Protein AF-0000000078661398 (afdb_homodimer)

Organism: Novosphingobium aromaticivorans (strain ATCC 700278 / DSM 12444 / CCUG 56034 / CIP 105152 / NBRC 16084 / F199) (NCBI:txid279238)

InterPro domains:
  IPR004045 Glutathione S-transferase, N-terminal [PF02798] (1-75)
  IPR004045 Glutathione S-transferase, N-terminal [PS50404] (1-82)
  IPR004046 Glutathione S-transferase, C-terminal [PF14497] (165-242)
  IPR010987 Glutathione S-transferase, C-terminal-like [PS50405] (92-250)
  IPR036249 Thioredoxin-like superfamily [SSF52833] (4-81)
  IPR036282 Glutathione S-transferase, C-terminal domain superfamily [SSF47616] (86-243)
  IPR040079 Glutathione transferase family [SFLDS00019] (4-233)

Radius of gyration: 22.59 Å; Cα contacts (8 Å, |Δi|>4): 755; chains: 2; bounding box: 50×62×55 Å

Foldseek 3Di:
DEKEKEAAACFALSVLQLLLCLQLPHDYHYHYQHVLVLSLLDPVNCVQPVQSDDTWMQDPNDIDDDRVRSNVVCCVVPVPRHHPPARQAHPDPLLNVLLVVLLCCCVPQAQVLLVLLLLLVPLLVVLLPDDPVRSVVVLVSRRDPVVSVSSVCSVVHDDPVSNVVSVVSNLVVLQVQLVCCVPAVASSHPDNHSSLSNCLRRDLQAVCLSCVVSVSCVSRVSSVVSNVVVCPDPSNVVSNPPDNPPDLVSVSRRHPPD/DEKEKEAAACFALSVLQLLLCLQLPHDYHYHHQHVLVLSLLDPVNCVQPVQSDDTWMQDPNDIDDDRVRSNVVCCVVPVPRHHPPARQAHPDPLLNVLLVVLLCCCVPQAQVLLVLLLLLVPLLVVLLPDDPVRSVVVLVSRRDPVVSVSSVCSVVHDDPVSNVVSVVSNLVVLQVQLVCCVPAVASSHPDNHSSLSNCLRRDLQAVCLSCVVVVSCVSRVSSVVSNVVVCPDPSNVVSNPPDHPPDLVSVSRRHPPD

Nearest PDB structures (foldseek):
  8agq-assembly1_A  TM=8.873E-01  e=1.229E-11  Populus trichocarpa
  5a4u-assembly1_A  TM=8.516E-01  e=1.821E-11  Arabidopsis thaliana
  5a5k-assembly4_N  TM=8.297E-01  e=5.104E-11  Arabidopsis thaliana
  5a4u-assembly1_F  TM=8.261E-01  e=5.914E-11  Arabidopsis thaliana
  5a4w-assembly1_F  TM=8.158E-01  e=1.503E-10  Arabidopsis thaliana

Solvent-accessible surface area (backbone atoms only — not comparable to full-atom values): 26924 Å² total; per-residue (Å²): 133,56,33,36,39,38,24,69,31,58,36,35,57,25,26,40,40,46,30,55,39,45,44,31,67,54,73,59,46,79,38,82,39,52,64,92,75,44,39,36,51,34,68,79,40,29,73,72,36,66,65,35,61,68,31,32,38,32,54,74,82,48,73,36,56,52,48,72,34,37,48,51,28,48,48,58,68,36,68,83,51,44,42,91,87,46,51,48,63,46,87,51,37,66,46,31,32,39,26,46,46,48,40,48,48,36,66,74,56,33,39,62,37,48,46,47,54,48,33,52,67,45,48,13,54,55,45,58,71,40,54,67,73,57,42,54,55,51,42,68,47,41,65,38,67,67,58,32,50,48,51,52,38,24,42,76,48,73,51,70,68,57,52,50,50,26,50,51,37,48,51,49,50,48,51,52,50,26,56,43,44,71,76,25,80,24,78,48,28,85,52,67,34,58,31,46,44,44,43,35,33,49,40,58,68,31,43,50,73,75,36,58,87,61,41,42,68,76,73,25,47,56,43,50,53,46,40,52,56,54,51,66,33,66,36,42,44,53,40,65,65,44,75,64,82,60,55,70,91,56,28,65,69,62,39,78,64,123,134,57,33,35,38,37,24,53,39,58,34,35,57,27,24,39,40,45,29,55,39,44,44,32,67,54,75,58,48,79,40,79,38,51,64,92,75,45,41,36,51,32,69,80,39,28,74,73,35,66,65,36,61,70,31,33,39,32,54,72,81,47,72,38,54,50,48,73,34,39,48,52,30,48,50,58,70,36,67,81,50,42,41,90,87,47,49,46,63,48,84,51,36,68,46,32,33,40,26,44,46,49,40,48,49,36,65,74,57,33,40,62,36,49,45,47,55,49,32,52,67,45,47,12,55,56,45,59,72,40,55,68,72,56,43,55,54,51,43,69,48,40,66,38,68,69,57,31,50,48,52,52,37,24,43,74,49,74,51,70,68,57,52,51,50,26,50,51,38,47,52,50,48,49,52,53,50,25,56,42,44,72,75,24,82,23,79,49,28,87,52,68,33,58,30,45,45,44,42,35,34,50,40,56,67,33,46,53,76,76,36,58,87,64,4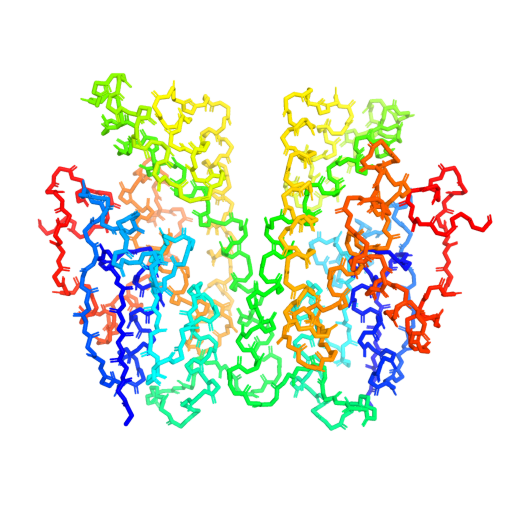1,42,66,75,73,25,48,56,44,51,53,46,40,51,56,53,51,65,34,66,33,43,44,52,40,64,66,44,75,62,81,62,55,71,90,54,27,66,72,62,41,80,62,120

Secondary structure (DSSP, 8-state):
--EEEEESSSSHHHHHHHHHHHHTT---EEEE--GGGTGGGSHHHHTT-TT--S-EEEETTEEEESHHHHHHHHHHH-TT---SS--SS-SSHHHHHHHHHHHHHHHHHTHHHHHHHHIIIIIHHHHHTS-HHHHHHHHHH-S-HHHHHHHHHHHH---HHHHHHHHHHHHHHHHHHHHHHTT-SBTTBSS--HHHHHHIIIIITTHHHH-GGG-HHHH-HHHHHHHHHHHHSHHHHHHHTS---S-HHHHTTTS---/--EEEEES-SSHHHHHHHHHHHHTT---EEEE--GGGTGGGSHHHHTT-TT--S-EEEETTEEEESHHHHHHHHHHH-TT---SS--SS-SSHHHHHHHHHHHHHHHHHTHHHHHHHHIIIIIHHHHHTS-HHHHHHHHHH-S-HHHHHHHHHHHH---HHHHHHHHHHHHHHHHHHHHHHTT-SBTTBSS--HHHHHHIIIIITTHHHH-GGG-HHHH-HHHHHHHHHHHHSHHHHHHHTS-----HHHHTTTS---

Sequence (516 aa):
MALKYYHAEPLANSLKSMVPLKEKGLAYESIYVDLHKFEQHQPWFTAINPEGQVPVLDHDGTIITHTTVINEYLEDAFPDAQPADAPLRPRDPVGAARMRYWNKFIDEHVMNYVSMHGWHRMVGVIARNIASGDFEKLLESIPLPDQRKKWATARSGFSEADLANATAKIEYALDKVEKQLGETKWLAGDTYTLADINFYSHCGAMVERMFPEMEVARRAPRLCEWRDRVAARPAVAEALKSEDRTAPGLRVWSGEVRMALKYYHAEPLANSLKSMVPLKEKGLAYESIYVDLHKFEQHQPWFTAINPEGQVPVLDHDGTIITHTTVINEYLEDAFPDAQPADAPLRPRDPVGAARMRYWNKFIDEHVMNYVSMHGWHRMVGVIARNIASGDFEKLLESIPLPDQRKKWATARSGFSEADLANATAKIEYALDKVEKQLGETKWLAGDTYTLADINFYSHCGAMVERMFPEMEVARRAPRLCEWRDRVAARPAVAEALKSEDRTAPGLRVWSGEVR

Structure (mmCIF, N/CA/C/O backbone):
data_AF-0000000078661398-model_v1
#
loop_
_entity.id
_entity.type
_entity.pdbx_description
1 polymer 'Glutathione S-transferase-like protein'
#
loop_
_atom_site.group_PDB
_atom_site.id
_atom_site.type_symbol
_atom_site.label_atom_id
_atom_site.label_alt_id
_atom_site.label_comp_id
_atom_site.label_asym_id
_atom_site.label_entity_id
_atom_site.label_seq_id
_atom_site.pdbx_PDB_ins_code
_atom_site.Cartn_x
_atom_site.Cartn_y
_atom_site.Cartn_z
_atom_site.occupancy
_atom_site.B_iso_or_equiv
_atom_site.auth_seq_id
_atom_site.auth_comp_id
_atom_site.auth_asym_id
_atom_site.auth_atom_id
_atom_site.pdbx_PDB_model_num
ATOM 1 N N . MET A 1 1 ? -21.922 5.906 19.859 1 65.56 1 MET A N 1
ATOM 2 C CA . MET A 1 1 ? -20.641 5.215 19.656 1 65.56 1 MET A CA 1
ATOM 3 C C . MET A 1 1 ? -19.484 6.207 19.609 1 65.56 1 MET A C 1
ATOM 5 O O . MET A 1 1 ? -19.594 7.258 18.984 1 65.56 1 MET A O 1
ATOM 9 N N . ALA A 1 2 ? -18.453 6.004 20.562 1 90.69 2 ALA A N 1
ATOM 10 C CA . ALA A 1 2 ? -17.453 7.043 20.797 1 90.69 2 ALA A CA 1
ATOM 11 C C . ALA A 1 2 ? -16.219 6.828 19.938 1 90.69 2 ALA A C 1
ATOM 13 O O . ALA A 1 2 ? -15.734 5.703 19.797 1 90.69 2 ALA A O 1
ATOM 14 N N . LEU A 1 3 ? -15.938 7.719 19.031 1 98 3 LEU A N 1
ATOM 15 C CA . LEU A 1 3 ? -14.711 7.723 18.25 1 98 3 LEU A CA 1
ATOM 16 C C . LEU A 1 3 ? -13.633 8.562 18.922 1 98 3 LEU A C 1
ATOM 18 O O . LEU A 1 3 ? -13.898 9.68 19.375 1 98 3 LEU A O 1
ATOM 22 N N . LYS A 1 4 ? -12.43 7.953 19.094 1 98.44 4 LYS A N 1
ATOM 23 C CA . LYS A 1 4 ? -11.211 8.68 19.438 1 98.44 4 LYS A CA 1
ATOM 24 C C . LYS A 1 4 ? -10.203 8.656 18.297 1 98.44 4 LYS A C 1
ATOM 26 O O . LYS A 1 4 ? -10.031 7.629 17.641 1 98.44 4 LYS A O 1
ATOM 31 N N . TYR A 1 5 ? -9.672 9.758 18.047 1 97.25 5 TYR A N 1
ATOM 32 C CA . TYR A 1 5 ? -8.672 9.875 16.984 1 97.25 5 TYR A CA 1
ATOM 33 C C . TYR A 1 5 ? -7.348 10.391 17.547 1 97.25 5 TYR A C 1
ATOM 35 O O . TYR A 1 5 ? -7.254 11.555 17.953 1 97.25 5 TYR A O 1
ATOM 43 N N . TYR A 1 6 ? -6.344 9.5 17.672 1 97.31 6 TYR A N 1
ATOM 44 C CA . TYR A 1 6 ? -4.988 9.852 18.078 1 97.31 6 TYR A CA 1
ATOM 45 C C . TYR A 1 6 ? -4.168 10.336 16.891 1 97.31 6 TYR A C 1
ATOM 47 O O . TYR A 1 6 ? -4.039 9.625 15.891 1 97.31 6 TYR A O 1
ATOM 55 N N . HIS A 1 7 ? -3.588 11.539 17 1 94.69 7 HIS A N 1
ATOM 56 C CA . HIS A 1 7 ? -2.945 12.133 15.828 1 94.69 7 HIS A CA 1
ATOM 57 C C . HIS A 1 7 ? -1.852 13.109 16.25 1 94.69 7 HIS A C 1
ATOM 59 O O . HIS A 1 7 ? -1.793 13.523 17.406 1 94.69 7 HIS A O 1
ATOM 65 N N . ALA A 1 8 ? -0.725 13.453 15.406 1 88.81 8 ALA A N 1
ATOM 66 C CA . ALA A 1 8 ? 0.337 14.43 15.648 1 88.81 8 ALA A CA 1
ATOM 67 C C . ALA A 1 8 ? 0.096 15.711 14.859 1 88.81 8 ALA A C 1
ATOM 69 O O . ALA A 1 8 ? 0.985 16.562 14.75 1 88.81 8 ALA A O 1
ATOM 70 N N . GLU A 1 9 ? -0.849 16.203 14.344 1 76.12 9 GLU A N 1
ATOM 71 C CA . GLU A 1 9 ? -1.162 17.5 13.734 1 76.12 9 GLU A CA 1
ATOM 72 C C . GLU A 1 9 ? -1.667 17.312 12.305 1 76.12 9 GLU A C 1
ATOM 74 O O . GLU A 1 9 ? -1.502 16.25 11.711 1 76.12 9 GLU A O 1
ATOM 79 N N . PRO A 1 10 ? -2.125 18.438 11.844 1 76.5 10 PRO A N 1
ATOM 80 C CA . PRO A 1 10 ? -2.93 18.203 10.641 1 76.5 10 PRO A CA 1
ATOM 81 C C . PRO A 1 10 ? -2.084 18.125 9.375 1 76.5 10 PRO A C 1
ATOM 83 O O . PRO A 1 10 ? -2.26 18.922 8.453 1 76.5 10 PRO A O 1
ATOM 86 N N . LEU A 1 11 ? -1.124 17.203 9.445 1 81.06 11 LEU A N 1
ATOM 87 C CA . LEU A 1 11 ? -0.287 17 8.266 1 81.06 11 LEU A CA 1
ATOM 88 C C . LEU A 1 11 ? -0.146 15.516 7.949 1 81.06 11 LEU A C 1
ATOM 90 O O . LEU A 1 11 ? -0.303 14.664 8.836 1 81.06 11 LEU A O 1
ATOM 94 N N . ALA A 1 12 ? 0.097 15.336 6.727 1 88.94 12 ALA A N 1
ATOM 95 C CA . ALA A 1 12 ? 0.476 14.023 6.203 1 88.94 12 ALA A CA 1
ATOM 96 C C . ALA A 1 12 ? -0.518 12.953 6.637 1 88.94 12 ALA A C 1
ATOM 98 O O . ALA A 1 12 ? -1.72 13.07 6.387 1 88.94 12 ALA A O 1
ATOM 99 N N . ASN A 1 13 ? -0.042 12.016 7.461 1 92.62 13 ASN A N 1
ATOM 100 C CA . ASN A 1 13 ? -0.881 10.859 7.781 1 92.62 13 ASN A CA 1
ATOM 101 C C . ASN A 1 13 ? -2.037 11.25 8.695 1 92.62 13 ASN A C 1
ATOM 103 O O . ASN A 1 13 ? -3.145 10.727 8.562 1 92.62 13 ASN A O 1
ATOM 107 N N . SER A 1 14 ? -1.825 12.125 9.648 1 94.31 14 SER A N 1
ATOM 108 C CA . SER A 1 14 ? -2.891 12.555 10.547 1 94.31 14 SER A CA 1
ATOM 109 C C . SER A 1 14 ? -3.98 13.312 9.797 1 94.31 14 SER A C 1
ATOM 111 O O . SER A 1 14 ? -5.172 13.102 10.039 1 94.31 14 SER A O 1
ATOM 113 N N . LEU A 1 15 ? -3.545 14.18 8.883 1 94.38 15 LEU A N 1
ATOM 114 C CA . LEU A 1 15 ? -4.504 14.93 8.086 1 94.38 15 LEU A CA 1
ATOM 115 C C . LEU A 1 15 ? -5.328 13.992 7.207 1 94.38 15 LEU A C 1
ATOM 117 O O . LEU A 1 15 ? -6.535 14.188 7.051 1 94.38 15 LEU A O 1
ATOM 121 N N . LYS A 1 16 ? -4.695 12.992 6.633 1 96.56 16 LYS A N 1
ATOM 122 C CA . LYS A 1 16 ? -5.301 12.055 5.688 1 96.56 16 LYS A CA 1
ATOM 123 C C . LYS A 1 16 ? -6.547 11.398 6.281 1 96.56 16 LYS A C 1
ATOM 125 O O . LYS A 1 16 ? -7.516 11.133 5.566 1 96.56 16 LYS A O 1
ATOM 130 N N . SER A 1 17 ? -6.562 11.133 7.586 1 97.94 17 SER A N 1
ATOM 131 C CA . SER A 1 17 ? -7.715 10.477 8.195 1 97.94 17 SER A CA 1
ATOM 132 C C . SER A 1 17 ? -8.578 11.469 8.961 1 97.94 17 SER A C 1
ATOM 134 O O . SER A 1 17 ? -9.75 11.203 9.227 1 97.94 17 SER A O 1
ATOM 136 N N . MET A 1 18 ? -8.008 12.641 9.289 1 96.62 18 MET A N 1
ATOM 137 C CA . MET A 1 18 ? -8.797 13.695 9.93 1 96.62 18 MET A CA 1
ATOM 138 C C . MET A 1 18 ? -9.844 14.25 8.969 1 96.62 18 MET A C 1
ATOM 140 O O . MET A 1 18 ? -10.984 14.492 9.359 1 96.62 18 MET A O 1
ATOM 144 N N . VAL A 1 19 ? -9.469 14.422 7.746 1 97.75 19 VAL A N 1
ATOM 145 C CA . VAL A 1 19 ? -10.344 15.016 6.738 1 97.75 19 VAL A CA 1
ATOM 146 C C . VAL A 1 19 ? -11.562 14.125 6.516 1 97.75 19 VAL A C 1
ATOM 148 O O . VAL A 1 19 ? -12.703 14.602 6.566 1 97.75 19 VAL A O 1
ATOM 151 N N . PRO A 1 20 ? -11.414 12.797 6.309 1 98.5 20 PRO A N 1
ATOM 152 C CA . PRO A 1 20 ? -12.602 11.945 6.172 1 98.5 20 PRO A CA 1
ATOM 153 C C . PRO A 1 20 ? -13.523 12.016 7.387 1 98.5 20 PRO A C 1
ATOM 155 O O . PRO A 1 20 ? -14.75 11.984 7.238 1 98.5 20 PRO A O 1
ATOM 158 N N . LEU A 1 21 ? -12.961 12.016 8.586 1 97.94 21 LEU A N 1
ATOM 159 C CA . LEU A 1 21 ? -13.781 12.141 9.781 1 97.94 21 LEU A CA 1
ATOM 160 C C . LEU A 1 21 ? -14.656 13.391 9.719 1 97.94 21 LEU A C 1
ATOM 162 O O . LEU A 1 21 ? -15.852 13.328 10.023 1 97.94 21 LEU A O 1
ATOM 166 N N . LYS A 1 22 ? -14.109 14.453 9.266 1 97.44 22 LYS A N 1
ATOM 167 C CA . LYS A 1 22 ? -14.82 15.727 9.188 1 97.44 22 LYS A CA 1
ATOM 168 C C . LYS A 1 22 ? -15.758 15.758 7.984 1 97.44 22 LYS A C 1
ATOM 170 O O . LYS A 1 22 ? -16.891 16.25 8.086 1 97.44 22 LYS A O 1
ATOM 175 N N . GLU A 1 23 ? -15.273 15.266 6.816 1 98.62 23 GLU A N 1
ATOM 176 C CA . GLU A 1 23 ? -16.125 15.172 5.637 1 98.62 23 GLU A CA 1
ATOM 177 C C . GLU A 1 23 ? -17.422 14.406 5.941 1 98.62 23 GLU A C 1
ATOM 179 O O . GLU A 1 23 ? -18.484 14.742 5.426 1 98.62 23 GLU A O 1
ATOM 184 N N . LYS A 1 24 ? -17.328 13.398 6.746 1 98.5 24 LYS A N 1
ATOM 185 C CA . LYS A 1 24 ? -18.453 12.516 7.047 1 98.5 24 LYS A CA 1
ATOM 186 C C . LYS A 1 24 ? -19.281 13.062 8.211 1 98.5 24 LYS A C 1
ATOM 188 O O . LYS A 1 24 ? -20.328 12.508 8.539 1 98.5 24 LYS A O 1
ATOM 193 N N . GLY A 1 25 ? -18.797 14.117 8.844 1 97.69 25 GLY A N 1
ATOM 194 C CA . GLY A 1 25 ? -19.5 14.734 9.953 1 97.69 25 GLY A CA 1
ATOM 195 C C . GLY A 1 25 ? -19.531 13.875 11.203 1 97.69 25 GLY A C 1
ATOM 196 O O . GLY A 1 25 ? -20.5 13.891 11.961 1 97.69 25 GLY A O 1
ATOM 197 N N . LEU A 1 26 ? -18.531 13.07 11.398 1 98.06 26 LEU A N 1
ATOM 198 C CA . LEU A 1 26 ? -18.469 12.18 12.547 1 98.06 26 LEU A CA 1
ATOM 199 C C . LEU A 1 26 ? -17.875 12.891 13.758 1 98.06 26 LEU A C 1
ATOM 201 O O . LEU A 1 26 ? -16.828 13.516 13.664 1 98.06 26 LEU A O 1
ATOM 205 N N . ALA A 1 27 ? -18.547 12.836 14.836 1 97.06 27 ALA A N 1
ATOM 206 C CA . ALA A 1 27 ? -18 13.344 16.094 1 97.06 27 ALA A CA 1
ATOM 207 C C . ALA A 1 27 ? -16.906 12.414 16.625 1 97.06 27 ALA A C 1
ATOM 209 O O . ALA A 1 27 ? -17.047 11.195 16.578 1 97.06 27 ALA A O 1
ATOM 210 N N . TYR A 1 28 ? -15.82 13.023 17.062 1 96.44 28 TYR A N 1
ATOM 211 C CA . TYR A 1 28 ? -14.734 12.234 17.625 1 96.44 28 TYR A CA 1
ATOM 212 C C . TYR A 1 28 ? -13.969 13.031 18.672 1 96.44 28 TYR A C 1
ATOM 214 O O . TYR A 1 28 ? -13.93 14.266 18.625 1 96.44 28 TYR A O 1
ATOM 222 N N . GLU A 1 29 ? -13.438 12.344 19.625 1 96.62 29 GLU A N 1
ATOM 223 C CA . GLU A 1 29 ? -12.477 12.938 20.531 1 96.62 29 GLU A CA 1
ATOM 224 C C . GLU A 1 29 ? -11.094 13.047 19.906 1 96.62 29 GLU A C 1
ATOM 226 O O . GLU A 1 29 ? -10.531 12.039 19.469 1 96.62 29 GLU A O 1
ATOM 231 N N . SER A 1 30 ? -10.633 14.242 19.797 1 94.31 30 SER A N 1
ATOM 232 C CA . SER A 1 30 ? -9.312 14.516 19.234 1 94.31 30 SER A CA 1
ATOM 233 C C . SER A 1 30 ? -8.227 14.406 20.297 1 94.31 30 SER A C 1
ATOM 235 O O . SER A 1 30 ? -8.25 15.133 21.297 1 94.31 30 SER A O 1
ATOM 237 N N . ILE A 1 31 ? -7.324 13.5 20.141 1 94.5 31 ILE A N 1
ATOM 238 C CA . ILE A 1 31 ? -6.254 13.305 21.109 1 94.5 31 ILE A CA 1
ATOM 239 C C . ILE A 1 31 ? -4.902 13.531 20.438 1 94.5 31 ILE A C 1
ATOM 241 O O . ILE A 1 31 ? -4.48 12.734 19.594 1 94.5 31 ILE A O 1
ATOM 245 N N . TYR A 1 32 ? -4.32 14.531 20.859 1 92.75 32 TYR A N 1
ATOM 246 C CA . TYR A 1 32 ? -3.031 14.891 20.281 1 92.75 32 TYR A CA 1
ATOM 247 C C . TYR A 1 32 ? -1.908 14.062 20.891 1 92.75 32 TYR A C 1
ATOM 249 O O . TYR A 1 32 ? -1.848 13.875 22.109 1 92.75 32 TYR A O 1
ATOM 257 N N . VAL A 1 33 ? -1.085 13.477 20.031 1 93.06 33 VAL A N 1
ATOM 258 C CA . VAL A 1 33 ? 0.135 12.758 20.391 1 93.06 33 VAL A CA 1
ATOM 259 C C . VAL A 1 33 ? 1.355 13.586 19.984 1 93.06 33 VAL A C 1
ATOM 261 O O . VAL A 1 33 ? 1.599 13.805 18.797 1 93.06 33 VAL A O 1
ATOM 264 N N . ASP A 1 34 ? 2.135 14.039 20.922 1 88.5 34 ASP A N 1
ATOM 265 C CA . ASP A 1 34 ? 3.271 14.914 20.656 1 88.5 34 ASP A CA 1
ATOM 266 C C . ASP A 1 34 ? 4.488 14.117 20.203 1 88.5 34 ASP A C 1
ATOM 268 O O . ASP A 1 34 ? 5.215 13.555 21.016 1 88.5 34 ASP A O 1
ATOM 272 N N . LEU A 1 35 ? 4.762 14.156 18.938 1 86 35 LEU A N 1
ATOM 273 C CA . LEU A 1 35 ? 5.863 13.383 18.375 1 86 35 LEU A CA 1
ATOM 274 C C . LEU A 1 35 ? 7.207 13.984 18.766 1 86 35 LEU A C 1
ATOM 276 O O . LEU A 1 35 ? 8.227 13.297 18.75 1 86 35 LEU A O 1
ATOM 280 N N . HIS A 1 36 ? 7.262 15.266 19.031 1 79.69 36 HIS A N 1
ATOM 281 C CA . HIS A 1 36 ? 8.492 15.922 19.438 1 79.69 36 HIS A CA 1
ATOM 282 C C . HIS A 1 36 ? 8.953 15.43 20.812 1 79.69 36 HIS A C 1
ATOM 284 O O . HIS A 1 36 ? 10.141 15.5 21.141 1 79.69 36 HIS A O 1
ATOM 290 N N . LYS A 1 37 ? 8.016 15.008 21.531 1 82.25 37 LYS A N 1
ATOM 291 C CA . LYS A 1 37 ? 8.312 14.453 22.844 1 82.25 37 LYS A CA 1
ATOM 292 C C . LYS A 1 37 ? 8.336 12.93 22.812 1 82.25 37 LYS A C 1
ATOM 294 O O . LYS A 1 37 ? 8.383 12.273 23.844 1 82.25 37 LYS A O 1
ATOM 299 N N . PHE A 1 38 ? 8.133 12.336 21.641 1 87.62 38 PHE A N 1
ATOM 300 C CA . PHE A 1 38 ? 8.164 10.898 21.391 1 87.62 38 PHE A CA 1
ATOM 301 C C . PHE A 1 38 ? 7.062 10.188 22.172 1 87.62 38 PHE A C 1
ATOM 303 O O . PHE A 1 38 ? 7.25 9.062 22.625 1 87.62 38 PHE A O 1
ATOM 310 N N . GLU A 1 39 ? 5.965 10.82 22.312 1 91.44 39 GLU A N 1
ATOM 311 C CA . GLU A 1 39 ? 4.848 10.25 23.062 1 91.44 39 GLU A CA 1
ATOM 312 C C . GLU A 1 39 ? 4.352 8.961 22.406 1 91.44 39 GLU A C 1
ATOM 314 O O . GLU A 1 39 ? 3.873 8.055 23.094 1 91.44 39 GLU A O 1
ATOM 319 N N . GLN A 1 40 ? 4.469 8.82 21.047 1 93.5 40 GLN A N 1
ATOM 320 C CA . GLN A 1 40 ? 3.996 7.648 20.328 1 93.5 40 GLN A CA 1
ATOM 321 C C . GLN A 1 40 ? 4.777 6.402 20.719 1 93.5 40 GLN A C 1
ATOM 323 O O . GLN A 1 40 ? 4.379 5.281 20.406 1 93.5 40 GLN A O 1
ATOM 328 N N . HIS A 1 41 ? 5.926 6.613 21.406 1 93.88 41 HIS A N 1
ATOM 329 C CA . HIS A 1 41 ? 6.742 5.48 21.828 1 93.88 41 HIS A CA 1
ATOM 330 C C . HIS A 1 41 ? 6.637 5.25 23.328 1 93.88 41 HIS A C 1
ATOM 332 O O . HIS A 1 41 ? 7.266 4.336 23.859 1 93.88 41 HIS A O 1
ATOM 338 N N . GLN A 1 42 ? 5.898 6.027 24.031 1 94.44 42 GLN A N 1
ATOM 339 C CA . GLN A 1 42 ? 5.672 5.859 25.469 1 94.44 42 GLN A CA 1
ATOM 340 C C . GLN A 1 42 ? 4.684 4.727 25.734 1 94.44 42 GLN A C 1
ATOM 342 O O . GLN A 1 42 ? 3.844 4.414 24.891 1 94.44 42 GLN A O 1
ATOM 347 N N . PRO A 1 43 ? 4.699 4.164 26.906 1 95.5 43 PRO A N 1
ATOM 348 C CA . PRO A 1 43 ? 3.889 2.992 27.25 1 95.5 43 PRO A CA 1
ATOM 349 C C . PRO A 1 43 ? 2.391 3.246 27.078 1 95.5 43 PRO A C 1
ATOM 351 O O . PRO A 1 43 ? 1.66 2.367 26.609 1 95.5 43 PRO A O 1
ATOM 354 N N . TRP A 1 44 ? 1.971 4.445 27.422 1 96.75 44 TRP A N 1
ATOM 355 C CA . TRP A 1 44 ? 0.536 4.699 27.344 1 96.75 44 TRP A CA 1
ATOM 356 C C . TRP A 1 44 ? 0.036 4.586 25.906 1 96.75 44 TRP A C 1
ATOM 358 O O . TRP A 1 44 ? -1.076 4.113 25.672 1 96.75 44 TRP A O 1
ATOM 368 N N . PHE A 1 45 ? 0.847 5.07 24.953 1 97.31 45 PHE A N 1
ATOM 369 C CA . PHE A 1 45 ? 0.407 5.027 23.562 1 97.31 45 PHE A CA 1
ATOM 370 C C . PHE A 1 45 ? 0.67 3.652 22.953 1 97.31 45 PHE A C 1
ATOM 372 O O . PHE A 1 45 ? -0.135 3.152 22.172 1 97.31 45 PHE A O 1
ATOM 379 N N . THR A 1 46 ? 1.829 3.025 23.281 1 96.31 46 THR A N 1
ATOM 380 C CA . THR A 1 46 ? 2.139 1.716 22.734 1 96.31 46 THR A CA 1
ATOM 381 C C . THR A 1 46 ? 1.154 0.665 23.234 1 96.31 46 THR A C 1
ATOM 383 O O . THR A 1 46 ? 1.004 -0.395 22.625 1 96.31 46 THR A O 1
ATOM 386 N N . ALA A 1 47 ? 0.449 0.903 24.328 1 97 47 ALA A N 1
ATOM 387 C CA . ALA A 1 47 ? -0.637 0.046 24.812 1 97 47 ALA A CA 1
ATOM 388 C C . ALA A 1 47 ? -1.834 0.109 23.859 1 97 47 ALA A C 1
ATOM 390 O O . ALA A 1 47 ? -2.635 -0.828 23.797 1 97 47 ALA A O 1
ATOM 391 N N . ILE A 1 48 ? -1.951 1.214 23.141 1 97.44 48 ILE A N 1
ATOM 392 C CA . ILE A 1 48 ? -3.023 1.407 22.172 1 97.44 48 ILE A CA 1
ATOM 393 C C . ILE A 1 48 ? -2.586 0.885 20.797 1 97.44 48 ILE A C 1
ATOM 395 O O . ILE A 1 48 ? -3.299 0.098 20.172 1 97.44 48 ILE A O 1
ATOM 399 N N . ASN A 1 49 ? -1.412 1.309 20.406 1 97.62 49 ASN A N 1
ATOM 400 C CA . ASN A 1 49 ? -0.809 0.841 19.156 1 97.62 49 ASN A CA 1
ATOM 401 C C . ASN A 1 49 ? 0.633 0.389 19.375 1 97.62 49 ASN A C 1
ATOM 403 O O . ASN A 1 49 ? 1.556 1.206 19.344 1 97.62 49 ASN A O 1
ATOM 407 N N . PRO A 1 50 ? 0.836 -0.847 19.438 1 96.25 50 PRO A N 1
ATOM 408 C CA . PRO A 1 50 ? 2.172 -1.381 19.719 1 96.25 50 PRO A CA 1
ATOM 409 C C . PRO A 1 50 ? 3.205 -0.955 18.672 1 96.25 50 PRO A C 1
ATOM 411 O O . PRO A 1 50 ? 4.41 -1.002 18.938 1 96.25 50 PRO A O 1
ATOM 414 N N . GLU A 1 51 ? 2.785 -0.51 17.516 1 95.75 51 GLU A N 1
ATOM 415 C CA . GLU A 1 51 ? 3.719 -0.084 16.484 1 95.75 51 GLU A CA 1
ATOM 416 C C . GLU A 1 51 ? 4.203 1.342 16.734 1 95.75 51 GLU A C 1
ATOM 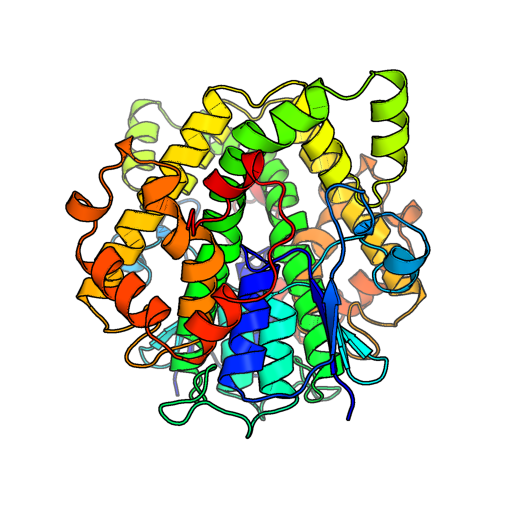418 O O . GLU A 1 51 ? 5.184 1.783 16.125 1 95.75 51 GLU A O 1
ATOM 423 N N . GLY A 1 52 ? 3.518 2.061 17.625 1 96.31 52 GLY A N 1
ATOM 424 C CA . GLY A 1 52 ? 3.955 3.389 18.031 1 96.31 52 GLY A CA 1
ATOM 425 C C . GLY A 1 52 ? 3.85 4.41 16.906 1 96.31 52 GLY A C 1
ATOM 426 O O . GLY A 1 52 ? 4.723 5.266 16.766 1 96.31 52 GLY A O 1
ATOM 427 N N . GLN A 1 53 ? 2.826 4.266 16.125 1 95.06 53 GLN A N 1
ATOM 428 C CA . GLN A 1 53 ? 2.615 5.203 15.023 1 95.06 53 GLN A CA 1
ATOM 429 C C . GLN A 1 53 ? 1.245 5.867 15.125 1 95.06 53 GLN A C 1
ATOM 431 O O . GLN A 1 53 ? 0.278 5.242 15.562 1 95.06 53 GLN A O 1
ATOM 436 N N . VAL A 1 54 ? 1.185 7.078 14.789 1 95.19 54 VAL A N 1
ATOM 437 C CA . VAL A 1 54 ? -0.077 7.789 14.609 1 95.19 54 VAL A CA 1
ATOM 438 C C . VAL A 1 54 ? -0.376 7.949 13.125 1 95.19 54 VAL A C 1
ATOM 440 O O . VAL A 1 54 ? 0.535 7.91 12.289 1 95.19 54 VAL A O 1
ATOM 443 N N . PRO A 1 55 ? -1.567 8.086 12.703 1 97.12 55 PRO A N 1
ATOM 444 C CA . PRO A 1 55 ? -2.756 8.195 13.547 1 97.12 55 PRO A CA 1
ATOM 445 C C . PRO A 1 55 ? -3.334 6.828 13.922 1 97.12 55 PRO A C 1
ATOM 447 O O . PRO A 1 55 ? -2.951 5.812 13.344 1 97.12 55 PRO A O 1
ATOM 450 N N . VAL A 1 56 ? -4.141 6.789 14.938 1 98.5 56 VAL A N 1
ATOM 451 C CA . VAL A 1 56 ? -4.918 5.637 15.375 1 98.5 56 VAL A CA 1
ATOM 452 C C . VAL A 1 56 ? -6.375 6.043 15.578 1 98.5 56 VAL A C 1
ATOM 454 O O . VAL A 1 56 ? -6.66 7.105 16.125 1 98.5 56 VAL A O 1
ATOM 457 N N . LEU A 1 57 ? -7.289 5.289 15.062 1 98.75 57 LEU A N 1
ATOM 458 C CA . LEU A 1 57 ? -8.711 5.434 15.359 1 98.75 57 LEU A CA 1
ATOM 459 C C . LEU A 1 57 ? -9.156 4.398 16.391 1 98.75 57 LEU A C 1
ATOM 461 O O . LEU A 1 57 ? -8.898 3.201 16.219 1 98.75 57 LEU A O 1
ATOM 465 N N . ASP A 1 58 ? -9.68 4.809 17.453 1 98.75 58 ASP A N 1
ATOM 466 C CA . ASP A 1 58 ? -10.32 3.957 18.453 1 98.75 58 ASP A CA 1
ATOM 467 C C . ASP A 1 58 ? -11.836 4.066 18.391 1 98.75 58 ASP A C 1
ATOM 469 O O . ASP A 1 58 ? -12.406 5.094 18.766 1 98.75 58 ASP A O 1
ATOM 473 N N . HIS A 1 59 ? -12.508 3.086 17.812 1 98.56 59 HIS A N 1
ATOM 474 C CA . HIS A 1 59 ? -13.961 3.041 17.734 1 98.56 59 HIS A CA 1
ATOM 475 C C . HIS A 1 59 ? -14.547 2.164 18.844 1 98.56 59 HIS A C 1
ATOM 477 O O . HIS A 1 59 ? -14.789 0.974 18.641 1 98.56 59 HIS A O 1
ATOM 483 N N . ASP A 1 60 ? -14.852 2.711 19.969 1 97.06 60 ASP A N 1
ATOM 484 C CA . ASP A 1 60 ? -15.422 2.023 21.125 1 97.06 60 ASP A CA 1
ATOM 485 C C . ASP A 1 60 ? -14.562 0.827 21.531 1 97.06 60 ASP A C 1
ATOM 487 O O . ASP A 1 60 ? -15.07 -0.287 21.672 1 97.06 60 ASP A O 1
ATOM 491 N N . GLY A 1 61 ? -13.25 1.037 21.5 1 96.38 61 GLY A N 1
ATOM 492 C CA . GLY A 1 61 ? -12.328 -0.004 21.922 1 96.38 61 GLY A CA 1
ATOM 493 C C . GLY A 1 61 ? -11.727 -0.775 20.766 1 96.38 61 GLY A C 1
ATOM 494 O O . GLY A 1 61 ? -10.734 -1.484 20.938 1 96.38 61 GLY A O 1
ATOM 495 N N . THR A 1 62 ? -12.297 -0.666 19.625 1 97.44 62 THR A N 1
ATOM 496 C CA . THR A 1 62 ? -11.727 -1.275 18.438 1 97.44 62 THR A CA 1
ATOM 497 C C . THR A 1 62 ? -10.664 -0.365 17.812 1 97.44 62 THR A C 1
ATOM 499 O O . THR A 1 62 ? -10.977 0.732 17.344 1 97.44 62 THR A O 1
ATOM 502 N N . ILE A 1 63 ? -9.43 -0.849 17.75 1 98.5 63 ILE A N 1
ATOM 503 C CA . ILE A 1 63 ? -8.305 -0.041 17.297 1 98.5 63 ILE A CA 1
ATOM 504 C C . ILE A 1 63 ? -8.055 -0.284 15.812 1 98.5 63 ILE A C 1
ATOM 506 O O . ILE A 1 63 ? -7.895 -1.43 15.383 1 98.5 63 ILE A O 1
ATOM 510 N N . ILE A 1 64 ? -8.102 0.753 15.094 1 98.75 64 ILE A N 1
ATOM 511 C CA . ILE A 1 64 ? -7.785 0.715 13.672 1 98.75 64 ILE A CA 1
ATOM 512 C C . ILE A 1 64 ? -6.574 1.599 13.391 1 98.75 64 ILE A C 1
ATOM 514 O O . ILE A 1 64 ? -6.551 2.773 13.766 1 98.75 64 ILE A O 1
ATOM 518 N N . THR A 1 65 ? -5.594 0.99 12.75 1 98.12 65 THR A N 1
ATOM 519 C CA . THR A 1 65 ? -4.367 1.718 12.438 1 98.12 65 THR A CA 1
ATOM 520 C C . THR A 1 65 ? -4.16 1.808 10.93 1 98.12 65 THR A C 1
ATOM 522 O O . THR A 1 65 ? -4.891 1.179 10.156 1 98.12 65 THR A O 1
ATOM 525 N N . HIS A 1 66 ? -3.205 2.609 10.523 1 97.31 66 HIS A N 1
ATOM 526 C CA . HIS A 1 66 ? -2.881 2.873 9.125 1 97.31 66 HIS A CA 1
ATOM 527 C C . HIS A 1 66 ? -3.973 3.699 8.453 1 97.31 66 HIS A C 1
ATOM 529 O O . HIS A 1 66 ? -5.137 3.287 8.414 1 97.31 66 HIS A O 1
ATOM 535 N N . THR A 1 67 ? -3.592 4.742 7.898 1 97.62 67 THR A N 1
ATOM 536 C CA . THR A 1 67 ? -4.527 5.777 7.465 1 97.62 67 THR A CA 1
ATOM 537 C C . THR A 1 67 ? -5.461 5.242 6.383 1 97.62 67 THR A C 1
ATOM 539 O O . THR A 1 67 ? -6.672 5.453 6.441 1 97.62 67 THR A O 1
ATOM 542 N N . THR A 1 68 ? -4.895 4.555 5.383 1 98 68 THR A N 1
ATOM 543 C CA . THR A 1 68 ? -5.746 4.035 4.316 1 98 68 THR A CA 1
ATOM 544 C C . THR A 1 68 ? -6.738 3.012 4.863 1 98 68 THR A C 1
ATOM 546 O O . THR A 1 68 ? -7.887 2.953 4.418 1 98 68 THR A O 1
ATOM 549 N N . VAL A 1 69 ? -6.316 2.189 5.863 1 98.75 69 VAL A N 1
ATOM 550 C CA . VAL A 1 69 ? -7.191 1.219 6.512 1 98.75 69 VAL A CA 1
ATOM 551 C C . VAL A 1 69 ? -8.258 1.948 7.324 1 98.75 69 VAL A C 1
ATOM 553 O O . VAL A 1 69 ? -9.438 1.604 7.262 1 98.75 69 VAL A O 1
ATOM 556 N N . ILE A 1 70 ? -7.855 2.973 8.062 1 98.81 70 ILE A N 1
ATOM 557 C CA . ILE A 1 70 ? -8.789 3.779 8.844 1 98.81 70 ILE A CA 1
ATOM 558 C C . ILE A 1 70 ? -9.859 4.359 7.926 1 98.81 70 ILE A C 1
ATOM 560 O O . ILE A 1 70 ? -11.055 4.27 8.219 1 98.81 70 ILE A O 1
ATOM 564 N N . ASN A 1 71 ? -9.43 4.941 6.801 1 98.88 71 ASN A N 1
ATOM 565 C CA . ASN A 1 71 ? -10.359 5.613 5.902 1 98.88 71 ASN A CA 1
ATOM 566 C C . ASN A 1 71 ? -11.359 4.637 5.289 1 98.88 71 ASN A C 1
ATOM 568 O O . ASN A 1 71 ? -12.547 4.938 5.188 1 98.88 71 ASN A O 1
ATOM 572 N N . GLU A 1 72 ? -10.852 3.459 4.848 1 98.75 72 GLU A N 1
ATOM 573 C CA . GLU A 1 72 ? -11.758 2.432 4.336 1 98.75 72 GLU A CA 1
ATOM 574 C C . GLU A 1 72 ? -12.688 1.921 5.434 1 98.75 72 GLU A C 1
ATOM 576 O O . GLU A 1 72 ? -13.859 1.637 5.184 1 98.75 72 GLU A O 1
ATOM 581 N N . TYR A 1 73 ? -12.211 1.789 6.664 1 98.88 73 TYR A N 1
ATOM 582 C CA . TYR A 1 73 ? -13.023 1.372 7.801 1 98.88 73 TYR A CA 1
ATOM 583 C C . TYR A 1 73 ? -14.18 2.338 8.023 1 98.88 73 TYR A C 1
ATOM 585 O O . TYR A 1 73 ? -15.32 1.914 8.25 1 98.88 73 TYR A O 1
ATOM 593 N N . LEU A 1 74 ? -13.891 3.621 7.957 1 98.81 74 LEU A N 1
ATOM 594 C CA . LEU A 1 74 ? -14.93 4.629 8.148 1 98.81 74 LEU A CA 1
ATOM 595 C C . LEU A 1 74 ? -16.031 4.473 7.102 1 98.81 74 LEU A C 1
ATOM 597 O O . LEU A 1 74 ? -17.203 4.688 7.402 1 98.81 74 LEU A O 1
ATOM 601 N N . GLU A 1 75 ? -15.641 4.113 5.871 1 98.69 75 GLU A N 1
ATOM 602 C CA . GLU A 1 75 ? -16.641 3.871 4.828 1 98.69 75 GLU A CA 1
ATOM 603 C C . GLU A 1 75 ? -17.469 2.631 5.137 1 98.69 75 GLU A C 1
ATOM 605 O O . GLU A 1 75 ? -18.672 2.598 4.859 1 98.69 75 GLU A O 1
ATOM 610 N N . ASP A 1 76 ? -16.828 1.622 5.688 1 98.44 76 ASP A N 1
ATOM 611 C CA . ASP A 1 76 ? -17.516 0.37 5.992 1 98.44 76 ASP A CA 1
ATOM 612 C C . ASP A 1 76 ? -18.406 0.521 7.215 1 98.44 76 ASP A C 1
ATOM 614 O O . ASP A 1 76 ? -19.531 0.003 7.238 1 98.44 76 ASP A O 1
ATOM 618 N N . ALA A 1 77 ? -17.953 1.214 8.195 1 98.38 77 ALA A N 1
ATOM 619 C CA . ALA A 1 77 ? -18.625 1.29 9.492 1 98.38 77 ALA A CA 1
ATOM 620 C C . ALA A 1 77 ? -19.719 2.352 9.477 1 98.38 77 ALA A C 1
ATOM 622 O O . ALA A 1 77 ? -20.703 2.25 10.211 1 98.38 77 ALA A O 1
ATOM 623 N N . PHE A 1 78 ? -19.547 3.379 8.648 1 98.25 78 PHE A N 1
ATOM 624 C CA . PHE A 1 78 ? -20.5 4.48 8.57 1 98.25 78 PHE A CA 1
ATOM 625 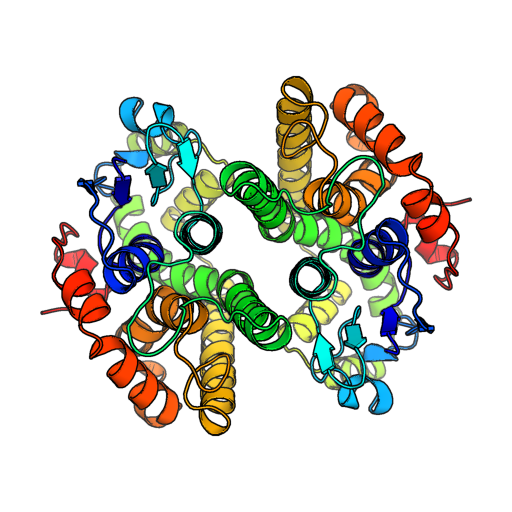C C . PHE A 1 78 ? -20.891 4.758 7.121 1 98.25 78 PHE A C 1
ATOM 627 O O . PHE A 1 78 ? -20.703 5.875 6.625 1 98.25 78 PHE A O 1
ATOM 634 N N . PRO A 1 79 ? -21.469 3.818 6.477 1 97.25 79 PRO A N 1
ATOM 635 C CA . PRO A 1 79 ? -21.734 3.939 5.043 1 97.25 79 PRO A CA 1
ATOM 636 C C . PRO A 1 79 ? -22.703 5.078 4.711 1 97.25 79 PRO A C 1
ATOM 638 O O . PRO A 1 79 ? -22.703 5.594 3.592 1 97.25 79 PRO A O 1
ATOM 641 N N . ASP A 1 80 ? -23.469 5.496 5.613 1 97.56 80 ASP A N 1
ATOM 642 C CA . ASP A 1 80 ? -24.5 6.5 5.34 1 97.56 80 ASP A CA 1
ATOM 643 C C . ASP A 1 80 ? -24 7.902 5.664 1 97.56 80 ASP A C 1
ATOM 645 O O . ASP A 1 80 ? -24.594 8.898 5.25 1 97.56 80 ASP A O 1
ATOM 649 N N . ALA A 1 81 ? -22.922 8.008 6.484 1 98.12 81 ALA A N 1
ATOM 650 C CA . ALA A 1 81 ? -22.312 9.297 6.746 1 98.12 81 ALA A CA 1
ATOM 651 C C . ALA A 1 81 ? -21.406 9.727 5.59 1 98.12 81 ALA A C 1
ATOM 653 O O . ALA A 1 81 ? -20.312 9.195 5.426 1 98.12 81 ALA A O 1
ATOM 654 N N . GLN A 1 82 ? -21.969 10.578 4.762 1 98.31 82 GLN A N 1
ATOM 655 C CA . GLN A 1 82 ? -21.266 10.992 3.559 1 98.31 82 GLN A CA 1
ATOM 656 C C . GLN A 1 82 ? -21.438 12.484 3.307 1 98.31 82 GLN A C 1
ATOM 658 O O . GLN A 1 82 ? -22.406 13.086 3.756 1 98.31 82 GLN A O 1
ATOM 663 N N . PRO A 1 83 ? -20.359 13.078 2.625 1 97.44 83 PRO A N 1
ATOM 664 C CA . PRO A 1 83 ? -20.625 14.445 2.164 1 97.44 83 PRO A CA 1
ATOM 665 C C . PRO A 1 83 ? -21.828 14.547 1.244 1 97.44 83 PRO A C 1
ATOM 667 O O . PRO A 1 83 ? -22.281 13.531 0.7 1 97.44 83 PRO A O 1
ATOM 670 N N . ALA A 1 84 ? -22.328 15.734 1.12 1 95 84 ALA A N 1
ATOM 671 C CA . ALA A 1 84 ? -23.562 15.969 0.383 1 95 84 ALA A CA 1
ATOM 672 C C . ALA A 1 84 ? -23.391 15.68 -1.104 1 95 84 ALA A C 1
ATOM 674 O O . ALA A 1 84 ? -24.328 15.242 -1.777 1 95 84 ALA A O 1
ATOM 675 N N . ASP A 1 85 ? -22.234 15.875 -1.577 1 95.38 85 ASP A N 1
ATOM 676 C CA . ASP A 1 85 ? -22.047 15.828 -3.025 1 95.38 85 ASP A CA 1
ATOM 677 C C . ASP A 1 85 ? -21.812 14.391 -3.498 1 95.38 85 ASP A C 1
ATOM 679 O O . ASP A 1 85 ? -22.25 14.023 -4.594 1 95.38 85 ASP A O 1
ATOM 683 N N . ALA A 1 86 ? -21.156 13.586 -2.766 1 96.38 86 ALA A N 1
ATOM 684 C CA . ALA A 1 86 ? -20.938 12.195 -3.156 1 96.38 86 ALA A CA 1
ATOM 685 C C . ALA A 1 86 ? -20.234 11.422 -2.047 1 96.38 86 ALA A C 1
ATOM 687 O O . ALA A 1 86 ? -19.547 12.008 -1.209 1 96.38 86 ALA A O 1
ATOM 688 N N . PRO A 1 87 ? -20.406 10.055 -2.094 1 98.12 87 PRO A N 1
ATOM 689 C CA . PRO A 1 87 ? -19.641 9.258 -1.137 1 98.12 87 PRO A CA 1
ATOM 690 C C . PRO A 1 87 ? -18.125 9.367 -1.349 1 98.12 87 PRO A C 1
ATOM 692 O O . PRO A 1 87 ? -17.672 9.438 -2.49 1 98.12 87 PRO A O 1
ATOM 695 N N . LEU A 1 88 ? -17.406 9.312 -0.274 1 98.81 88 LEU A N 1
ATOM 696 C CA . LEU A 1 88 ? -15.945 9.398 -0.339 1 98.81 88 LEU A CA 1
ATOM 697 C C . LEU A 1 88 ? -15.359 8.164 -1.013 1 98.81 88 LEU A C 1
ATOM 699 O O . LEU A 1 88 ? -14.266 8.227 -1.58 1 98.81 88 LEU A O 1
ATOM 703 N N . ARG A 1 89 ? -15.969 7.078 -0.858 1 98.81 89 ARG A N 1
ATOM 704 C CA . ARG A 1 89 ? -15.703 5.883 -1.651 1 98.81 89 ARG A CA 1
ATOM 705 C C . ARG A 1 89 ? -16.844 5.594 -2.615 1 98.81 89 ARG A C 1
ATOM 707 O O . ARG A 1 89 ? -17.969 5.336 -2.189 1 98.81 89 ARG A O 1
ATOM 714 N N . PRO A 1 90 ? -16.484 5.664 -3.918 1 98.56 90 PRO A N 1
ATOM 715 C CA . PRO A 1 90 ? -17.547 5.363 -4.879 1 98.56 90 PRO A CA 1
ATOM 716 C C . PRO A 1 90 ? -18.234 4.023 -4.605 1 98.56 90 PRO A C 1
ATOM 718 O O . PRO A 1 90 ? -17.562 3.053 -4.238 1 98.56 90 PRO A O 1
ATOM 721 N N . ARG A 1 91 ? -19.547 3.934 -4.84 1 97 91 ARG A N 1
ATOM 722 C CA . ARG A 1 91 ? -20.328 2.74 -4.531 1 97 91 ARG A CA 1
ATOM 723 C C . ARG A 1 91 ? -20.266 1.732 -5.676 1 97 91 ARG A C 1
ATOM 725 O O . ARG A 1 91 ? -20.453 0.533 -5.465 1 97 91 ARG A O 1
ATOM 732 N N . ASP A 1 92 ? -20.094 2.254 -6.855 1 97.94 92 ASP A N 1
ATOM 733 C CA . ASP A 1 92 ? -19.922 1.333 -7.977 1 97.94 92 ASP A CA 1
ATOM 734 C C . ASP A 1 92 ? -18.516 0.733 -7.988 1 97.94 92 ASP A C 1
ATOM 736 O O . ASP A 1 92 ? -17.547 1.405 -7.633 1 97.94 92 ASP A O 1
ATOM 740 N N . PRO A 1 93 ? -18.406 -0.528 -8.391 1 98.44 93 PRO A N 1
ATOM 741 C CA . PRO A 1 93 ? -17.125 -1.237 -8.328 1 98.44 93 PRO A CA 1
ATOM 742 C C . PRO A 1 93 ? -16.031 -0.539 -9.117 1 98.44 93 PRO A C 1
ATOM 744 O O . PRO A 1 93 ? -14.883 -0.472 -8.664 1 98.44 93 PRO A O 1
ATOM 747 N N . VAL A 1 94 ? -16.344 -0.018 -10.25 1 98.5 94 VAL A N 1
ATOM 748 C CA . VAL A 1 94 ? -15.336 0.563 -11.133 1 98.5 94 VAL A CA 1
ATOM 749 C C . VAL A 1 94 ? -14.781 1.845 -10.508 1 98.5 94 VAL A C 1
ATOM 751 O O . VAL A 1 94 ? -13.57 2.062 -10.492 1 98.5 94 VAL A O 1
ATOM 754 N N . GLY A 1 95 ? -15.695 2.727 -10.031 1 98.5 95 GLY A N 1
ATOM 755 C CA . GLY A 1 95 ? -15.266 3.936 -9.344 1 98.5 95 GLY A CA 1
ATOM 756 C C . GLY A 1 95 ? -14.422 3.658 -8.117 1 98.5 95 GLY A C 1
ATOM 757 O O . GLY A 1 95 ? -13.414 4.328 -7.883 1 98.5 95 GLY A O 1
ATOM 758 N N . ALA A 1 96 ? -14.828 2.641 -7.367 1 98.69 96 ALA A N 1
ATOM 759 C CA . ALA A 1 96 ? -14.062 2.254 -6.191 1 98.69 96 ALA A CA 1
ATOM 760 C C . ALA A 1 96 ? -12.672 1.755 -6.582 1 98.69 96 ALA A C 1
ATOM 762 O O . ALA A 1 96 ? -11.688 2.053 -5.906 1 98.69 96 ALA A O 1
ATOM 763 N N . ALA A 1 97 ? -12.586 1.026 -7.645 1 98.75 97 ALA A N 1
ATOM 764 C CA . ALA A 1 97 ? -11.305 0.516 -8.117 1 98.75 97 ALA A CA 1
ATOM 765 C C . ALA A 1 97 ? -10.383 1.656 -8.539 1 98.75 97 ALA A C 1
ATOM 767 O O . ALA A 1 97 ? -9.188 1.637 -8.25 1 98.75 97 ALA A O 1
ATOM 768 N N . ARG A 1 98 ? -10.914 2.631 -9.227 1 98.5 98 ARG A N 1
ATOM 769 C CA . ARG A 1 98 ? -10.109 3.781 -9.633 1 98.5 98 ARG A CA 1
ATOM 770 C C . ARG A 1 98 ? -9.562 4.523 -8.422 1 98.5 98 ARG A C 1
ATOM 772 O O . ARG A 1 98 ? -8.406 4.934 -8.406 1 98.5 98 ARG A O 1
ATOM 779 N N . MET A 1 99 ? -10.422 4.699 -7.445 1 98.81 99 MET A N 1
ATOM 780 C CA . MET A 1 99 ? -9.992 5.34 -6.203 1 98.81 99 MET A CA 1
ATOM 781 C C . MET A 1 99 ? -8.852 4.566 -5.559 1 98.81 99 MET A C 1
ATOM 783 O O . MET A 1 99 ? -7.844 5.16 -5.164 1 98.81 99 MET A O 1
ATOM 787 N N . ARG A 1 100 ? -8.992 3.244 -5.488 1 98.75 100 ARG A N 1
ATOM 788 C CA . ARG A 1 100 ? -7.992 2.408 -4.828 1 98.75 100 ARG A CA 1
ATOM 789 C C . ARG A 1 100 ? -6.691 2.381 -5.617 1 98.75 100 ARG A C 1
ATOM 791 O O . ARG A 1 100 ? -5.605 2.318 -5.035 1 98.75 100 ARG A O 1
ATOM 798 N N . TYR A 1 101 ? -6.828 2.475 -6.934 1 98.44 101 TYR A N 1
ATOM 799 C CA . TYR A 1 101 ? -5.645 2.596 -7.777 1 98.44 101 TYR A CA 1
ATOM 800 C C . TYR A 1 101 ? -4.816 3.812 -7.383 1 98.44 101 TYR A C 1
ATOM 802 O O . TYR A 1 101 ? -3.609 3.703 -7.152 1 98.44 101 TYR A O 1
ATOM 810 N N . TRP A 1 102 ? -5.41 4.918 -7.266 1 98.62 102 TRP A N 1
ATOM 811 C CA . TRP A 1 102 ? -4.699 6.152 -6.945 1 98.62 102 TRP A CA 1
ATOM 812 C C . TRP A 1 102 ? -4.188 6.125 -5.508 1 98.62 102 TRP A C 1
ATOM 814 O O . TRP A 1 102 ? -3.082 6.594 -5.23 1 98.62 102 TRP A O 1
ATOM 824 N N . ASN A 1 103 ? -5.047 5.59 -4.586 1 98.5 103 ASN A N 1
ATOM 825 C CA . ASN A 1 103 ? -4.574 5.449 -3.213 1 98.5 103 ASN A CA 1
ATOM 826 C C . ASN A 1 103 ? -3.297 4.617 -3.139 1 98.5 103 ASN A C 1
ATOM 828 O O . ASN A 1 103 ? -2.361 4.973 -2.42 1 98.5 103 ASN A O 1
ATOM 832 N N . LYS A 1 104 ? -3.307 3.568 -3.869 1 97.5 104 LYS A N 1
ATOM 833 C CA . LYS A 1 104 ? -2.141 2.691 -3.883 1 97.5 104 LYS A CA 1
ATOM 834 C C . LYS A 1 104 ? -0.921 3.406 -4.457 1 97.5 104 LYS A C 1
ATOM 836 O O . LYS A 1 104 ? 0.18 3.305 -3.912 1 97.5 104 LYS A O 1
ATOM 841 N N . PHE A 1 105 ? -1.122 4.113 -5.613 1 96.94 105 PHE A N 1
ATOM 842 C CA . PHE A 1 105 ? -0.045 4.883 -6.223 1 96.94 105 PHE A CA 1
ATOM 843 C C . PHE A 1 105 ? 0.555 5.863 -5.219 1 96.94 105 PHE A C 1
ATOM 845 O O . PHE A 1 105 ? 1.776 5.938 -5.074 1 96.94 105 PHE A O 1
ATOM 852 N N . ILE A 1 106 ? -0.255 6.539 -4.469 1 96.94 106 ILE A N 1
ATOM 853 C CA . ILE A 1 106 ? 0.188 7.566 -3.535 1 96.94 106 ILE A CA 1
ATOM 854 C C . ILE A 1 106 ? 0.906 6.922 -2.354 1 96.94 106 ILE A C 1
ATOM 856 O O . ILE A 1 106 ? 2.004 7.34 -1.98 1 96.94 106 ILE A O 1
ATOM 860 N N . ASP A 1 107 ? 0.314 5.891 -1.801 1 95.88 107 ASP A N 1
ATOM 861 C CA . ASP A 1 107 ? 0.863 5.227 -0.621 1 95.88 107 ASP A CA 1
ATOM 862 C C . ASP A 1 107 ? 2.213 4.586 -0.93 1 95.88 107 ASP A C 1
ATOM 864 O O . ASP A 1 107 ? 3.117 4.594 -0.093 1 95.88 107 ASP A O 1
ATOM 868 N N . GLU A 1 108 ? 2.357 4.094 -2.105 1 93.12 108 GLU A N 1
ATOM 869 C CA . GLU A 1 108 ? 3.525 3.264 -2.387 1 93.12 108 GLU A CA 1
ATOM 870 C C . GLU A 1 108 ? 4.59 4.051 -3.148 1 93.12 108 GLU A C 1
ATOM 872 O O . GLU A 1 108 ? 5.777 3.725 -3.078 1 93.12 108 GLU A O 1
ATOM 877 N N . HIS A 1 109 ? 4.156 5.125 -3.84 1 92.06 109 HIS A N 1
ATOM 878 C CA . HIS A 1 109 ? 5.109 5.723 -4.77 1 92.06 109 HIS A CA 1
ATOM 879 C C . HIS A 1 109 ? 5.312 7.203 -4.473 1 92.06 109 HIS A C 1
ATOM 881 O O . HIS A 1 109 ? 6.164 7.852 -5.082 1 92.06 109 HIS A O 1
ATOM 887 N N . VAL A 1 110 ? 4.562 7.758 -3.611 1 94.12 110 VAL A N 1
ATOM 888 C CA . VAL A 1 110 ? 4.66 9.203 -3.438 1 94.12 110 VAL A CA 1
ATOM 889 C C . VAL A 1 110 ? 5.043 9.523 -1.994 1 94.12 110 VAL A C 1
ATOM 891 O O . VAL A 1 110 ? 6.078 10.148 -1.742 1 94.12 110 VAL A O 1
ATOM 894 N N . MET A 1 111 ? 4.293 9.023 -1.081 1 92.06 111 MET A N 1
ATOM 895 C CA . MET A 1 111 ? 4.324 9.453 0.312 1 92.06 111 MET A CA 1
ATOM 896 C C . MET A 1 111 ? 5.719 9.289 0.905 1 92.06 111 MET A C 1
ATOM 898 O O . MET A 1 111 ? 6.242 10.203 1.542 1 92.06 111 MET A O 1
ATOM 902 N N . ASN A 1 112 ? 6.355 8.156 0.652 1 90.38 112 ASN A N 1
ATOM 903 C CA . ASN A 1 112 ? 7.633 7.859 1.293 1 90.38 112 ASN A CA 1
ATOM 904 C C . ASN A 1 112 ? 8.742 8.766 0.77 1 90.38 112 ASN A C 1
ATOM 906 O O . ASN A 1 112 ? 9.688 9.078 1.495 1 90.38 112 ASN A O 1
ATOM 910 N N . TYR A 1 113 ? 8.625 9.18 -0.431 1 92.75 113 TYR A N 1
ATOM 911 C CA . TYR A 1 113 ? 9.664 10.016 -1.035 1 92.75 113 TYR A CA 1
ATOM 912 C C . TYR A 1 113 ? 9.531 11.461 -0.583 1 92.75 113 TYR A C 1
ATOM 914 O O . TYR A 1 113 ? 10.539 12.148 -0.368 1 92.75 113 TYR A O 1
ATOM 922 N N . VAL A 1 114 ? 8.305 11.891 -0.451 1 91.62 114 VAL A N 1
ATOM 923 C CA . VAL A 1 114 ? 8.078 13.203 0.14 1 91.62 114 VAL A CA 1
ATOM 924 C C . VAL A 1 114 ? 8.555 13.203 1.591 1 91.62 114 VAL A C 1
ATOM 926 O O . VAL A 1 114 ? 9.234 14.141 2.027 1 91.62 114 VAL A O 1
ATOM 929 N N . SER A 1 115 ? 8.203 12.156 2.27 1 90 115 SER A N 1
ATOM 930 C CA . SER A 1 115 ? 8.594 12.008 3.668 1 90 115 SER A CA 1
ATOM 931 C C . SER A 1 115 ? 10.109 12.023 3.826 1 90 115 SER A C 1
ATOM 933 O O . SER A 1 115 ? 10.633 12.539 4.812 1 90 115 SER A O 1
ATOM 935 N N . MET A 1 116 ? 10.828 11.406 2.924 1 91.5 116 MET A N 1
ATOM 936 C CA . MET A 1 116 ? 12.281 11.352 2.996 1 91.5 116 MET A CA 1
ATOM 937 C C . MET A 1 116 ? 12.875 12.758 3.021 1 91.5 116 MET A C 1
ATOM 939 O O . MET A 1 116 ? 13.781 13.039 3.805 1 91.5 116 MET A O 1
ATOM 943 N N . HIS A 1 117 ? 12.398 13.602 2.186 1 90.69 117 HIS A N 1
ATOM 944 C CA . HIS A 1 117 ? 12.898 14.969 2.164 1 90.69 117 HIS A CA 1
ATOM 945 C C . HIS A 1 117 ? 12.547 15.703 3.453 1 90.69 117 HIS A C 1
ATOM 947 O O . HIS A 1 117 ? 13.344 16.5 3.957 1 90.69 117 HIS A O 1
ATOM 953 N N . GLY A 1 118 ? 11.305 15.422 3.918 1 86.5 118 GLY A N 1
ATOM 954 C CA . GLY A 1 118 ? 10.945 15.977 5.211 1 86.5 118 GLY A CA 1
ATOM 955 C C . GLY A 1 118 ? 11.852 15.523 6.336 1 86.5 118 GLY A C 1
ATOM 956 O O . GLY A 1 118 ? 12.281 16.328 7.16 1 86.5 118 GLY A O 1
ATOM 957 N N . TRP A 1 119 ? 12.156 14.273 6.367 1 88.75 119 TRP A N 1
ATOM 958 C CA . TRP A 1 119 ? 13.039 13.711 7.387 1 88.75 119 TRP A CA 1
ATOM 959 C C . TRP A 1 119 ? 14.445 14.289 7.266 1 88.75 119 TRP A C 1
ATOM 961 O O . TRP A 1 119 ? 15.094 14.586 8.273 1 88.75 119 TRP A O 1
ATOM 971 N N . HIS A 1 120 ? 14.914 14.367 6.062 1 88.38 120 HIS A N 1
ATOM 972 C CA . HIS A 1 120 ? 16.234 14.914 5.816 1 88.38 120 HIS A CA 1
ATOM 973 C C . HIS A 1 120 ? 16.359 16.344 6.336 1 88.38 120 HIS A C 1
ATOM 975 O O . HIS A 1 120 ? 17.344 16.703 6.98 1 88.38 120 HIS A O 1
ATOM 981 N N . ARG A 1 121 ? 15.406 17.062 6.117 1 81.94 121 ARG A N 1
ATOM 982 C CA . ARG A 1 121 ? 15.477 18.5 6.406 1 81.94 121 ARG A CA 1
ATOM 983 C C . ARG A 1 121 ? 15.109 18.781 7.859 1 81.94 121 ARG A C 1
ATOM 985 O O . ARG A 1 121 ? 15.633 19.719 8.469 1 81.94 121 ARG A O 1
ATOM 992 N N . MET A 1 122 ? 14.258 17.953 8.43 1 79.88 122 MET A N 1
ATOM 993 C CA . MET A 1 122 ? 13.727 18.266 9.75 1 79.88 122 MET A CA 1
ATOM 994 C C . MET A 1 122 ? 14.25 17.281 10.797 1 79.88 122 MET A C 1
ATOM 996 O O . MET A 1 122 ? 14.945 17.688 11.734 1 79.88 122 MET A O 1
ATOM 1000 N N . VAL A 1 123 ? 13.945 16.094 10.562 1 80.69 123 VAL A N 1
ATOM 1001 C CA . VAL A 1 123 ? 14.266 15.078 11.562 1 80.69 123 VAL A CA 1
ATOM 1002 C C . VAL A 1 123 ? 15.773 14.906 11.672 1 80.69 123 VAL A C 1
ATOM 1004 O O . VAL A 1 123 ? 16.297 14.641 12.758 1 80.69 123 VAL A O 1
ATOM 1007 N N . GLY A 1 124 ? 16.359 15.031 10.531 1 81.5 124 GLY A N 1
ATOM 1008 C CA . GLY A 1 124 ? 17.812 14.984 10.562 1 81.5 124 GLY A CA 1
ATOM 1009 C C . GLY A 1 124 ? 18.422 16.031 11.492 1 81.5 124 GLY A C 1
ATOM 1010 O O . GLY A 1 124 ? 19.344 15.727 12.25 1 81.5 124 GLY A O 1
ATOM 1011 N N . VAL A 1 125 ? 17.891 17.188 11.422 1 78 125 VAL A N 1
ATOM 1012 C CA . VAL A 1 125 ? 18.375 18.281 12.242 1 78 125 VAL A CA 1
ATOM 1013 C C . VAL A 1 125 ? 18.109 17.984 13.719 1 78 125 VAL A C 1
ATOM 1015 O O . VAL A 1 125 ? 18.984 18.141 14.562 1 78 125 VAL A O 1
ATOM 1018 N N . ILE A 1 126 ? 16.938 17.5 13.984 1 78.5 126 ILE A N 1
ATOM 1019 C CA . ILE A 1 126 ? 16.562 17.156 15.352 1 78.5 126 ILE A CA 1
ATOM 1020 C C . ILE A 1 126 ? 17.438 16.031 15.867 1 78.5 126 ILE A C 1
ATOM 1022 O O . ILE A 1 126 ? 17.984 16.109 16.969 1 78.5 126 ILE A O 1
ATOM 1026 N N . ALA A 1 127 ? 17.625 15.055 15.109 1 85.62 127 ALA A N 1
ATOM 1027 C CA . ALA A 1 127 ? 18.375 13.859 15.5 1 85.62 127 ALA A CA 1
ATOM 1028 C C . ALA A 1 127 ? 19.828 14.188 15.773 1 85.62 127 ALA A C 1
ATOM 1030 O O . ALA A 1 127 ? 20.438 13.648 16.703 1 85.62 127 ALA A O 1
ATOM 1031 N N . ARG A 1 128 ? 20.375 15.008 15 1 86.12 128 ARG A N 1
ATOM 1032 C CA . ARG A 1 128 ? 21.797 15.367 15.141 1 86.12 128 ARG A CA 1
ATOM 1033 C C . ARG A 1 128 ? 22.016 16.188 16.406 1 86.12 128 ARG A C 1
ATOM 1035 O O . ARG A 1 128 ? 23.125 16.219 16.938 1 86.12 128 ARG A O 1
ATOM 1042 N N . ASN A 1 129 ? 20.953 16.828 16.828 1 84.75 129 ASN A N 1
ATOM 1043 C CA . ASN A 1 129 ? 21.094 17.672 18 1 84.75 129 ASN A CA 1
ATOM 1044 C C . ASN A 1 129 ? 20.891 16.891 19.297 1 84.75 129 ASN A C 1
ATOM 1046 O O . ASN A 1 129 ? 21.062 17.422 20.391 1 84.75 129 ASN A O 1
ATOM 1050 N N . ILE A 1 130 ? 20.594 15.664 19.172 1 85.38 130 ILE A N 1
ATOM 1051 C CA . ILE A 1 130 ? 20.453 14.789 20.328 1 85.38 130 ILE A CA 1
ATOM 1052 C C . ILE A 1 130 ? 21.812 14.156 20.656 1 85.38 130 ILE A C 1
ATOM 1054 O O . ILE A 1 130 ? 22.5 13.656 19.766 1 85.38 130 ILE A O 1
ATOM 1058 N N . ALA A 1 131 ? 22.156 14.25 21.984 1 88.56 131 ALA A N 1
ATOM 1059 C CA . ALA A 1 131 ? 23.422 13.648 22.406 1 88.56 131 ALA A CA 1
ATOM 1060 C C . ALA A 1 131 ? 23.438 12.156 22.078 1 88.56 131 ALA A C 1
ATOM 1062 O O . ALA A 1 131 ? 22.422 11.477 22.172 1 88.56 131 ALA A O 1
ATOM 1063 N N . SER A 1 132 ? 24.609 11.633 21.641 1 82.75 132 SER A N 1
ATOM 1064 C CA . SER A 1 132 ? 24.75 10.258 21.156 1 82.75 132 SER A CA 1
ATOM 1065 C C . SER A 1 132 ? 24.141 9.266 22.125 1 82.75 132 SER A C 1
ATOM 1067 O O . SER A 1 132 ? 23.344 8.414 21.75 1 82.75 132 SER A O 1
ATOM 1069 N N . GLY A 1 133 ? 24.438 9.289 23.375 1 86.75 133 GLY A N 1
ATOM 1070 C CA . GLY A 1 133 ? 23.875 8.398 24.375 1 86.75 133 GLY A CA 1
ATOM 1071 C C . GLY A 1 133 ? 22.359 8.477 24.453 1 86.75 133 GLY A C 1
ATOM 1072 O O . GLY A 1 133 ? 21.688 7.445 24.547 1 86.75 133 GLY A O 1
ATOM 1073 N N . ASP A 1 134 ? 21.891 9.609 24.344 1 89 134 ASP A N 1
ATOM 1074 C CA . ASP A 1 134 ? 20.453 9.836 24.406 1 89 134 ASP A CA 1
ATOM 1075 C C . ASP A 1 134 ? 19.766 9.352 23.125 1 89 134 ASP A C 1
ATOM 1077 O O . ASP A 1 134 ? 18.641 8.828 23.188 1 89 134 ASP A O 1
ATOM 1081 N N . PHE A 1 135 ? 20.438 9.5 22.094 1 89.75 135 PHE A N 1
ATOM 1082 C CA . PHE A 1 135 ? 19.891 9.062 20.812 1 89.75 135 PHE A CA 1
ATOM 1083 C C . PHE A 1 135 ? 19.75 7.547 20.766 1 89.75 135 PHE A C 1
ATOM 1085 O O . PHE A 1 135 ? 18.75 7.023 20.281 1 89.75 135 PHE A O 1
ATOM 1092 N N . GLU A 1 136 ? 20.766 6.875 21.219 1 90.25 136 GLU A N 1
ATOM 1093 C CA . GLU A 1 136 ? 20.703 5.414 21.266 1 90.25 136 GLU A CA 1
ATOM 1094 C C . GLU A 1 136 ? 19.547 4.934 22.141 1 90.25 136 GLU A C 1
ATOM 1096 O O . GLU A 1 136 ? 18.859 3.969 21.797 1 90.25 136 GLU A O 1
ATOM 1101 N N . LYS A 1 137 ? 19.359 5.57 23.234 1 89.69 137 LYS A N 1
ATOM 1102 C CA . LYS A 1 137 ? 18.25 5.234 24.125 1 89.69 137 LYS A CA 1
ATOM 1103 C C . LYS A 1 137 ? 16.906 5.484 23.438 1 89.69 137 LYS A C 1
ATOM 1105 O O . LYS A 1 137 ? 15.969 4.695 23.578 1 89.69 137 LYS A O 1
ATOM 1110 N N . LEU A 1 138 ? 16.906 6.578 22.75 1 87.5 138 LEU A N 1
ATOM 1111 C CA . LEU A 1 138 ? 15.711 6.895 21.984 1 87.5 138 LEU A CA 1
ATOM 1112 C C . LEU A 1 138 ? 15.43 5.812 20.938 1 87.5 138 LEU A C 1
ATOM 1114 O O . LEU A 1 138 ? 14.289 5.355 20.812 1 87.5 138 LEU A O 1
ATOM 1118 N N . LEU A 1 139 ? 16.406 5.414 20.25 1 90.25 139 LEU A N 1
ATOM 1119 C CA . LEU A 1 139 ? 16.266 4.383 19.219 1 90.25 139 LEU A CA 1
ATOM 1120 C C . LEU A 1 139 ? 15.719 3.09 19.828 1 90.25 139 LEU A C 1
ATOM 1122 O O . LEU A 1 139 ? 14.891 2.416 19.219 1 90.25 139 LEU A O 1
ATOM 1126 N N . GLU A 1 140 ? 16.125 2.816 20.953 1 89.69 140 GLU A N 1
ATOM 1127 C CA . GLU A 1 140 ? 15.711 1.591 21.641 1 89.69 140 GLU A CA 1
ATOM 1128 C C . GLU A 1 140 ? 14.227 1.618 21.984 1 89.69 140 GLU A C 1
ATOM 1130 O O . GLU A 1 140 ? 13.594 0.568 22.125 1 89.69 140 GLU A O 1
ATOM 1135 N N . SER A 1 141 ? 13.75 2.771 22.109 1 89.12 141 SER A N 1
ATOM 1136 C CA . SER A 1 141 ? 12.352 2.916 22.516 1 89.12 141 SER A CA 1
ATOM 1137 C C . SER A 1 141 ? 11.414 2.82 21.312 1 89.12 141 SER A C 1
ATOM 1139 O O . SER A 1 141 ? 10.203 2.717 21.469 1 89.12 141 SER A O 1
ATOM 1141 N N . ILE A 1 142 ? 11.969 2.854 20.141 1 91.62 142 ILE A N 1
ATOM 1142 C CA . ILE A 1 142 ? 11.172 2.779 18.922 1 91.62 142 ILE A CA 1
ATOM 1143 C C . ILE A 1 142 ? 10.805 1.325 18.641 1 91.62 142 ILE A C 1
ATOM 1145 O O . ILE A 1 142 ? 11.688 0.493 18.406 1 91.62 142 ILE A O 1
ATOM 1149 N N . PRO A 1 143 ? 9.57 1.046 18.562 1 90 143 PRO A N 1
ATOM 1150 C CA . PRO A 1 143 ? 9.156 -0.357 18.453 1 90 143 PRO A CA 1
ATOM 1151 C C . PRO A 1 143 ? 9.523 -0.979 17.109 1 90 143 PRO A C 1
ATOM 1153 O O . PRO A 1 143 ? 9.945 -2.139 17.047 1 90 143 PRO A O 1
ATOM 1156 N N . LEU A 1 144 ? 9.391 -0.245 16.047 1 90.88 144 LEU A N 1
ATOM 1157 C CA . LEU A 1 144 ? 9.547 -0.793 14.703 1 90.88 144 LEU A CA 1
ATOM 1158 C C . LEU A 1 144 ? 11 -0.708 14.242 1 90.88 144 LEU A C 1
ATOM 1160 O O . LEU A 1 144 ? 11.57 0.384 14.172 1 90.88 144 LEU A O 1
ATOM 1164 N N . PRO A 1 145 ? 11.555 -1.837 13.852 1 89.88 145 PRO A N 1
ATOM 1165 C CA . PRO A 1 145 ? 12.945 -1.812 13.391 1 89.88 145 PRO A CA 1
ATOM 1166 C C . PRO A 1 145 ? 13.156 -0.848 12.227 1 89.88 145 PRO A C 1
ATOM 1168 O O . PRO A 1 145 ? 14.18 -0.153 12.172 1 89.88 145 PRO A O 1
ATOM 1171 N N . ASP A 1 146 ? 12.227 -0.762 11.328 1 88.94 146 ASP A N 1
ATOM 1172 C CA . ASP A 1 146 ? 12.359 0.122 10.18 1 88.94 146 ASP A CA 1
ATOM 1173 C C . ASP A 1 146 ? 12.383 1.587 10.609 1 88.94 146 ASP A C 1
ATOM 1175 O O . ASP A 1 146 ? 13.078 2.404 10 1 88.94 146 ASP A O 1
ATOM 1179 N N . GLN A 1 147 ? 11.578 1.853 11.57 1 89.69 147 GLN A N 1
ATOM 1180 C CA . GLN A 1 147 ? 11.57 3.221 12.07 1 89.69 147 GLN A CA 1
ATOM 1181 C C . GLN A 1 147 ? 12.883 3.561 12.773 1 89.69 147 GLN A C 1
ATOM 1183 O O . GLN A 1 147 ? 13.375 4.688 12.664 1 89.69 147 GLN A O 1
ATOM 1188 N N . ARG A 1 148 ? 13.43 2.559 13.508 1 92.06 148 ARG A N 1
ATOM 1189 C CA . ARG A 1 148 ? 14.742 2.75 14.117 1 92.06 148 ARG A CA 1
ATOM 1190 C C . ARG A 1 148 ? 15.797 3.057 13.055 1 92.06 148 ARG A C 1
ATOM 1192 O O . ARG A 1 148 ? 16.578 3.99 13.211 1 92.06 148 ARG A O 1
ATOM 1199 N N . LYS A 1 149 ? 15.75 2.314 12.07 1 90.88 149 LYS A N 1
ATOM 1200 C CA . LYS A 1 149 ? 16.703 2.508 10.984 1 90.88 149 LYS A CA 1
ATOM 1201 C C . LYS A 1 149 ? 16.516 3.873 10.328 1 90.88 149 LYS A C 1
ATOM 1203 O O . LYS A 1 149 ? 17.484 4.523 9.945 1 90.88 149 LYS A O 1
ATOM 1208 N N . LYS A 1 150 ? 15.352 4.289 10.156 1 90.62 150 LYS A N 1
ATOM 1209 C CA . LYS A 1 150 ? 15.055 5.586 9.555 1 90.62 150 LYS A CA 1
ATOM 1210 C C . LYS A 1 150 ? 15.609 6.727 10.398 1 90.62 150 LYS A C 1
ATOM 1212 O O . LYS A 1 150 ? 16.156 7.691 9.867 1 90.62 150 LYS A O 1
ATOM 1217 N N . TRP A 1 151 ? 15.414 6.605 11.664 1 90.56 151 TRP A N 1
ATOM 1218 C CA . TRP A 1 151 ? 15.969 7.605 12.578 1 90.56 151 TRP A CA 1
ATOM 1219 C C . TRP A 1 151 ? 17.5 7.629 12.5 1 90.56 151 TRP A C 1
ATOM 1221 O O . TRP A 1 151 ? 18.109 8.703 12.469 1 90.56 151 TRP A O 1
ATOM 1231 N N . ALA A 1 152 ? 18.047 6.473 12.469 1 91.94 152 ALA A N 1
ATOM 1232 C CA . ALA A 1 152 ? 19.5 6.379 12.359 1 91.94 152 ALA A CA 1
ATOM 1233 C C . ALA A 1 152 ? 19.984 7.016 11.055 1 91.94 152 ALA A C 1
ATOM 1235 O O . ALA A 1 152 ? 21 7.73 11.047 1 91.94 152 ALA A O 1
ATOM 1236 N N . THR A 1 153 ? 19.281 6.746 10.016 1 91.06 153 THR A N 1
ATOM 1237 C CA . THR A 1 153 ? 19.641 7.309 8.711 1 91.06 153 THR A CA 1
ATOM 1238 C C . THR A 1 153 ? 19.469 8.828 8.719 1 91.06 153 THR A C 1
ATOM 1240 O O . THR A 1 153 ? 20.281 9.547 8.148 1 91.06 153 THR A O 1
ATOM 1243 N N . ALA A 1 154 ? 18.406 9.234 9.328 1 89.81 154 ALA A N 1
ATOM 1244 C CA . ALA A 1 154 ? 18.172 10.672 9.422 1 89.81 154 ALA A CA 1
ATOM 1245 C C . ALA A 1 154 ? 19.344 11.359 10.133 1 89.81 154 ALA A C 1
ATOM 1247 O O . ALA A 1 154 ? 19.766 12.453 9.734 1 89.81 154 ALA A O 1
ATOM 1248 N N . ARG A 1 155 ? 19.828 10.789 11.148 1 90.5 155 ARG A N 1
ATOM 1249 C CA . ARG A 1 155 ? 20.938 11.359 11.906 1 90.5 155 ARG A CA 1
ATOM 1250 C C . ARG A 1 155 ? 22.219 11.359 11.086 1 90.5 155 ARG A C 1
ATOM 1252 O O . ARG A 1 155 ? 22.953 12.352 11.062 1 90.5 155 ARG A O 1
ATOM 1259 N N . SER A 1 156 ? 22.484 10.203 10.43 1 91.5 156 SER A N 1
ATOM 1260 C CA . SER A 1 156 ? 23.719 10.078 9.656 1 91.5 156 SER A CA 1
ATOM 1261 C C . SER A 1 156 ? 23.625 10.844 8.344 1 91.5 156 SER A C 1
ATOM 1263 O O . SER A 1 156 ? 24.641 11.242 7.773 1 91.5 156 SER A O 1
ATOM 1265 N N . GLY A 1 157 ? 22.391 11.016 7.926 1 90.44 157 GLY A N 1
ATOM 1266 C CA . GLY A 1 157 ? 22.156 11.727 6.68 1 90.44 157 GLY A CA 1
ATOM 1267 C C . GLY A 1 157 ? 21.781 10.82 5.531 1 90.44 157 GLY A C 1
ATOM 1268 O O . GLY A 1 157 ? 22.328 9.727 5.387 1 90.44 157 GLY A O 1
ATOM 1269 N N . PHE A 1 158 ? 20.812 11.234 4.758 1 91.56 158 PHE A N 1
ATOM 1270 C CA . PHE A 1 158 ? 20.453 10.547 3.523 1 91.56 158 PHE A CA 1
ATOM 1271 C C . PHE A 1 158 ? 21.484 10.82 2.434 1 91.56 158 PHE A C 1
ATOM 1273 O O . PHE A 1 158 ? 22.031 11.922 2.359 1 91.56 158 PHE A O 1
ATOM 1280 N N . SER A 1 159 ? 21.781 9.844 1.616 1 92.06 159 SER A N 1
ATOM 1281 C CA . SER A 1 159 ? 22.734 10.055 0.531 1 92.06 159 SER A CA 1
ATOM 1282 C C . SER A 1 159 ? 22.156 10.984 -0.534 1 92.06 159 SER A C 1
ATOM 1284 O O . SER A 1 159 ? 20.938 11.055 -0.713 1 92.06 159 SER A O 1
ATOM 1286 N N . GLU A 1 160 ? 23.047 11.633 -1.195 1 93.75 160 GLU A N 1
ATOM 1287 C CA . GLU A 1 160 ? 22.609 12.492 -2.301 1 93.75 160 GLU A CA 1
ATOM 1288 C C . GLU A 1 160 ? 21.859 11.688 -3.357 1 93.75 160 GLU A C 1
ATOM 1290 O O . GLU A 1 160 ? 20.906 12.188 -3.965 1 93.75 160 GLU A O 1
ATOM 1295 N N . ALA A 1 161 ? 22.281 10.5 -3.578 1 92.38 161 ALA A N 1
ATOM 1296 C CA . ALA A 1 161 ? 21.641 9.625 -4.551 1 92.38 161 ALA A CA 1
ATOM 1297 C C . ALA A 1 161 ? 20.203 9.297 -4.133 1 92.38 161 ALA A C 1
ATOM 1299 O O . ALA A 1 161 ? 19.297 9.281 -4.965 1 92.38 161 ALA A O 1
ATOM 1300 N N . ASP A 1 162 ? 20.047 9.062 -2.852 1 92.69 162 ASP A N 1
ATOM 1301 C CA . ASP A 1 162 ? 18.719 8.758 -2.33 1 92.69 162 ASP A CA 1
ATOM 1302 C C . ASP A 1 162 ? 17.781 9.969 -2.453 1 92.69 162 ASP A C 1
ATOM 1304 O O . ASP A 1 162 ? 16.625 9.828 -2.846 1 92.69 162 ASP A O 1
ATOM 1308 N N . LEU A 1 163 ? 18.297 11.094 -2.111 1 94.69 163 LEU A N 1
ATOM 1309 C CA . LEU A 1 163 ? 17.516 12.32 -2.176 1 94.69 163 LEU A CA 1
ATOM 1310 C C . LEU A 1 163 ? 17.172 12.672 -3.621 1 94.69 163 LEU A C 1
ATOM 1312 O O . LEU A 1 163 ? 16.062 13.109 -3.912 1 94.69 163 LEU A O 1
ATOM 1316 N N . ALA A 1 164 ? 18.141 12.461 -4.488 1 95.25 164 ALA A N 1
ATOM 1317 C CA . ALA A 1 164 ? 17.891 12.703 -5.906 1 95.25 164 ALA A CA 1
ATOM 1318 C C . ALA A 1 164 ? 16.828 11.758 -6.449 1 95.25 164 ALA A C 1
ATOM 1320 O O . ALA A 1 164 ? 15.977 12.172 -7.242 1 95.25 164 ALA A O 1
ATOM 1321 N N . ASN A 1 165 ? 16.906 10.555 -6.07 1 94.44 165 ASN A N 1
ATOM 1322 C CA . ASN A 1 165 ? 15.883 9.594 -6.461 1 94.44 165 ASN A CA 1
ATOM 1323 C C . ASN A 1 165 ? 14.508 9.992 -5.941 1 94.44 165 ASN A C 1
ATOM 1325 O O . ASN A 1 165 ? 13.516 9.898 -6.664 1 94.44 165 ASN A O 1
ATOM 1329 N N . ALA A 1 166 ? 14.469 10.359 -4.723 1 95.44 166 ALA A N 1
ATOM 1330 C CA . ALA A 1 166 ? 13.211 10.797 -4.125 1 95.44 166 ALA A CA 1
ATOM 1331 C C . ALA A 1 166 ? 12.625 11.984 -4.891 1 95.44 166 ALA A C 1
ATOM 1333 O O . ALA A 1 166 ? 11.43 12.023 -5.164 1 95.44 166 ALA A O 1
ATOM 1334 N N . THR A 1 167 ? 13.453 12.93 -5.215 1 95.5 167 THR A N 1
ATOM 1335 C CA . THR A 1 167 ? 13.023 14.094 -5.977 1 95.5 167 THR A CA 1
ATOM 1336 C C . THR A 1 167 ? 12.445 13.68 -7.328 1 95.5 167 THR A C 1
ATOM 1338 O O . THR A 1 167 ? 11.383 14.156 -7.73 1 95.5 167 THR A O 1
ATOM 1341 N N . ALA A 1 168 ? 13.125 12.781 -7.973 1 95.5 168 ALA A N 1
ATOM 1342 C CA . ALA A 1 168 ? 12.664 12.297 -9.273 1 95.5 168 ALA A CA 1
ATOM 1343 C C . ALA A 1 168 ? 11.289 11.641 -9.156 1 95.5 168 ALA A C 1
ATOM 1345 O O . ALA A 1 168 ? 10.445 11.781 -10.039 1 95.5 168 ALA A O 1
ATOM 1346 N N . LYS A 1 169 ? 11.094 10.922 -8.109 1 96.25 169 LYS A N 1
ATOM 1347 C CA . LYS A 1 169 ? 9.82 10.258 -7.879 1 96.25 169 LYS A CA 1
ATOM 1348 C C . LYS A 1 169 ? 8.703 11.273 -7.637 1 96.25 169 LYS A C 1
ATOM 1350 O O . LYS A 1 169 ? 7.566 11.07 -8.07 1 96.25 169 LYS A O 1
ATOM 1355 N N . ILE A 1 170 ? 9 12.258 -6.891 1 95.94 170 ILE A N 1
ATOM 1356 C CA . ILE A 1 170 ? 8.023 13.305 -6.621 1 95.94 170 ILE A CA 1
ATOM 1357 C C . ILE A 1 170 ? 7.648 14.008 -7.926 1 95.94 170 ILE A C 1
ATOM 1359 O O . ILE A 1 170 ? 6.469 14.234 -8.195 1 95.94 170 ILE A O 1
ATOM 1363 N N . GLU A 1 171 ? 8.664 14.305 -8.75 1 96.25 171 GLU A N 1
ATOM 1364 C CA . GLU A 1 171 ? 8.414 14.945 -10.039 1 96.25 171 GLU A CA 1
ATOM 1365 C C . GLU A 1 171 ? 7.531 14.062 -10.922 1 96.25 171 GLU A C 1
ATOM 1367 O O . GLU A 1 171 ? 6.602 14.555 -11.57 1 96.25 171 GLU A O 1
ATOM 1372 N N . TYR A 1 172 ? 7.828 12.805 -10.93 1 95.88 172 TYR A N 1
ATOM 1373 C CA . TYR A 1 172 ? 7.012 11.859 -11.68 1 95.88 172 TYR A CA 1
ATOM 1374 C C . TYR A 1 172 ? 5.566 11.883 -11.203 1 95.88 172 TYR A C 1
ATOM 1376 O O . TYR A 1 172 ? 4.637 11.867 -12.008 1 95.88 172 TYR A O 1
ATOM 1384 N N . ALA A 1 173 ? 5.41 11.875 -9.93 1 96.75 173 ALA A N 1
ATOM 1385 C CA . ALA A 1 173 ? 4.074 11.883 -9.344 1 96.75 173 ALA A CA 1
ATOM 1386 C C . ALA A 1 173 ? 3.311 13.141 -9.742 1 96.75 173 ALA A C 1
ATOM 1388 O O . ALA A 1 173 ? 2.125 13.078 -10.078 1 96.75 173 ALA A O 1
ATOM 1389 N N . LEU A 1 174 ? 3.979 14.305 -9.68 1 96.94 174 LEU A N 1
ATOM 1390 C CA . LEU A 1 174 ? 3.352 15.562 -10.062 1 96.94 174 LEU A CA 1
ATOM 1391 C C . LEU A 1 174 ? 2.893 15.516 -11.516 1 96.94 174 LEU A C 1
ATOM 1393 O O . LEU A 1 174 ? 1.769 15.914 -11.828 1 96.94 174 LEU A O 1
ATOM 1397 N N . ASP A 1 175 ? 3.736 15.008 -12.352 1 97.31 175 ASP A N 1
ATOM 1398 C CA . ASP A 1 175 ? 3.418 14.938 -13.773 1 97.31 175 ASP A CA 1
ATOM 1399 C C . ASP A 1 175 ? 2.258 13.977 -14.031 1 97.31 175 ASP A C 1
ATOM 1401 O O . ASP A 1 175 ? 1.383 14.258 -14.852 1 97.31 175 ASP A O 1
ATOM 1405 N N . LYS A 1 176 ? 2.279 12.867 -13.406 1 97.25 176 LYS A N 1
ATOM 1406 C CA . LYS A 1 176 ? 1.216 11.883 -13.555 1 97.25 176 LYS A CA 1
ATOM 1407 C C . LYS A 1 176 ? -0.13 12.445 -13.117 1 97.25 176 LYS A C 1
ATOM 1409 O O . LYS A 1 176 ? -1.14 12.273 -13.797 1 97.25 176 LYS A O 1
ATOM 1414 N N . VAL A 1 177 ? -0.174 13.094 -11.961 1 98.06 177 VAL A N 1
ATOM 1415 C CA . VAL A 1 177 ? -1.401 13.672 -11.43 1 98.06 177 VAL A CA 1
ATOM 1416 C C . VAL A 1 177 ? -1.874 14.805 -12.336 1 98.06 177 VAL A C 1
ATOM 1418 O O . VAL A 1 177 ? -3.068 14.922 -12.617 1 98.06 177 VAL A O 1
ATOM 1421 N N . GLU A 1 178 ? -0.92 15.633 -12.758 1 98.44 178 GLU A N 1
ATOM 1422 C CA . GLU A 1 178 ? -1.25 16.719 -13.688 1 98.44 178 GLU A CA 1
ATOM 1423 C C . GLU A 1 178 ? -1.937 16.172 -14.938 1 98.44 178 GLU A C 1
ATOM 1425 O O . GLU A 1 178 ? -2.924 16.75 -15.406 1 98.44 178 GLU A O 1
ATOM 1430 N N . LYS A 1 179 ? -1.38 15.141 -15.477 1 98.19 179 LYS A N 1
ATOM 1431 C CA . LYS A 1 179 ? -1.965 14.516 -16.656 1 98.19 179 LYS A CA 1
ATOM 1432 C C . LYS A 1 179 ? -3.375 14.008 -16.375 1 98.19 179 LYS A C 1
ATOM 1434 O O . LYS A 1 179 ? -4.293 14.227 -17.172 1 98.19 179 LYS A O 1
ATOM 1439 N N . GLN A 1 180 ? -3.557 13.344 -15.273 1 98.44 180 GLN A N 1
ATOM 1440 C CA . GLN A 1 180 ? -4.859 12.812 -14.898 1 98.44 180 GLN A CA 1
ATOM 1441 C C . GLN A 1 180 ? -5.887 13.93 -14.734 1 98.44 180 GLN A C 1
ATOM 1443 O O . GLN A 1 180 ? -7.035 13.789 -15.164 1 98.44 180 GLN A O 1
ATOM 1448 N N . LEU A 1 181 ? -5.516 14.984 -14.117 1 98.5 181 LEU A N 1
ATOM 1449 C CA . LEU A 1 181 ? -6.422 16.094 -13.828 1 98.5 181 LEU A CA 1
ATOM 1450 C C . LEU A 1 181 ? -6.785 16.859 -15.102 1 98.5 181 LEU A C 1
ATOM 1452 O O . LEU A 1 181 ? -7.688 17.688 -15.094 1 98.5 181 LEU A O 1
ATOM 1456 N N . GLY A 1 182 ? -6.102 16.562 -16.141 1 98.38 182 GLY A N 1
ATOM 1457 C CA . GLY A 1 182 ? -6.527 17.031 -17.453 1 98.38 182 GLY A CA 1
ATOM 1458 C C . GLY A 1 182 ? -7.68 16.219 -18.031 1 98.38 182 GLY A C 1
ATOM 1459 O O . GLY A 1 182 ? -8.352 16.672 -18.953 1 98.38 182 GLY A O 1
ATOM 1460 N N . GLU A 1 183 ? -7.902 15.062 -17.5 1 97.88 183 GLU A N 1
ATOM 1461 C CA . GLU A 1 183 ? -8.914 14.141 -18.016 1 97.88 183 GLU A CA 1
ATOM 1462 C C . GLU A 1 183 ? -10.141 14.117 -17.109 1 97.88 183 GLU A C 1
ATOM 1464 O O . GLU A 1 183 ? -11.266 13.906 -17.562 1 97.88 183 GLU A O 1
ATOM 1469 N N . THR A 1 184 ? -10.008 14.266 -15.859 1 98.19 184 THR A N 1
ATOM 1470 C CA . THR A 1 184 ? -11.086 14.172 -14.875 1 98.19 184 THR A CA 1
ATOM 1471 C C . THR A 1 184 ? -11.008 15.32 -13.875 1 98.19 184 THR A C 1
ATOM 1473 O O . THR A 1 184 ? -9.922 15.828 -13.594 1 98.19 184 THR A O 1
ATOM 1476 N N . LYS A 1 185 ? -12.125 15.672 -13.289 1 97.94 185 LYS A N 1
ATOM 1477 C CA . LYS A 1 185 ? -12.211 16.766 -12.328 1 97.94 185 LYS A CA 1
ATOM 1478 C C . LYS A 1 185 ? -11.445 16.422 -11.047 1 97.94 185 LYS A C 1
ATOM 1480 O O . LYS A 1 185 ? -10.82 17.297 -10.445 1 97.94 185 LYS A O 1
ATOM 1485 N N . TRP A 1 186 ? -11.57 15.203 -10.633 1 98.69 186 TRP A N 1
ATOM 1486 C CA . TRP A 1 186 ? -10.852 14.68 -9.469 1 98.69 186 TRP A CA 1
ATOM 1487 C C . TRP A 1 186 ? -9.945 13.516 -9.867 1 98.69 186 TRP A C 1
ATOM 1489 O O . TRP A 1 186 ? -9.992 13.047 -11.008 1 98.69 186 TRP A O 1
ATOM 1499 N N . LEU A 1 187 ? -9.086 13.055 -9.008 1 98.38 187 LEU A N 1
ATOM 1500 C CA . LEU A 1 187 ? -8.07 12.055 -9.336 1 98.38 187 LEU A CA 1
ATOM 1501 C C . LEU A 1 187 ? -8.719 10.781 -9.867 1 98.38 187 LEU A C 1
ATOM 1503 O O . LEU A 1 187 ? -8.281 10.234 -10.883 1 98.38 187 LEU A O 1
ATOM 1507 N N . ALA A 1 188 ? -9.766 10.328 -9.172 1 98.06 188 ALA A N 1
ATOM 1508 C CA . ALA A 1 188 ? -10.344 9.031 -9.516 1 98.06 188 ALA A CA 1
ATOM 1509 C C . ALA A 1 188 ? -11.562 9.195 -10.422 1 98.06 188 ALA A C 1
ATOM 1511 O O . ALA A 1 188 ? -12.328 8.258 -10.617 1 98.06 188 ALA A O 1
ATOM 1512 N N . GLY A 1 189 ? -11.82 10.367 -10.922 1 97.81 189 GLY A N 1
ATOM 1513 C CA . GLY A 1 189 ? -12.969 10.57 -11.797 1 97.81 189 GLY A CA 1
ATOM 1514 C C . GLY A 1 189 ? -13.695 11.875 -11.531 1 97.81 189 GLY A C 1
ATOM 1515 O O . GLY A 1 189 ? -13.062 12.906 -11.305 1 97.81 189 GLY A O 1
ATOM 1516 N N . ASP A 1 190 ? -15 11.758 -11.523 1 97.44 190 ASP A N 1
ATOM 1517 C CA . ASP A 1 190 ? -15.82 12.969 -11.508 1 97.44 190 ASP A CA 1
ATOM 1518 C C . ASP A 1 190 ? -16.172 13.367 -10.078 1 97.44 190 ASP A C 1
ATOM 1520 O O . ASP A 1 190 ? -16.656 14.484 -9.836 1 97.44 190 ASP A O 1
ATOM 1524 N N . THR A 1 191 ? -15.883 12.508 -9.188 1 97.75 191 THR A N 1
ATOM 1525 C CA . THR A 1 191 ? -16.266 12.805 -7.809 1 97.75 191 THR A CA 1
ATOM 1526 C C . THR A 1 191 ? -15.031 12.844 -6.906 1 97.75 191 THR A C 1
ATOM 1528 O O . THR A 1 191 ? -14.023 12.188 -7.188 1 97.75 191 THR A O 1
ATOM 1531 N N . TYR A 1 192 ? -15.133 13.695 -5.875 1 98.62 192 TYR A N 1
ATOM 1532 C CA . TYR A 1 192 ? -14.148 13.789 -4.805 1 98.62 192 TYR A CA 1
ATOM 1533 C C . TYR A 1 192 ? -14.133 12.523 -3.959 1 98.62 192 TYR A C 1
ATOM 1535 O O . TYR A 1 192 ? -15.172 12.062 -3.496 1 98.62 192 TYR A O 1
ATOM 1543 N N . THR A 1 193 ? -12.945 11.914 -3.836 1 98.81 193 THR A N 1
ATOM 1544 C CA . THR A 1 193 ? -12.883 10.641 -3.127 1 98.81 193 THR A CA 1
ATOM 1545 C C . THR A 1 193 ? -11.734 10.641 -2.115 1 98.81 193 THR A C 1
ATOM 1547 O O . THR A 1 193 ? -11.031 11.641 -1.975 1 98.81 193 THR A O 1
ATOM 1550 N N . LEU A 1 194 ? -11.516 9.508 -1.462 1 98.88 194 LEU A N 1
ATOM 1551 C CA . LEU A 1 194 ? -10.406 9.289 -0.542 1 98.88 194 LEU A CA 1
ATOM 1552 C C . LEU A 1 194 ? -9.062 9.445 -1.255 1 98.88 194 LEU A C 1
ATOM 1554 O O . LEU A 1 194 ? -8.055 9.773 -0.626 1 98.88 194 LEU A O 1
ATOM 1558 N N . ALA A 1 195 ? -9.031 9.242 -2.566 1 98.81 195 ALA A N 1
ATOM 1559 C CA . ALA A 1 195 ? -7.793 9.406 -3.32 1 98.81 195 ALA A CA 1
ATOM 1560 C C . ALA A 1 195 ? -7.348 10.867 -3.338 1 98.81 195 ALA A C 1
ATOM 1562 O O . ALA A 1 195 ? -6.152 11.156 -3.242 1 98.81 195 ALA A O 1
ATOM 1563 N N . ASP A 1 196 ? -8.25 11.766 -3.479 1 98.75 196 ASP A N 1
ATOM 1564 C CA . ASP A 1 196 ? -7.926 13.188 -3.463 1 98.75 196 ASP A CA 1
ATOM 1565 C C . ASP A 1 196 ? -7.391 13.617 -2.1 1 98.75 196 ASP A C 1
ATOM 1567 O O . ASP A 1 196 ? -6.387 14.328 -2.018 1 98.75 196 ASP A O 1
ATOM 1571 N N . ILE A 1 197 ? -8.055 13.156 -1.083 1 98.38 197 ILE A N 1
ATOM 1572 C CA . ILE A 1 197 ? -7.648 13.461 0.283 1 98.38 197 ILE A CA 1
ATOM 1573 C C . ILE A 1 197 ? -6.238 12.93 0.529 1 98.38 197 ILE A C 1
ATOM 1575 O O . ILE A 1 197 ? -5.402 13.617 1.12 1 98.38 197 ILE A O 1
ATOM 1579 N N . ASN A 1 198 ? -5.992 11.727 0.087 1 98.38 198 ASN A N 1
ATOM 1580 C CA . ASN A 1 198 ? -4.695 11.078 0.24 1 98.38 198 ASN A CA 1
ATOM 1581 C C . ASN A 1 198 ? -3.578 11.883 -0.412 1 98.38 198 ASN A C 1
ATOM 1583 O O . ASN A 1 198 ? -2.607 12.258 0.249 1 98.38 198 ASN A O 1
ATOM 1587 N N . PHE A 1 199 ? -3.768 12.227 -1.671 1 97.94 199 PHE A N 1
ATOM 1588 C CA . PHE A 1 199 ? -2.719 12.945 -2.383 1 97.94 199 PHE A CA 1
ATOM 1589 C C . PHE A 1 199 ? -2.535 14.344 -1.802 1 97.94 199 PHE A C 1
ATOM 1591 O O . PHE A 1 199 ? -1.409 14.828 -1.688 1 97.94 199 PHE A O 1
ATOM 1598 N N . TYR A 1 200 ? -3.592 15.008 -1.5 1 97 200 TYR A N 1
ATOM 1599 C CA . TYR A 1 200 ? -3.514 16.344 -0.911 1 97 200 TYR A CA 1
ATOM 1600 C C . TYR A 1 200 ? -2.689 16.328 0.37 1 97 200 TYR A C 1
ATOM 1602 O O . TYR A 1 200 ? -1.802 17.156 0.556 1 97 200 TYR A O 1
ATOM 1610 N N . SER A 1 201 ? -2.961 15.367 1.235 1 94.5 201 SER A N 1
ATOM 1611 C CA . SER A 1 201 ? -2.35 15.305 2.559 1 94.5 201 SER A CA 1
ATOM 1612 C C . SER A 1 201 ? -0.853 15.023 2.461 1 94.5 201 SER A C 1
ATOM 1614 O O . SER A 1 201 ? -0.082 15.438 3.332 1 94.5 201 SER A O 1
ATOM 1616 N N . HIS A 1 202 ? -0.399 14.344 1.453 1 92.62 202 HIS A N 1
ATOM 1617 C CA . HIS A 1 202 ? 0.979 13.867 1.431 1 92.62 202 HIS A CA 1
ATOM 1618 C C . HIS A 1 202 ? 1.834 14.695 0.478 1 92.62 202 HIS A C 1
ATOM 1620 O O . HIS A 1 202 ? 3.051 14.789 0.654 1 92.62 202 HIS A O 1
ATOM 1626 N N . CYS A 1 203 ? 1.22 15.219 -0.56 1 89.38 203 CYS A N 1
ATOM 1627 C CA . CYS A 1 203 ? 2.035 15.891 -1.564 1 89.38 203 CYS A CA 1
ATOM 1628 C C . CYS A 1 203 ? 1.371 17.188 -2.027 1 89.38 203 CYS A C 1
ATOM 1630 O O . CYS A 1 203 ? 2.012 18.234 -2.072 1 89.38 203 CYS A O 1
ATOM 1632 N N . GLY A 1 204 ? 0.181 17.188 -2.252 1 85.31 204 GLY A N 1
ATOM 1633 C CA . GLY A 1 204 ? -0.536 18.281 -2.873 1 85.31 204 GLY A CA 1
ATOM 1634 C C . GLY A 1 204 ? -0.465 19.578 -2.068 1 85.31 204 GLY A C 1
ATOM 1635 O O . GLY A 1 204 ? -0.274 20.656 -2.629 1 85.31 204 GLY A O 1
ATOM 1636 N N . ALA A 1 205 ? -0.584 19.422 -0.807 1 78.06 205 ALA A N 1
ATOM 1637 C CA . ALA A 1 205 ? -0.66 20.594 0.063 1 78.06 205 ALA A CA 1
ATOM 1638 C C . ALA A 1 205 ? 0.71 21.25 0.226 1 78.06 205 ALA A C 1
ATOM 1640 O O . ALA A 1 205 ? 0.806 22.453 0.458 1 78.06 205 ALA A O 1
ATOM 1641 N N . MET A 1 206 ? 1.783 20.484 0.008 1 82.69 206 MET A N 1
ATOM 1642 C CA . MET A 1 206 ? 3.041 21 0.535 1 82.69 206 MET A CA 1
ATOM 1643 C C . MET A 1 206 ? 4.117 21.016 -0.545 1 82.69 206 MET A C 1
ATOM 1645 O O . MET A 1 206 ? 5.191 21.594 -0.347 1 82.69 206 MET A O 1
ATOM 1649 N N . VAL A 1 207 ? 3.832 20.562 -1.685 1 84.5 207 VAL A N 1
ATOM 1650 C CA . VAL A 1 207 ? 4.887 20.297 -2.658 1 84.5 207 VAL A CA 1
ATOM 1651 C C . VAL A 1 207 ? 5.512 21.625 -3.107 1 84.5 207 VAL A C 1
ATOM 1653 O O . VAL A 1 207 ? 6.73 21.719 -3.27 1 84.5 207 VAL A O 1
ATOM 1656 N N . GLU A 1 208 ? 4.734 22.609 -3.275 1 84.75 208 GLU A N 1
ATOM 1657 C CA . GLU A 1 208 ? 5.258 23.891 -3.717 1 84.75 208 GLU A CA 1
ATOM 1658 C C . GLU A 1 208 ? 6.176 24.516 -2.664 1 84.75 208 GLU A C 1
ATOM 1660 O O . GLU A 1 208 ? 7.215 25.078 -2.998 1 84.75 208 GLU A O 1
ATOM 1665 N N . ARG A 1 209 ? 5.816 24.391 -1.485 1 81.94 209 ARG A N 1
ATOM 1666 C CA . ARG A 1 209 ? 6.594 24.938 -0.382 1 81.94 209 ARG A CA 1
ATOM 1667 C C . ARG A 1 209 ? 7.855 24.125 -0.135 1 81.94 209 ARG A C 1
ATOM 1669 O O . ARG A 1 209 ? 8.914 24.688 0.149 1 81.94 209 ARG A O 1
ATOM 1676 N N . MET A 1 210 ? 7.723 22.906 -0.267 1 84.25 210 MET A N 1
ATOM 1677 C CA . MET A 1 210 ? 8.844 22.016 0.024 1 84.25 210 MET A CA 1
ATOM 1678 C C . MET A 1 210 ? 9.852 22.016 -1.119 1 84.25 210 MET A C 1
ATOM 1680 O O . MET A 1 210 ? 11.047 21.828 -0.896 1 84.25 210 MET A O 1
ATOM 1684 N N . PHE A 1 211 ? 9.297 22.266 -2.254 1 89.56 211 PHE A N 1
ATOM 1685 C CA . PHE A 1 211 ? 10.164 22.172 -3.428 1 89.56 211 PHE A CA 1
ATOM 1686 C C . PHE A 1 211 ? 9.945 23.375 -4.344 1 89.56 211 PHE A C 1
ATOM 1688 O O . PHE A 1 211 ? 9.508 23.219 -5.484 1 89.56 211 PHE A O 1
ATOM 1695 N N . PRO A 1 212 ? 10.344 24.531 -3.881 1 89.56 212 PRO A N 1
ATOM 1696 C CA . PRO A 1 212 ? 10.133 25.734 -4.695 1 89.56 212 PRO A CA 1
ATOM 1697 C C . PRO A 1 212 ? 10.836 25.656 -6.051 1 89.56 212 PRO A C 1
ATOM 1699 O O . PRO A 1 212 ? 10.352 26.234 -7.031 1 89.56 212 PRO A O 1
ATOM 1702 N N . GLU A 1 213 ? 11.875 24.938 -6.066 1 91.56 213 GLU A N 1
ATOM 1703 C CA . GLU A 1 213 ? 12.656 24.828 -7.293 1 91.56 213 GLU A CA 1
ATOM 1704 C C . GLU A 1 213 ? 11.891 24.078 -8.375 1 91.56 213 GLU A C 1
ATOM 1706 O O . GLU A 1 213 ? 12.242 24.141 -9.555 1 91.56 213 GLU A O 1
ATOM 1711 N N . MET A 1 214 ? 10.914 23.391 -8.016 1 93.38 214 MET A N 1
ATOM 1712 C CA . MET A 1 214 ? 10.141 22.609 -8.984 1 93.38 214 MET A CA 1
ATOM 1713 C C . MET A 1 214 ? 9.164 23.516 -9.734 1 93.38 214 MET A C 1
ATOM 1715 O O . MET A 1 214 ? 8.594 23.109 -10.75 1 93.38 214 MET A O 1
ATOM 1719 N N . GLU A 1 215 ? 8.953 24.703 -9.297 1 95.38 215 GLU A N 1
ATOM 1720 C CA . GLU A 1 215 ? 8.047 25.656 -9.938 1 95.38 215 GLU A CA 1
ATOM 1721 C C . GLU A 1 215 ? 6.699 25 -10.242 1 95.38 215 GLU A C 1
ATOM 1723 O O . GLU A 1 215 ? 6.246 25.016 -11.391 1 95.38 215 GLU A O 1
ATOM 1728 N N . VAL A 1 216 ? 6.094 24.484 -9.242 1 95.5 216 VAL A N 1
ATOM 1729 C CA . VAL A 1 216 ? 4.922 23.609 -9.367 1 95.5 216 VAL A CA 1
ATOM 1730 C C . VAL A 1 216 ? 3.803 24.375 -10.078 1 95.5 216 VAL A C 1
ATOM 1732 O O . VAL A 1 216 ? 3.092 23.797 -10.906 1 95.5 216 VAL A O 1
ATOM 1735 N N . ALA A 1 217 ? 3.611 25.641 -9.797 1 95 217 ALA A N 1
ATOM 1736 C CA . ALA A 1 217 ? 2.553 26.422 -10.422 1 95 217 ALA A CA 1
ATOM 1737 C C . ALA A 1 217 ? 2.715 26.453 -11.945 1 95 217 ALA A C 1
ATOM 1739 O O . ALA A 1 217 ? 1.725 26.438 -12.68 1 95 217 ALA A O 1
ATOM 1740 N N . ARG A 1 218 ? 3.885 26.5 -12.406 1 96.25 218 ARG A N 1
ATOM 1741 C CA . ARG A 1 218 ? 4.176 26.484 -13.836 1 96.25 218 ARG A CA 1
ATOM 1742 C C . ARG A 1 218 ? 4.133 25.062 -14.391 1 96.25 218 ARG A C 1
ATOM 1744 O O . ARG A 1 218 ? 3.566 24.828 -15.461 1 96.25 218 ARG A O 1
ATOM 1751 N N . ARG A 1 219 ? 4.684 24.141 -13.695 1 96 219 ARG A N 1
ATOM 1752 C CA . ARG A 1 219 ? 4.836 22.75 -14.125 1 96 219 ARG A CA 1
ATOM 1753 C C . ARG A 1 219 ? 3.486 22.031 -14.172 1 96 219 ARG A C 1
ATOM 1755 O O . ARG A 1 219 ? 3.236 21.219 -15.062 1 96 219 ARG A O 1
ATOM 1762 N N . ALA A 1 220 ? 2.688 22.344 -13.211 1 97.38 220 ALA A N 1
ATOM 1763 C CA . ALA A 1 220 ? 1.459 21.578 -13 1 97.38 220 ALA A CA 1
ATOM 1764 C C . ALA A 1 220 ? 0.309 22.5 -12.586 1 97.38 220 ALA A C 1
ATOM 1766 O O . ALA A 1 220 ? -0.224 22.375 -11.484 1 97.38 220 ALA A O 1
ATOM 1767 N N . PRO A 1 221 ? -0.202 23.297 -13.508 1 97.69 221 PRO A N 1
ATOM 1768 C CA . PRO A 1 221 ? -1.253 24.266 -13.18 1 97.69 221 PRO A CA 1
ATOM 1769 C C . PRO A 1 221 ? -2.572 23.594 -12.805 1 97.69 221 PRO A C 1
ATOM 1771 O O . PRO A 1 221 ? -3.307 24.094 -11.953 1 97.69 221 PRO A O 1
ATOM 1774 N N . ARG A 1 222 ? -2.943 22.5 -13.445 1 98.19 222 ARG A N 1
ATOM 1775 C CA . ARG A 1 222 ? -4.184 21.812 -13.102 1 98.19 222 ARG A CA 1
ATOM 1776 C C . ARG A 1 222 ? -4.129 21.266 -11.68 1 98.19 222 ARG A C 1
ATOM 1778 O O . ARG A 1 222 ? -5.141 21.25 -10.977 1 98.19 222 ARG A O 1
ATOM 1785 N N . LEU A 1 223 ? -2.973 20.797 -11.352 1 97.69 223 LEU A N 1
ATOM 1786 C CA . LEU A 1 223 ? -2.768 20.344 -9.984 1 97.69 223 LEU A CA 1
ATOM 1787 C C . LEU A 1 223 ? -2.994 21.469 -8.992 1 97.69 223 LEU A C 1
ATOM 1789 O O . LEU A 1 223 ? -3.607 21.266 -7.941 1 97.69 223 LEU A O 1
ATOM 1793 N N . CYS A 1 224 ? -2.465 22.625 -9.266 1 96.88 224 CYS A N 1
ATOM 1794 C CA . CYS A 1 224 ? -2.639 23.781 -8.383 1 96.88 224 CYS A CA 1
ATOM 1795 C C . CYS A 1 224 ? -4.113 24.141 -8.234 1 96.88 224 CYS A C 1
ATOM 1797 O O . CYS A 1 224 ? -4.582 24.422 -7.133 1 96.88 224 CYS A O 1
ATOM 1799 N N . GLU A 1 225 ? -4.816 24.109 -9.328 1 97.56 225 GLU A N 1
ATOM 1800 C CA . GLU A 1 225 ? -6.254 24.344 -9.273 1 97.56 225 GLU A CA 1
ATOM 1801 C C . GLU A 1 225 ? -6.965 23.297 -8.43 1 97.56 225 GLU A C 1
ATOM 1803 O O . GLU A 1 225 ? -7.848 23.609 -7.629 1 97.56 225 GLU A O 1
ATOM 1808 N N . TRP A 1 226 ? -6.617 22.031 -8.648 1 98.25 226 TRP A N 1
ATOM 1809 C CA . TRP A 1 226 ? -7.148 20.906 -7.883 1 98.25 226 TRP A CA 1
ATOM 1810 C C . TRP A 1 226 ? -6.879 21.094 -6.391 1 98.25 226 TRP A C 1
ATOM 1812 O O . TRP A 1 226 ? -7.77 20.891 -5.562 1 98.25 226 TRP A O 1
ATOM 1822 N N . ARG A 1 227 ? -5.66 21.469 -6.082 1 97.12 227 ARG A N 1
ATOM 1823 C CA . ARG A 1 227 ? -5.266 21.703 -4.699 1 97.12 227 ARG A CA 1
ATOM 1824 C C . ARG A 1 227 ? -6.141 22.781 -4.055 1 97.12 227 ARG A C 1
ATOM 1826 O O . ARG A 1 227 ? -6.59 22.609 -2.918 1 97.12 227 ARG A O 1
ATOM 1833 N N . ASP A 1 228 ? -6.355 23.812 -4.762 1 96.5 228 ASP A N 1
ATOM 1834 C CA . ASP A 1 228 ? -7.188 24.906 -4.25 1 96.5 228 ASP A CA 1
ATOM 1835 C C . ASP A 1 228 ? -8.625 24.438 -4.035 1 96.5 228 ASP A C 1
ATOM 1837 O O . ASP A 1 228 ? -9.273 24.844 -3.062 1 96.5 228 ASP A O 1
ATOM 1841 N N . ARG A 1 229 ? -9.133 23.641 -4.938 1 97.44 229 ARG A N 1
ATOM 1842 C CA . ARG A 1 229 ? -10.469 23.078 -4.789 1 97.44 229 ARG A CA 1
ATOM 1843 C C . ARG A 1 229 ? -10.562 22.203 -3.543 1 97.44 229 ARG A C 1
ATOM 1845 O O . ARG A 1 229 ? -11.547 22.266 -2.799 1 97.44 229 ARG A O 1
ATOM 1852 N N . VAL A 1 230 ? -9.57 21.406 -3.346 1 97.81 230 VAL A N 1
ATOM 1853 C CA . VAL A 1 230 ? -9.555 20.531 -2.172 1 97.81 230 VAL A CA 1
ATOM 1854 C C . VAL A 1 230 ? -9.477 21.391 -0.904 1 97.81 230 VAL A C 1
ATOM 1856 O O . VAL A 1 230 ? -10.234 21.156 0.048 1 97.81 230 VAL A O 1
ATOM 1859 N N . ALA A 1 231 ? -8.617 22.391 -0.894 1 95.5 231 ALA A N 1
ATOM 1860 C CA . ALA A 1 231 ? -8.383 23.234 0.273 1 95.5 231 ALA A CA 1
ATOM 1861 C C . ALA A 1 231 ? -9.633 24.031 0.629 1 95.5 231 ALA A C 1
ATOM 1863 O O . ALA A 1 231 ? -9.852 24.375 1.794 1 95.5 231 ALA A O 1
ATOM 1864 N N . ALA A 1 232 ? -10.406 24.312 -0.325 1 96.12 232 ALA A N 1
ATOM 1865 C CA . ALA A 1 232 ? -11.586 25.141 -0.144 1 96.12 232 ALA A CA 1
ATOM 1866 C C . ALA A 1 232 ? -12.727 24.359 0.485 1 96.12 232 ALA A C 1
ATOM 1868 O O . ALA A 1 232 ? -13.711 24.938 0.951 1 96.12 232 ALA A O 1
ATOM 1869 N N . ARG A 1 233 ? -12.641 23.062 0.484 1 97.69 233 ARG A N 1
ATOM 1870 C CA . ARG A 1 233 ? -13.695 22.266 1.118 1 97.69 233 ARG A CA 1
ATOM 1871 C C . ARG A 1 233 ? -13.773 22.562 2.613 1 97.69 233 ARG A C 1
ATOM 1873 O O . ARG A 1 233 ? -12.75 22.594 3.297 1 97.69 233 ARG A O 1
ATOM 1880 N N . PRO A 1 234 ? -14.969 22.719 3.125 1 97.44 234 PRO A N 1
ATOM 1881 C CA . PRO A 1 234 ? -15.125 23.094 4.531 1 97.44 234 PRO A CA 1
ATOM 1882 C C . PRO A 1 234 ? -14.438 22.125 5.484 1 97.44 234 PRO A C 1
ATOM 1884 O O . PRO A 1 234 ? -13.781 22.547 6.441 1 97.44 234 PRO A O 1
ATOM 1887 N N . ALA A 1 235 ? -14.57 20.859 5.246 1 97 235 ALA A N 1
ATOM 1888 C CA . ALA A 1 235 ? -13.961 19.844 6.109 1 97 235 ALA A CA 1
ATOM 1889 C C . ALA A 1 235 ? -12.438 19.969 6.105 1 97 235 ALA A C 1
ATOM 1891 O O . ALA A 1 235 ? -11.797 19.797 7.145 1 97 235 ALA A O 1
ATOM 1892 N N . VAL A 1 236 ? -11.852 20.234 4.93 1 96.44 236 VAL A N 1
ATOM 1893 C CA . VAL A 1 236 ? -10.398 20.375 4.805 1 96.44 236 VAL A CA 1
ATOM 1894 C C . VAL A 1 236 ? -9.938 21.641 5.523 1 96.44 236 VAL A C 1
ATOM 1896 O O . VAL A 1 236 ? -8.977 21.609 6.289 1 96.44 236 VAL A O 1
ATOM 1899 N N . ALA A 1 237 ? -10.656 22.703 5.305 1 94.5 237 ALA A N 1
ATOM 1900 C CA . ALA A 1 237 ? -10.336 23.969 5.965 1 94.5 237 ALA A CA 1
ATOM 1901 C C . ALA A 1 237 ? -10.383 23.812 7.484 1 94.5 237 ALA A C 1
ATOM 1903 O O . ALA A 1 237 ? -9.516 24.328 8.188 1 94.5 237 ALA A O 1
ATOM 1904 N N . GLU A 1 238 ? -11.43 23.156 7.918 1 93.88 238 GLU A N 1
ATOM 1905 C CA . GLU A 1 238 ? -11.562 22.922 9.352 1 93.88 238 GLU A CA 1
ATOM 1906 C C . GLU A 1 238 ? -10.406 22.078 9.891 1 93.88 238 GLU A C 1
ATOM 1908 O O . GLU A 1 238 ? -9.883 22.359 10.969 1 93.88 238 GLU A O 1
ATOM 1913 N N . ALA A 1 239 ? -10.039 21.016 9.18 1 93.5 239 ALA A N 1
ATOM 1914 C CA . ALA A 1 239 ? -8.938 20.156 9.602 1 93.5 239 ALA A CA 1
ATOM 1915 C C . ALA A 1 239 ? -7.633 20.938 9.695 1 93.5 239 ALA A C 1
ATOM 1917 O O . ALA A 1 239 ? -6.863 20.781 10.641 1 93.5 239 ALA A O 1
ATOM 1918 N N . LEU A 1 240 ? -7.43 21.828 8.758 1 89.75 240 LEU A N 1
ATOM 1919 C CA . LEU A 1 240 ? -6.188 22.594 8.68 1 89.75 240 LEU A CA 1
ATOM 1920 C C . LEU A 1 240 ? -6.113 23.625 9.797 1 89.75 240 LEU A C 1
ATOM 1922 O O . LEU A 1 240 ? -5.035 24.141 10.109 1 89.75 240 LEU A O 1
ATOM 1926 N N . LYS A 1 241 ? -7.234 23.938 10.422 1 87.19 241 LYS A N 1
ATOM 1927 C CA . LYS A 1 241 ? -7.285 24.922 11.5 1 87.19 241 LYS A CA 1
ATOM 1928 C C . LYS A 1 241 ? -7.098 24.25 12.859 1 87.19 241 LYS A C 1
ATOM 1930 O O . LYS A 1 241 ? -7.023 24.922 13.891 1 87.19 241 LYS A O 1
ATOM 1935 N N . SER A 1 242 ? -7.09 22.938 12.773 1 82.44 242 SER A N 1
ATOM 1936 C CA . SER A 1 242 ? -6.887 22.234 14.031 1 82.44 242 SER A CA 1
ATOM 1937 C C . SER A 1 242 ? -5.562 22.609 14.68 1 82.44 242 SER A C 1
ATOM 1939 O O . SER A 1 242 ? -4.676 23.156 14.016 1 82.44 242 SER A O 1
ATOM 1941 N N . GLU A 1 243 ? -5.516 22.359 15.93 1 75.62 243 GLU A N 1
ATOM 1942 C CA . GLU A 1 243 ? -4.328 22.734 16.688 1 75.62 243 GLU A CA 1
ATOM 1943 C C . GLU A 1 243 ? -3.07 22.094 16.094 1 75.62 243 GLU A C 1
ATOM 1945 O O . GLU A 1 243 ? -3.084 20.938 15.688 1 75.62 243 GLU A O 1
ATOM 1950 N N . ASP A 1 244 ? -2.164 22.891 15.852 1 73.25 244 ASP A N 1
ATOM 1951 C CA . ASP A 1 244 ? -0.844 22.484 15.375 1 73.25 244 ASP A CA 1
ATOM 1952 C C . ASP A 1 244 ? 0.236 22.828 16.391 1 73.25 244 ASP A C 1
ATOM 1954 O O . ASP A 1 244 ? 0.545 24 16.609 1 73.25 244 ASP A O 1
ATOM 1958 N N . ARG A 1 245 ? 0.707 21.812 17.031 1 73.44 245 ARG A N 1
ATOM 1959 C CA . ARG A 1 245 ? 1.688 22.016 18.094 1 73.44 245 ARG A CA 1
ATOM 1960 C C . ARG A 1 245 ? 3.109 21.859 17.562 1 73.44 245 ARG A C 1
ATOM 1962 O O . ARG A 1 245 ? 4.047 21.656 18.344 1 73.44 245 ARG A O 1
ATOM 1969 N N . THR A 1 246 ? 3.176 21.719 16.281 1 68.31 246 THR A N 1
ATOM 1970 C CA . THR A 1 246 ? 4.5 21.625 15.672 1 68.31 246 THR A CA 1
ATOM 1971 C C . THR A 1 246 ? 5.344 22.844 16.016 1 68.31 246 THR A C 1
ATOM 1973 O O . THR A 1 246 ? 4.848 23.969 15.992 1 68.31 246 THR A O 1
ATOM 1976 N N . ALA A 1 247 ? 6.535 22.516 16.484 1 65.94 247 ALA A N 1
ATOM 1977 C CA . ALA A 1 247 ? 7.438 23.625 16.766 1 65.94 247 ALA A CA 1
ATOM 1978 C C . ALA A 1 247 ? 7.551 24.562 15.57 1 65.94 247 ALA A C 1
ATOM 1980 O O . ALA A 1 247 ? 7.613 24.109 14.43 1 65.94 247 ALA A O 1
ATOM 1981 N N . PRO A 1 248 ? 7.359 25.828 15.812 1 62.5 248 PRO A N 1
ATOM 1982 C CA . PRO A 1 248 ? 7.359 26.797 14.719 1 62.5 248 PRO A CA 1
ATOM 1983 C C . PRO A 1 248 ? 8.484 26.562 13.719 1 62.5 248 PRO A C 1
ATOM 1985 O O . PRO A 1 248 ? 8.273 26.688 12.508 1 62.5 248 PRO A O 1
ATOM 1988 N N . GLY A 1 249 ? 9.656 26.25 14.148 1 59.47 249 GLY A N 1
ATOM 1989 C CA . GLY A 1 249 ? 10.773 26.031 13.242 1 59.47 249 GLY A CA 1
ATOM 1990 C C . GLY A 1 249 ? 10.578 24.844 12.328 1 59.47 249 GLY A C 1
ATOM 1991 O O . GLY A 1 249 ? 11.227 24.734 11.289 1 59.47 249 GLY A O 1
ATOM 1992 N N . LEU A 1 250 ? 9.586 24.062 12.695 1 60.91 250 LEU A N 1
ATOM 1993 C CA . LEU A 1 250 ? 9.367 22.844 11.93 1 60.91 250 LEU A CA 1
ATOM 1994 C C . LEU A 1 250 ? 8.125 22.969 11.047 1 60.91 250 LEU A C 1
ATOM 1996 O O . LEU A 1 250 ? 7.883 22.125 10.188 1 60.91 250 LEU A O 1
ATOM 2000 N N . ARG A 1 251 ? 7.449 24.047 11.297 1 58.66 251 ARG A N 1
ATOM 2001 C CA . ARG A 1 251 ? 6.188 24.234 10.586 1 58.66 251 ARG A CA 1
ATOM 2002 C C . ARG A 1 251 ? 6.43 24.484 9.102 1 58.66 251 ARG A C 1
ATOM 2004 O O . ARG A 1 251 ? 5.543 24.266 8.273 1 58.66 251 ARG A O 1
ATOM 2011 N N . VAL A 1 252 ? 7.496 25.141 8.828 1 48.69 252 VAL A N 1
ATOM 2012 C CA . VAL A 1 252 ? 7.797 25.422 7.426 1 48.69 252 VAL A CA 1
ATOM 2013 C C . VAL A 1 252 ? 7.48 24.188 6.57 1 48.69 252 VAL A C 1
ATOM 2015 O O . VAL A 1 252 ? 7.102 24.328 5.406 1 48.69 252 VAL A O 1
ATOM 2018 N N . TRP A 1 253 ? 7.605 23.094 7.148 1 50.56 253 TRP A N 1
ATOM 2019 C CA . TRP A 1 253 ? 7.508 21.891 6.332 1 50.56 253 TRP A CA 1
ATOM 2020 C C . TRP A 1 253 ? 6.098 21.312 6.383 1 50.56 253 TRP A C 1
ATOM 2022 O O . TRP A 1 253 ? 5.742 20.453 5.578 1 50.56 253 TRP A O 1
ATOM 2032 N N . SER A 1 254 ? 5.422 21.578 7.418 1 50.59 254 SER A N 1
ATOM 2033 C CA . SER A 1 254 ? 4.082 21.016 7.547 1 50.59 254 SER A CA 1
ATOM 2034 C C . SER A 1 254 ? 3.049 21.891 6.844 1 50.59 254 SER A C 1
ATOM 2036 O O . SER A 1 254 ? 1.895 21.484 6.684 1 50.59 254 SER A O 1
ATOM 2038 N N . GLY A 1 255 ? 3.379 22.766 5.918 1 43.91 255 GLY A N 1
ATOM 2039 C CA . GLY A 1 255 ? 2.461 23.5 5.055 1 43.91 255 GLY A CA 1
ATOM 2040 C C . GLY A 1 255 ? 2.252 24.938 5.477 1 43.91 255 GLY A C 1
ATOM 2041 O O . GLY A 1 255 ? 2.959 25.828 5.016 1 43.91 255 GLY A O 1
ATOM 2042 N N . GLU A 1 256 ? 1.029 25.266 6.352 1 42.44 256 GLU A N 1
ATOM 2043 C CA . GLU A 1 256 ? 0.492 26.625 6.43 1 42.44 256 GLU A CA 1
ATOM 2044 C C . GLU A 1 256 ? 1.415 27.531 7.23 1 42.44 256 GLU A C 1
ATOM 2046 O O . GLU A 1 256 ? 1.585 27.344 8.438 1 42.44 256 GLU A O 1
ATOM 2051 N N . VAL A 1 257 ? 2.562 27.609 6.77 1 38.47 257 VAL A N 1
ATOM 2052 C CA . VAL A 1 257 ? 3.139 28.781 7.414 1 38.47 257 VAL A CA 1
ATOM 2053 C C . VAL A 1 257 ? 2.123 29.922 7.414 1 38.47 257 VAL A C 1
ATOM 2055 O O . VAL A 1 257 ? 1.71 30.391 6.352 1 38.47 257 VAL A O 1
ATOM 2058 N N . ARG A 1 258 ? 1.134 29.906 8.344 1 35.06 258 ARG A N 1
ATOM 2059 C CA . ARG A 1 258 ? 0.503 31.203 8.602 1 35.06 258 ARG A CA 1
ATOM 2060 C C . ARG A 1 258 ? 1.53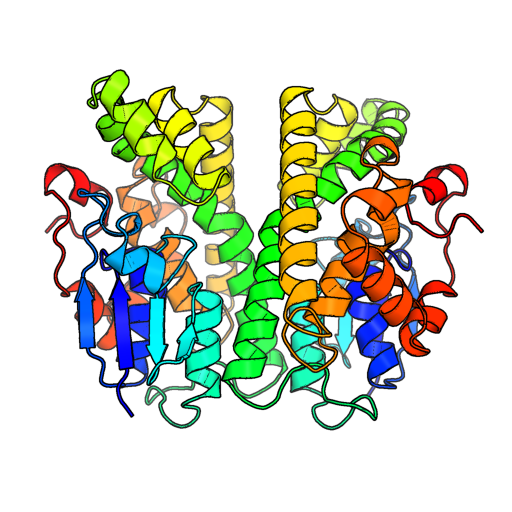 32.219 9.055 1 35.06 258 ARG A C 1
ATOM 2062 O O . ARG A 1 258 ? 2.494 31.891 9.75 1 35.06 258 ARG A O 1
ATOM 2069 N N . MET B 1 1 ? -21.219 -11.898 -18.562 1 65.38 1 MET B N 1
ATOM 2070 C CA . MET B 1 1 ? -20.156 -10.906 -18.438 1 65.38 1 MET B CA 1
ATOM 2071 C C . MET B 1 1 ? -18.781 -11.555 -18.5 1 65.38 1 MET B C 1
ATOM 2073 O O . MET B 1 1 ? -18.547 -12.586 -17.859 1 65.38 1 MET B O 1
ATOM 2077 N N . ALA B 1 2 ? -17.922 -11.102 -19.547 1 90.62 2 ALA B N 1
ATOM 2078 C CA . ALA B 1 2 ? -16.703 -11.852 -19.875 1 90.62 2 ALA B CA 1
ATOM 2079 C C . ALA B 1 2 ? -15.5 -11.312 -19.109 1 90.62 2 ALA B C 1
ATOM 2081 O O . ALA B 1 2 ? -15.32 -10.102 -19 1 90.62 2 ALA B O 1
ATOM 2082 N N . LEU B 1 3 ? -14.922 -12.094 -18.25 1 98 3 LEU B N 1
ATOM 2083 C CA . LEU B 1 3 ? -13.68 -11.773 -17.562 1 98 3 LEU B CA 1
ATOM 2084 C C . LEU B 1 3 ? -12.477 -12.305 -18.344 1 98 3 LEU B C 1
ATOM 2086 O O . LEU B 1 3 ? -12.484 -13.453 -18.797 1 98 3 LEU B O 1
ATOM 2090 N N . LYS B 1 4 ? -11.492 -11.398 -18.609 1 98.38 4 LYS B N 1
ATOM 2091 C CA . LYS B 1 4 ? -10.164 -11.781 -19.078 1 98.38 4 LYS B CA 1
ATOM 2092 C C . LYS B 1 4 ? -9.109 -11.484 -18.016 1 98.38 4 LYS B C 1
ATOM 2094 O O . LYS B 1 4 ? -9.148 -10.438 -17.375 1 98.38 4 LYS B O 1
ATOM 2099 N N . TYR B 1 5 ? -8.273 -12.406 -17.812 1 97.44 5 TYR B N 1
ATOM 2100 C CA . TYR B 1 5 ? -7.195 -12.25 -16.859 1 97.44 5 TYR B CA 1
ATOM 2101 C C . TYR B 1 5 ? -5.836 -12.414 -17.531 1 97.44 5 TYR B C 1
ATOM 2103 O O . TYR B 1 5 ? -5.48 -13.508 -17.953 1 97.44 5 TYR B O 1
ATOM 2111 N N . TYR B 1 6 ? -5.133 -11.273 -17.734 1 97.31 6 TYR B N 1
ATOM 2112 C CA . TYR B 1 6 ? -3.775 -11.266 -18.266 1 97.31 6 TYR B CA 1
ATOM 2113 C C . TYR B 1 6 ? -2.756 -11.508 -17.156 1 97.31 6 TYR B C 1
ATOM 2115 O O . TYR B 1 6 ? -2.723 -10.773 -16.172 1 97.31 6 TYR B O 1
ATOM 2123 N N . HIS B 1 7 ? -1.98 -12.523 -17.359 1 94.88 7 HIS B N 1
ATOM 2124 C CA . HIS B 1 7 ? -1.085 -12.93 -16.281 1 94.88 7 HIS B CA 1
ATOM 2125 C C . HIS B 1 7 ? 0.174 -13.586 -16.828 1 94.88 7 HIS B C 1
ATOM 2127 O O . HIS B 1 7 ? 0.219 -13.969 -18 1 94.88 7 HIS B O 1
ATOM 2133 N N . ALA B 1 8 ? 1.248 -13.711 -16.188 1 89.19 8 ALA B N 1
ATOM 2134 C CA . ALA B 1 8 ? 2.453 -14.43 -16.609 1 89.19 8 ALA B CA 1
ATOM 2135 C C . ALA B 1 8 ? 2.527 -15.805 -15.953 1 89.19 8 ALA B C 1
ATOM 2137 O O . ALA B 1 8 ? 2.662 -16.812 -16.641 1 89.19 8 ALA B O 1
ATOM 2138 N N . GLU B 1 9 ? 2.799 -16 -14.641 1 77.56 9 GLU B N 1
ATOM 2139 C CA . GLU B 1 9 ? 2.953 -17.266 -13.914 1 77.56 9 GLU B CA 1
ATOM 2140 C C . GLU B 1 9 ? 2.115 -17.266 -12.641 1 77.56 9 GLU B C 1
ATOM 2142 O O . GLU B 1 9 ? 1.72 -16.219 -12.141 1 77.56 9 GLU B O 1
ATOM 2147 N N . PRO B 1 10 ? 1.895 -18.594 -12.422 1 79.56 10 PRO B N 1
ATOM 2148 C CA . PRO B 1 10 ? 1.129 -18.641 -11.172 1 79.56 10 PRO B CA 1
ATOM 2149 C C . PRO B 1 10 ? 1.994 -18.391 -9.945 1 79.56 10 PRO B C 1
ATOM 2151 O O . PRO B 1 10 ? 2.141 -19.266 -9.094 1 79.56 10 PRO B O 1
ATOM 2154 N N . LEU B 1 11 ? 2.605 -17.266 -10.023 1 82.12 11 LEU B N 1
ATOM 2155 C CA . LEU B 1 11 ? 3.43 -16.859 -8.891 1 82.12 11 LEU B CA 1
ATOM 2156 C C . LEU B 1 11 ? 3.23 -15.375 -8.586 1 82.12 11 LEU B C 1
ATOM 2158 O O . LEU B 1 11 ? 2.789 -14.617 -9.453 1 82.12 11 LEU B O 1
ATOM 2162 N N . ALA B 1 12 ? 3.529 -15.094 -7.398 1 89.12 12 ALA B N 1
ATOM 2163 C CA . ALA B 1 12 ? 3.607 -13.711 -6.918 1 89.12 12 ALA B CA 1
ATOM 2164 C C . ALA B 1 12 ? 2.342 -12.938 -7.266 1 89.12 12 ALA B C 1
ATOM 2166 O O . ALA B 1 12 ? 1.234 -13.352 -6.922 1 89.12 12 ALA B O 1
ATOM 2167 N N . ASN B 1 13 ? 2.506 -11.922 -8.133 1 92.81 13 ASN B N 1
ATOM 2168 C CA . ASN B 1 13 ? 1.38 -11.023 -8.375 1 92.81 13 ASN B CA 1
ATOM 2169 C C . ASN B 1 13 ? 0.286 -11.711 -9.188 1 92.81 13 ASN B C 1
ATOM 2171 O O . ASN B 1 13 ? -0.902 -11.484 -8.953 1 92.81 13 ASN B O 1
ATOM 2175 N N . SER B 1 14 ? 0.633 -12.523 -10.164 1 94.44 14 SER B N 1
ATOM 2176 C CA . SER B 1 14 ? -0.361 -13.227 -10.969 1 94.44 14 SER B CA 1
ATOM 2177 C C . SER B 1 14 ? -1.149 -14.219 -10.125 1 94.44 14 SER B C 1
ATOM 2179 O O . SER B 1 14 ? -2.371 -14.32 -10.25 1 94.44 14 SER B O 1
ATOM 2181 N N . LEU B 1 15 ? -0.424 -14.945 -9.273 1 94.69 15 LEU B N 1
ATOM 2182 C CA . LEU B 1 15 ? -1.08 -15.906 -8.398 1 94.69 15 LEU B CA 1
ATOM 2183 C C . LEU B 1 15 ? -2.041 -15.211 -7.441 1 94.69 15 LEU B C 1
ATOM 2185 O O . LEU B 1 15 ? -3.139 -15.711 -7.184 1 94.69 15 LEU B O 1
ATOM 2189 N N . LYS B 1 16 ? -1.653 -14.062 -6.914 1 96.81 16 LYS B N 1
ATOM 2190 C CA . LYS B 1 16 ? -2.4 -13.312 -5.91 1 96.81 16 LYS B CA 1
ATOM 2191 C C . LYS B 1 16 ? -3.818 -13.008 -6.387 1 96.81 16 LYS B C 1
ATOM 2193 O O . LYS B 1 16 ? -4.758 -13 -5.59 1 96.81 16 LYS B O 1
ATOM 2198 N N . SER B 1 17 ? -4.012 -12.781 -7.684 1 98.12 17 SER B N 1
ATOM 2199 C CA . SER B 1 17 ? -5.344 -12.453 -8.18 1 98.12 17 SER B CA 1
ATOM 2200 C C . SER B 1 17 ? -5.973 -13.648 -8.891 1 98.12 17 SER B C 1
ATOM 2202 O O . SER B 1 17 ? -7.191 -13.711 -9.062 1 98.12 17 SER B O 1
ATOM 2204 N N . MET B 1 18 ? -5.152 -14.633 -9.273 1 97 18 MET B N 1
ATOM 2205 C CA . MET B 1 18 ? -5.684 -15.867 -9.859 1 97 18 MET B CA 1
ATOM 2206 C C . MET B 1 18 ? -6.457 -16.672 -8.82 1 97 18 MET B C 1
ATOM 2208 O O . MET B 1 18 ? -7.523 -17.203 -9.109 1 97 18 MET B O 1
ATOM 2212 N N . VAL B 1 19 ? -5.957 -16.719 -7.633 1 98 19 VAL B N 1
ATOM 2213 C CA . VAL B 1 19 ? -6.547 -17.516 -6.562 1 98 19 VAL B CA 1
ATOM 2214 C C . VAL B 1 19 ? -7.938 -16.984 -6.23 1 98 19 VAL B C 1
ATOM 2216 O O . VAL B 1 19 ? -8.906 -17.734 -6.191 1 98 19 VAL B O 1
ATOM 2219 N N . PRO B 1 20 ? -8.133 -15.656 -6.023 1 98.56 20 PRO B N 1
ATOM 2220 C CA . PRO B 1 20 ? -9.484 -15.148 -5.773 1 98.56 20 PRO B CA 1
ATOM 2221 C C . PRO B 1 20 ? -10.461 -15.469 -6.906 1 98.56 20 PRO B C 1
ATOM 2223 O O . PRO B 1 20 ? -11.633 -15.758 -6.656 1 98.56 20 PRO B O 1
ATOM 2226 N N . LEU B 1 21 ? -10.023 -15.336 -8.141 1 98.12 21 LEU B N 1
ATOM 2227 C CA . LEU B 1 21 ? -10.875 -15.688 -9.266 1 98.12 21 LEU B CA 1
ATOM 2228 C C . LEU B 1 21 ? -11.383 -17.125 -9.141 1 98.12 21 LEU B C 1
ATOM 2230 O O . LEU B 1 21 ? -12.57 -17.375 -9.344 1 98.12 21 LEU B O 1
ATOM 2234 N N . LYS B 1 22 ? -10.539 -18 -8.758 1 97.69 22 LYS B N 1
ATOM 2235 C CA . LYS B 1 22 ? -10.875 -19.406 -8.633 1 97.69 22 LYS B CA 1
ATOM 2236 C C . LYS B 1 22 ? -11.672 -19.672 -7.355 1 97.69 22 LYS B C 1
ATOM 2238 O O . LYS B 1 22 ? -12.633 -20.453 -7.367 1 97.69 22 LYS B O 1
ATOM 2243 N N . GLU B 1 23 ? -11.242 -19.062 -6.23 1 98.62 23 GLU B N 1
ATOM 2244 C CA . GLU B 1 23 ? -11.984 -19.188 -4.98 1 98.62 23 GLU B CA 1
ATOM 2245 C C . GLU B 1 23 ? -13.445 -18.797 -5.168 1 98.62 23 GLU B C 1
ATOM 2247 O O . GLU B 1 23 ? -14.336 -19.391 -4.566 1 98.62 23 GLU B O 1
ATOM 2252 N N . LYS B 1 24 ? -13.688 -17.797 -5.961 1 98.5 24 LYS B N 1
ATOM 2253 C CA . LYS B 1 24 ? -15.023 -17.25 -6.156 1 98.5 24 LYS B CA 1
ATOM 2254 C C . LYS B 1 24 ? -15.781 -18.016 -7.25 1 98.5 24 LYS B C 1
ATOM 2256 O O . LYS B 1 24 ? -16.969 -17.766 -7.477 1 98.5 24 LYS B O 1
ATOM 2261 N N . GLY B 1 25 ? -15.094 -18.906 -7.938 1 97.62 25 GLY B N 1
ATOM 2262 C CA . GLY B 1 25 ? -15.711 -19.703 -8.984 1 97.62 25 GLY B CA 1
ATOM 2263 C C . GLY B 1 25 ? -16.062 -18.891 -10.219 1 97.62 25 GLY B C 1
ATOM 2264 O O . GLY B 1 25 ? -17.047 -19.188 -10.898 1 97.62 25 GLY B O 1
ATOM 2265 N N . LEU B 1 26 ? -15.344 -17.859 -10.477 1 97.94 26 LEU B N 1
ATOM 2266 C CA . LEU B 1 26 ? -15.625 -17 -11.617 1 97.94 26 LEU B CA 1
ATOM 2267 C C . LEU B 1 26 ? -14.977 -17.547 -12.883 1 97.94 26 LEU B C 1
ATOM 2269 O O . LEU B 1 26 ? -13.789 -17.875 -12.883 1 97.94 26 LEU B O 1
ATOM 2273 N N . ALA B 1 27 ? -15.719 -17.672 -13.898 1 96.94 27 ALA B N 1
ATOM 2274 C CA . ALA B 1 27 ? -15.164 -18.031 -15.203 1 96.94 27 ALA B CA 1
ATOM 2275 C C . ALA B 1 27 ? -14.406 -16.859 -15.82 1 96.94 27 ALA B C 1
ATOM 2277 O O . ALA B 1 27 ? -14.867 -15.711 -15.742 1 96.94 27 ALA B O 1
ATOM 2278 N N . TYR B 1 28 ? -13.25 -17.156 -16.359 1 96.44 28 TYR B N 1
ATOM 2279 C CA . TYR B 1 28 ? -12.469 -16.109 -17.016 1 96.44 28 TYR B CA 1
ATOM 2280 C C . TYR B 1 28 ? -11.617 -16.703 -18.125 1 96.44 28 TYR B C 1
ATOM 2282 O O . TYR B 1 28 ? -11.242 -17.875 -18.094 1 96.44 28 TYR B O 1
ATOM 2290 N N . GLU B 1 29 ? -11.367 -15.898 -19.109 1 96.56 29 GLU B N 1
ATOM 2291 C CA . GLU B 1 29 ? -10.359 -16.234 -20.109 1 96.56 29 GLU B CA 1
ATOM 2292 C C . GLU B 1 29 ? -8.953 -15.969 -19.594 1 96.56 29 GLU B C 1
ATOM 2294 O O . GLU B 1 29 ? -8.633 -14.844 -19.188 1 96.56 29 GLU B O 1
ATOM 2299 N N . SER B 1 30 ? -8.172 -17 -19.531 1 94.56 30 SER B N 1
ATOM 2300 C CA . SER B 1 30 ? -6.785 -16.906 -19.094 1 94.56 30 SER B CA 1
ATOM 2301 C C . SER B 1 30 ? -5.867 -16.531 -20.25 1 94.56 30 SER B C 1
ATOM 2303 O O . SER B 1 30 ? -5.781 -17.25 -21.25 1 94.56 30 SER B O 1
ATOM 2305 N N . ILE B 1 31 ? -5.227 -15.422 -20.172 1 94.56 31 ILE B N 1
ATOM 2306 C CA . ILE B 1 31 ? -4.328 -14.969 -21.219 1 94.56 31 ILE B CA 1
ATOM 2307 C C . ILE B 1 31 ? -2.912 -14.828 -20.672 1 94.56 31 ILE B C 1
ATOM 2309 O O . ILE B 1 31 ? -2.639 -13.93 -19.859 1 94.56 31 ILE B O 1
ATOM 2313 N N . TYR B 1 32 ? -2.117 -15.656 -21.141 1 92.69 32 TYR B N 1
ATOM 2314 C CA . TYR B 1 32 ? -0.736 -15.664 -20.656 1 92.69 32 TYR B CA 1
ATOM 2315 C C . TYR B 1 32 ? 0.083 -14.578 -21.359 1 92.69 32 TYR B C 1
ATOM 2317 O O . TYR B 1 32 ? 0.007 -14.422 -22.578 1 92.69 32 TYR B O 1
ATOM 2325 N N . VAL B 1 33 ? 0.79 -13.781 -20.578 1 92.81 33 VAL B N 1
ATOM 2326 C CA . VAL B 1 33 ? 1.744 -12.781 -21.047 1 92.81 33 VAL B CA 1
ATOM 2327 C C . VAL B 1 33 ? 3.168 -13.25 -20.75 1 92.81 33 VAL B C 1
ATOM 2329 O O . VAL B 1 33 ? 3.564 -13.383 -19.594 1 92.81 33 VAL B O 1
ATOM 2332 N N . ASP B 1 34 ? 3.967 -13.492 -21.75 1 88.19 34 ASP B N 1
ATOM 2333 C CA . ASP B 1 34 ? 5.312 -14.031 -21.609 1 88.19 34 ASP B CA 1
ATOM 2334 C C . ASP B 1 34 ? 6.312 -12.938 -21.25 1 88.19 34 ASP B C 1
ATOM 2336 O O . ASP B 1 34 ? 6.793 -12.211 -22.125 1 88.19 34 ASP B O 1
ATOM 2340 N N . LEU B 1 35 ? 6.691 -12.891 -20 1 85.75 35 LEU B N 1
ATOM 2341 C CA . LEU B 1 35 ? 7.59 -11.852 -19.531 1 85.75 35 LEU B CA 1
ATOM 2342 C C . LEU B 1 35 ? 9.008 -12.078 -20.031 1 85.75 35 LEU B C 1
ATOM 2344 O O . LEU B 1 35 ? 9.805 -11.141 -20.109 1 85.75 35 LEU B O 1
ATOM 2348 N N . HIS B 1 36 ? 9.375 -13.289 -20.328 1 79.69 36 HIS B N 1
ATOM 2349 C CA . HIS B 1 36 ? 10.703 -13.594 -20.859 1 79.69 36 HIS B CA 1
ATOM 2350 C C . HIS B 1 36 ? 10.891 -13.016 -22.25 1 79.69 36 HIS B C 1
ATOM 2352 O O . HIS B 1 36 ? 12.023 -12.766 -22.672 1 79.69 36 HIS B O 1
ATOM 2358 N N . LYS B 1 37 ? 9.82 -12.875 -22.891 1 82.06 37 LYS B N 1
ATOM 2359 C CA . LYS B 1 37 ? 9.844 -12.273 -24.219 1 82.06 37 LYS B CA 1
ATOM 2360 C C . LYS B 1 37 ? 9.461 -10.797 -24.172 1 82.06 37 LYS B C 1
ATOM 2362 O O . LYS B 1 37 ? 9.242 -10.164 -25.203 1 82.06 37 LYS B O 1
ATOM 2367 N N . PHE B 1 38 ? 9.211 -10.266 -22.969 1 87.62 38 PHE B N 1
ATOM 2368 C CA . PHE B 1 38 ? 8.891 -8.867 -22.719 1 87.62 38 PHE B CA 1
ATOM 2369 C C . PHE B 1 38 ? 7.574 -8.484 -23.375 1 87.62 38 PHE B C 1
ATOM 2371 O O . PHE B 1 38 ? 7.418 -7.355 -23.844 1 87.62 38 PHE B O 1
ATOM 2378 N N . GLU B 1 39 ? 6.68 -9.391 -23.453 1 91.38 39 GLU B N 1
ATOM 2379 C CA . GLU B 1 39 ? 5.391 -9.141 -24.078 1 91.38 39 GLU B CA 1
ATOM 2380 C C . GLU B 1 39 ? 4.629 -8.023 -23.375 1 91.38 39 GLU B C 1
ATOM 2382 O O . GLU B 1 39 ? 3.869 -7.285 -24 1 91.38 39 GLU B O 1
ATOM 2387 N N . GLN B 1 40 ? 4.828 -7.84 -22.016 1 93.56 40 GLN B N 1
ATOM 2388 C CA . GLN B 1 40 ? 4.129 -6.82 -21.25 1 93.56 40 GLN B CA 1
ATOM 2389 C C . GLN B 1 40 ? 4.52 -5.418 -21.703 1 93.56 40 GLN B C 1
ATOM 2391 O O . GLN B 1 40 ? 3.873 -4.438 -21.328 1 93.56 40 GLN B O 1
ATOM 2396 N N . HIS B 1 41 ? 5.609 -5.332 -22.484 1 93.88 41 HIS B N 1
ATOM 2397 C CA . HIS B 1 41 ? 6.059 -4.031 -22.953 1 93.88 41 HIS B CA 1
ATOM 2398 C C . HIS B 1 41 ? 5.766 -3.854 -24.438 1 93.88 41 HIS B C 1
ATOM 2400 O O . HIS B 1 41 ? 6.098 -2.82 -25.031 1 93.88 41 HIS B O 1
ATOM 2406 N N . GLN B 1 42 ? 5.199 -4.812 -25.094 1 94.44 42 GLN B N 1
ATOM 2407 C CA . GLN B 1 42 ? 4.809 -4.727 -26.5 1 94.44 42 GLN B CA 1
ATOM 2408 C C . GLN B 1 42 ? 3.537 -3.898 -26.656 1 94.44 42 GLN B C 1
ATOM 2410 O O . GLN B 1 42 ? 2.727 -3.805 -25.734 1 94.44 42 GLN B O 1
ATOM 2415 N N . PRO B 1 43 ? 3.297 -3.371 -27.828 1 95.5 43 PRO B N 1
ATOM 2416 C CA . PRO B 1 43 ? 2.178 -2.457 -28.078 1 95.5 43 PRO B CA 1
ATOM 2417 C C . PRO B 1 43 ? 0.821 -3.092 -27.781 1 95.5 43 PRO B C 1
ATOM 2419 O O . PRO B 1 43 ? -0.071 -2.43 -27.25 1 95.5 43 PRO B O 1
ATOM 2422 N N . TRP B 1 44 ? 0.704 -4.367 -28.094 1 96.69 44 TRP B N 1
ATOM 2423 C CA . TRP B 1 44 ? -0.602 -4.988 -27.906 1 96.69 44 TRP B CA 1
ATOM 2424 C C . TRP B 1 44 ? -0.986 -4.992 -26.422 1 96.69 44 TRP B C 1
ATOM 2426 O O . TRP B 1 44 ? -2.16 -4.832 -26.078 1 96.69 44 TRP B O 1
ATOM 2436 N N . PHE B 1 45 ? 0.009 -5.223 -25.547 1 97.31 45 PHE B N 1
ATOM 2437 C CA . PHE B 1 45 ? -0.304 -5.281 -24.125 1 97.31 45 PHE B CA 1
ATOM 2438 C C . PHE B 1 45 ? -0.36 -3.879 -23.531 1 97.31 45 PHE B C 1
ATOM 2440 O O . PHE B 1 45 ? -1.196 -3.598 -22.672 1 97.31 45 PHE B O 1
ATOM 2447 N N . THR B 1 46 ? 0.564 -2.977 -23.953 1 96.31 46 THR B N 1
ATOM 2448 C CA . THR B 1 46 ? 0.567 -1.625 -23.406 1 96.31 46 THR B CA 1
ATOM 2449 C C . THR B 1 46 ? -0.7 -0.876 -23.812 1 96.31 46 THR B C 1
ATOM 2451 O O . THR B 1 46 ? -1.073 0.111 -23.172 1 96.31 46 THR B O 1
ATOM 2454 N N . ALA B 1 47 ? -1.419 -1.297 -24.859 1 97 47 ALA B N 1
ATOM 2455 C CA . ALA B 1 47 ? -2.727 -0.761 -25.219 1 97 47 ALA B CA 1
ATOM 2456 C C . ALA B 1 47 ? -3.779 -1.123 -24.172 1 97 47 ALA B C 1
ATOM 2458 O O . ALA B 1 47 ? -4.789 -0.427 -24.031 1 97 47 ALA B O 1
ATOM 2459 N N . ILE B 1 48 ? -3.541 -2.205 -23.453 1 97.44 48 ILE B N 1
ATOM 2460 C CA . ILE B 1 48 ? -4.438 -2.662 -22.406 1 97.44 48 ILE B CA 1
ATOM 2461 C C . ILE B 1 48 ? -4.035 -2.027 -21.078 1 97.44 48 ILE B C 1
ATOM 2463 O O . ILE B 1 48 ? -4.871 -1.445 -20.375 1 97.44 48 ILE B O 1
ATOM 2467 N N . ASN B 1 49 ? -2.762 -2.127 -20.781 1 97.62 49 ASN B N 1
ATOM 2468 C CA . ASN B 1 49 ? -2.197 -1.501 -19.594 1 97.62 49 ASN B CA 1
ATOM 2469 C C . ASN B 1 49 ? -0.948 -0.689 -19.922 1 97.62 49 ASN B C 1
ATOM 2471 O O . ASN B 1 49 ? 0.156 -1.234 -19.984 1 97.62 49 ASN B O 1
ATOM 2475 N N . PRO B 1 50 ? -1.086 0.556 -20 1 96.31 50 PRO B N 1
ATOM 2476 C CA . PRO B 1 50 ? 0.032 1.419 -20.391 1 96.31 50 PRO B CA 1
ATOM 2477 C C . PRO B 1 50 ? 1.229 1.294 -19.453 1 96.31 50 PRO B C 1
ATOM 2479 O O . PRO B 1 50 ? 2.35 1.654 -19.812 1 96.31 50 PRO B O 1
ATOM 2482 N N . GLU B 1 51 ? 1.046 0.765 -18.266 1 95.81 51 GLU B N 1
ATOM 2483 C CA . GLU B 1 51 ? 2.145 0.615 -17.312 1 95.81 51 GLU B CA 1
ATOM 2484 C C . GLU B 1 51 ? 2.965 -0.636 -17.609 1 95.81 51 GLU B C 1
ATOM 2486 O O . GLU B 1 51 ? 4.074 -0.795 -17.094 1 95.81 51 GLU B O 1
ATOM 2491 N N . GLY B 1 52 ? 2.422 -1.515 -18.453 1 96.31 52 GLY B N 1
ATOM 2492 C CA . GLY B 1 52 ? 3.16 -2.686 -18.906 1 96.31 52 GLY B CA 1
ATOM 2493 C C . GLY B 1 52 ? 3.422 -3.686 -17.797 1 96.31 52 GLY B C 1
ATOM 2494 O O . GLY B 1 52 ? 4.496 -4.285 -17.734 1 96.31 52 GLY B O 1
ATOM 2495 N N . GLN B 1 53 ? 2.469 -3.807 -16.922 1 95.19 53 GLN B N 1
ATOM 2496 C CA . GLN B 1 53 ? 2.607 -4.754 -15.82 1 95.19 53 GLN B CA 1
ATOM 2497 C C . GLN B 1 53 ? 1.456 -5.754 -15.805 1 95.19 53 GLN B C 1
ATOM 2499 O O . GLN B 1 53 ? 0.325 -5.414 -16.156 1 95.19 53 GLN B O 1
ATOM 2504 N N . VAL B 1 54 ? 1.747 -6.934 -15.484 1 95.25 54 VAL B N 1
ATOM 2505 C CA . VAL B 1 54 ? 0.736 -7.945 -15.211 1 95.25 54 VAL B CA 1
ATOM 2506 C C . VAL B 1 54 ? 0.618 -8.156 -13.703 1 95.25 54 VAL B C 1
ATOM 2508 O O . VAL B 1 54 ? 1.554 -7.867 -12.953 1 95.25 54 VAL B O 1
ATOM 2511 N N . PRO B 1 55 ? -0.461 -8.602 -13.18 1 97.25 55 PRO B N 1
ATOM 2512 C CA . PRO B 1 55 ? -1.648 -9.023 -13.93 1 97.25 55 PRO B CA 1
ATOM 2513 C C . PRO B 1 55 ? -2.594 -7.867 -14.234 1 97.25 55 PRO B C 1
ATOM 2515 O O . PRO B 1 55 ? -2.443 -6.773 -13.68 1 97.25 55 PRO B O 1
ATOM 2518 N N . VAL B 1 56 ? -3.465 -8.062 -15.164 1 98.56 56 VAL B N 1
ATOM 2519 C CA . VAL B 1 56 ? -4.555 -7.152 -15.516 1 98.56 56 VAL B CA 1
ATOM 2520 C C . VAL B 1 56 ? -5.867 -7.93 -15.594 1 98.56 56 VAL B C 1
ATOM 2522 O O . VAL B 1 56 ? -5.91 -9.039 -16.141 1 98.56 56 VAL B O 1
ATOM 2525 N N . LEU B 1 57 ? -6.902 -7.434 -15.008 1 98.81 57 LEU B N 1
ATOM 2526 C CA . LEU B 1 57 ? -8.258 -7.949 -15.188 1 98.81 57 LEU B CA 1
ATOM 2527 C C . LEU B 1 57 ? -9.039 -7.078 -16.156 1 98.81 57 LEU B C 1
ATOM 2529 O O . LEU B 1 57 ? -9.102 -5.855 -16 1 98.81 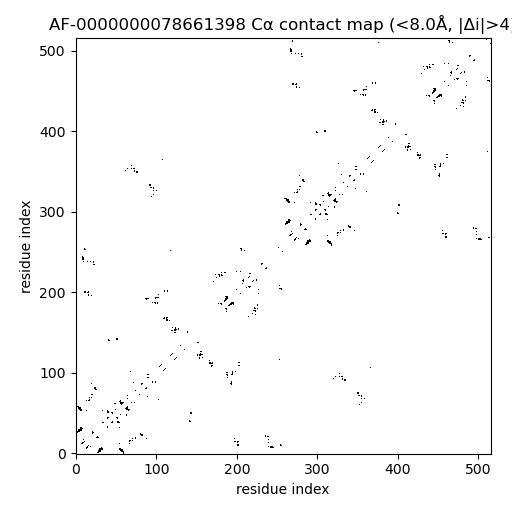57 LEU B O 1
ATOM 2533 N N . ASP B 1 58 ? -9.531 -7.625 -17.188 1 98.75 58 ASP B N 1
ATOM 2534 C CA . ASP B 1 58 ? -10.453 -6.98 -18.109 1 98.75 58 ASP B CA 1
ATOM 2535 C C . ASP B 1 58 ? -11.875 -7.484 -17.906 1 98.75 58 ASP B C 1
ATOM 2537 O O . ASP B 1 58 ? -12.188 -8.633 -18.25 1 98.75 58 ASP B O 1
ATOM 2541 N N . HIS B 1 59 ? -12.727 -6.707 -17.281 1 98.56 59 HIS B N 1
ATOM 2542 C CA . HIS B 1 59 ? -14.133 -7.043 -17.078 1 98.56 59 HIS B CA 1
ATOM 2543 C C . HIS B 1 59 ? -15.023 -6.363 -18.109 1 98.56 59 HIS B C 1
ATOM 2545 O O . HIS B 1 59 ? -15.555 -5.281 -17.859 1 98.56 59 HIS B O 1
ATOM 2551 N N . ASP B 1 60 ? -15.266 -6.984 -19.219 1 97.06 60 ASP B N 1
ATOM 2552 C CA . ASP B 1 60 ? -16.094 -6.484 -20.297 1 97.06 60 ASP B CA 1
ATOM 2553 C C . ASP B 1 60 ? -15.617 -5.109 -20.766 1 97.06 60 ASP B C 1
ATOM 2555 O O . ASP B 1 60 ? -16.422 -4.172 -20.859 1 97.06 60 ASP B O 1
ATOM 2559 N N . GLY B 1 61 ? -14.312 -4.973 -20.844 1 96.38 61 GLY B N 1
ATOM 2560 C CA . GLY B 1 61 ? -13.742 -3.727 -21.344 1 96.38 61 GLY B CA 1
ATOM 2561 C C . GLY B 1 61 ? -13.258 -2.812 -20.219 1 96.38 61 GLY B C 1
ATOM 2562 O O . GLY B 1 61 ? -12.5 -1.869 -20.469 1 96.38 61 GLY B O 1
ATOM 2563 N N . THR B 1 62 ? -13.688 -3.062 -19.047 1 97.44 62 THR B N 1
ATOM 2564 C CA . THR B 1 62 ? -13.195 -2.312 -17.891 1 97.44 62 THR B CA 1
ATOM 2565 C C . THR B 1 62 ? -11.891 -2.906 -17.391 1 97.44 62 THR B C 1
ATOM 2567 O O . THR B 1 62 ? -11.859 -4.043 -16.906 1 97.44 62 THR B O 1
ATOM 2570 N N . ILE B 1 63 ? -10.82 -2.111 -17.422 1 98.5 63 ILE B N 1
ATOM 2571 C CA . ILE B 1 63 ? -9.484 -2.59 -17.078 1 98.5 63 ILE B CA 1
ATOM 2572 C C . ILE B 1 63 ? -9.18 -2.271 -15.625 1 98.5 63 ILE B C 1
ATOM 2574 O O . ILE B 1 63 ? -9.297 -1.122 -15.195 1 98.5 63 ILE B O 1
ATOM 2578 N N . ILE B 1 64 ? -8.883 -3.275 -14.914 1 98.75 64 ILE B N 1
ATOM 2579 C CA . ILE B 1 64 ? -8.461 -3.137 -13.523 1 98.75 64 ILE B CA 1
ATOM 2580 C C . ILE B 1 64 ? -7.043 -3.67 -13.359 1 98.75 64 ILE B C 1
ATOM 2582 O O . ILE B 1 64 ? -6.746 -4.801 -13.75 1 98.75 64 ILE B O 1
ATOM 2586 N N . THR B 1 65 ? -6.195 -2.816 -12.797 1 98.12 65 THR B N 1
ATOM 2587 C CA . THR B 1 65 ? -4.801 -3.195 -12.602 1 98.12 65 THR B CA 1
ATOM 2588 C C . THR B 1 65 ? -4.445 -3.213 -11.117 1 98.12 65 THR B C 1
ATOM 2590 O O . THR B 1 65 ? -5.246 -2.789 -10.281 1 98.12 65 THR B O 1
ATOM 2593 N N . HIS B 1 66 ? -3.287 -3.732 -10.805 1 97.44 66 HIS B N 1
ATOM 2594 C CA . HIS B 1 66 ? -2.789 -3.891 -9.445 1 97.44 66 HIS B CA 1
ATOM 2595 C C . HIS B 1 66 ? -3.564 -4.969 -8.695 1 97.44 66 HIS B C 1
ATOM 2597 O O . HIS B 1 66 ? -4.789 -4.879 -8.562 1 97.44 66 HIS B O 1
ATOM 2603 N N . THR B 1 67 ? -2.877 -5.859 -8.172 1 97.75 67 THR B N 1
ATOM 2604 C CA . THR B 1 67 ? -3.471 -7.094 -7.672 1 97.75 67 THR B CA 1
ATOM 2605 C C . THR B 1 67 ? -4.418 -6.805 -6.512 1 97.75 67 THR B C 1
ATOM 2607 O O . THR B 1 67 ? -5.531 -7.332 -6.469 1 97.75 67 THR B O 1
ATOM 2610 N N . THR B 1 68 ? -3.967 -5.98 -5.562 1 98 68 THR B N 1
ATOM 2611 C CA . THR B 1 68 ? -4.828 -5.688 -4.426 1 98 68 THR B CA 1
ATOM 2612 C C . THR B 1 68 ? -6.098 -4.969 -4.875 1 98 68 THR B C 1
ATOM 2614 O O . THR B 1 68 ? -7.18 -5.207 -4.332 1 98 68 THR B O 1
ATOM 2617 N N . VAL B 1 69 ? -5.996 -4.078 -5.895 1 98.75 69 VAL B N 1
ATOM 2618 C CA . VAL B 1 69 ? -7.145 -3.383 -6.453 1 98.75 69 VAL B CA 1
ATOM 2619 C C . VAL B 1 69 ? -8.047 -4.375 -7.18 1 98.75 69 VAL B C 1
ATOM 2621 O O . VAL B 1 69 ? -9.273 -4.352 -7.012 1 98.75 69 VAL B O 1
ATOM 2624 N N . ILE B 1 70 ? -7.457 -5.27 -7.961 1 98.88 70 ILE B N 1
ATOM 2625 C CA . ILE B 1 70 ? -8.211 -6.301 -8.664 1 98.88 70 ILE B CA 1
ATOM 2626 C C . ILE B 1 70 ? -9.016 -7.129 -7.668 1 98.88 70 ILE B C 1
ATOM 2628 O O . ILE B 1 70 ? -10.211 -7.355 -7.859 1 98.88 70 ILE B O 1
ATOM 2632 N N . ASN B 1 71 ? -8.352 -7.566 -6.59 1 98.88 71 ASN B N 1
ATOM 2633 C CA . ASN B 1 71 ? -8.992 -8.445 -5.621 1 98.88 71 ASN B CA 1
ATOM 2634 C C . ASN B 1 71 ? -10.156 -7.754 -4.914 1 98.88 71 ASN B C 1
ATOM 2636 O O . ASN B 1 71 ? -11.211 -8.352 -4.711 1 98.88 71 ASN B O 1
ATOM 2640 N N . GLU B 1 72 ? -9.938 -6.477 -4.508 1 98.81 72 GLU B N 1
ATOM 2641 C CA . GLU B 1 72 ? -11.031 -5.715 -3.914 1 98.81 72 GLU B CA 1
ATOM 2642 C C . GLU B 1 72 ? -12.156 -5.48 -4.922 1 98.81 72 GLU B C 1
ATOM 2644 O O . GLU B 1 72 ? -13.336 -5.516 -4.566 1 98.81 72 GLU B O 1
ATOM 2649 N N . TYR B 1 73 ? -11.836 -5.246 -6.18 1 98.88 73 TYR B N 1
ATOM 2650 C CA . TYR B 1 73 ? -12.828 -5.074 -7.238 1 98.88 73 TYR B CA 1
ATOM 2651 C C . TYR B 1 73 ? -13.703 -6.316 -7.371 1 98.88 73 TYR B C 1
ATOM 2653 O O . TYR B 1 73 ? -14.922 -6.211 -7.492 1 98.88 73 TYR B O 1
ATOM 2661 N N . LEU B 1 74 ? -13.078 -7.48 -7.34 1 98.81 74 LEU B N 1
ATOM 2662 C CA . LEU B 1 74 ? -13.828 -8.727 -7.449 1 98.81 74 LEU B CA 1
ATOM 2663 C C . LEU B 1 74 ? -14.836 -8.859 -6.312 1 98.81 74 LEU B C 1
ATOM 2665 O O . LEU B 1 74 ? -15.938 -9.375 -6.512 1 98.81 74 LEU B O 1
ATOM 2669 N N . GLU B 1 75 ? -14.453 -8.398 -5.117 1 98.69 75 GLU B N 1
ATOM 2670 C CA . GLU B 1 75 ? -15.383 -8.406 -3.988 1 98.69 75 GLU B CA 1
ATOM 2671 C C . GLU B 1 75 ? -16.531 -7.434 -4.211 1 98.69 75 GLU B C 1
ATOM 2673 O O . GLU B 1 75 ? -17.672 -7.715 -3.826 1 98.69 75 GLU B O 1
ATOM 2678 N N . ASP B 1 76 ? -16.234 -6.305 -4.809 1 98.44 76 ASP B N 1
ATOM 2679 C CA . ASP B 1 76 ? -17.25 -5.281 -5.035 1 98.44 76 ASP B CA 1
ATOM 2680 C C . ASP B 1 76 ? -18.172 -5.68 -6.184 1 98.44 76 ASP B C 1
ATOM 2682 O O . ASP B 1 76 ? -19.391 -5.469 -6.105 1 98.44 76 ASP B O 1
ATOM 2686 N N . ALA B 1 77 ? -17.641 -6.234 -7.207 1 98.38 77 ALA B N 1
ATOM 2687 C CA . ALA B 1 77 ? -18.375 -6.5 -8.438 1 98.38 77 ALA B CA 1
ATOM 2688 C C . ALA B 1 77 ? -19.156 -7.816 -8.344 1 98.38 77 ALA B C 1
ATOM 2690 O O . ALA B 1 77 ? -20.188 -7.984 -8.992 1 98.38 77 ALA B O 1
ATOM 2691 N N . PHE B 1 78 ? -18.641 -8.75 -7.547 1 98.25 78 PHE B N 1
ATOM 2692 C CA . PHE B 1 78 ? -19.25 -10.07 -7.398 1 98.25 78 PHE B CA 1
ATOM 2693 C C . PHE B 1 78 ? -19.422 -10.422 -5.926 1 98.25 78 PHE B C 1
ATOM 2695 O O . PHE B 1 78 ? -18.906 -11.445 -5.465 1 98.25 78 PHE B O 1
ATOM 2702 N N . PRO B 1 79 ? -20.172 -9.664 -5.227 1 97.19 79 PRO B N 1
ATOM 2703 C CA . PRO B 1 79 ? -20.281 -9.836 -3.775 1 97.19 79 PRO B CA 1
ATOM 2704 C C . PRO B 1 79 ? -20.875 -11.18 -3.379 1 97.19 79 PRO B C 1
ATOM 2706 O O . PRO B 1 79 ? -20.641 -11.664 -2.27 1 97.19 79 PRO B O 1
ATOM 2709 N N . ASP B 1 80 ? -21.578 -11.797 -4.207 1 97.44 80 ASP B N 1
ATOM 2710 C CA . ASP B 1 80 ? -22.281 -13.031 -3.861 1 97.44 80 ASP B CA 1
ATOM 2711 C C . ASP B 1 80 ? -21.453 -14.25 -4.246 1 97.44 80 ASP B C 1
ATOM 2713 O O . ASP B 1 80 ? -21.734 -15.367 -3.795 1 97.44 80 ASP B O 1
ATOM 2717 N N . ALA B 1 81 ? -20.484 -14.086 -5.152 1 98.12 81 ALA B N 1
ATOM 2718 C CA . ALA B 1 81 ? -19.562 -15.172 -5.484 1 98.12 81 ALA B CA 1
ATOM 2719 C C . ALA B 1 81 ? -18.484 -15.328 -4.41 1 98.12 81 ALA B C 1
ATOM 2721 O O . ALA B 1 81 ? -17.562 -14.523 -4.332 1 98.12 81 ALA B O 1
ATOM 2722 N N . GLN B 1 82 ? -18.719 -16.297 -3.562 1 98.31 82 GLN B N 1
ATOM 2723 C CA . GLN B 1 82 ? -17.812 -16.5 -2.434 1 98.31 82 GLN B CA 1
ATOM 2724 C C . GLN B 1 82 ? -17.562 -17.984 -2.184 1 98.31 82 GLN B C 1
ATOM 2726 O O . GLN B 1 82 ? -18.391 -18.828 -2.553 1 98.31 82 GLN B O 1
ATOM 2731 N N . PRO B 1 83 ? -16.328 -18.266 -1.608 1 97.38 83 PRO B N 1
ATOM 2732 C CA . PRO B 1 83 ? -16.172 -19.641 -1.141 1 97.38 83 PRO B CA 1
ATOM 2733 C C . PRO B 1 83 ? -17.234 -20.047 -0.12 1 97.38 83 PRO B C 1
ATOM 2735 O O . PRO B 1 83 ? -17.891 -19.188 0.469 1 97.38 83 PRO B O 1
ATOM 2738 N N . ALA B 1 84 ? -17.375 -21.328 0.032 1 94.81 84 ALA B N 1
ATOM 2739 C CA . ALA B 1 84 ? -18.438 -21.875 0.871 1 94.81 84 ALA B CA 1
ATOM 2740 C C . ALA B 1 84 ? -18.219 -21.516 2.338 1 94.81 84 ALA B C 1
ATOM 2742 O O . ALA B 1 84 ? -19.172 -21.344 3.094 1 94.81 84 ALA B O 1
ATOM 2743 N N . ASP B 1 85 ? -17.031 -21.391 2.715 1 95.19 85 ASP B N 1
ATOM 2744 C CA . ASP B 1 85 ? -16.734 -21.266 4.141 1 95.19 85 ASP B CA 1
ATOM 2745 C C . ASP B 1 85 ? -16.859 -19.828 4.605 1 95.19 85 ASP B C 1
ATOM 2747 O O . ASP B 1 85 ? -17.297 -19.562 5.727 1 95.19 85 ASP B O 1
ATOM 2751 N N . ALA B 1 86 ? -16.5 -18.891 3.826 1 96.25 86 ALA B N 1
ATOM 2752 C CA . ALA B 1 86 ? -16.625 -17.484 4.207 1 96.25 86 ALA B CA 1
ATOM 2753 C C . ALA B 1 86 ? -16.25 -16.562 3.049 1 96.25 86 ALA B C 1
ATOM 2755 O O . ALA B 1 86 ? -15.508 -16.953 2.148 1 96.25 86 ALA B O 1
ATOM 2756 N N . PRO B 1 87 ? -16.781 -15.289 3.117 1 98.12 87 PRO B N 1
ATOM 2757 C CA . PRO B 1 87 ? -16.328 -14.328 2.107 1 98.12 87 PRO B CA 1
ATOM 2758 C C . PRO B 1 87 ? -14.836 -14.031 2.193 1 98.12 87 PRO B C 1
ATOM 2760 O O . PRO B 1 87 ? -14.281 -13.969 3.291 1 98.12 87 PRO B O 1
ATOM 2763 N N . LEU B 1 88 ? -14.242 -13.789 1.065 1 98.81 88 LEU B N 1
ATOM 2764 C CA . LEU B 1 88 ? -12.812 -13.492 1.012 1 98.81 88 LEU B CA 1
ATOM 2765 C C . LEU B 1 88 ? -12.516 -12.141 1.649 1 98.81 88 LEU B C 1
ATOM 2767 O O . LEU B 1 88 ? -11.398 -11.906 2.117 1 98.81 88 LEU B O 1
ATOM 2771 N N . ARG B 1 89 ? -13.406 -11.258 1.568 1 98.81 89 ARG B N 1
ATOM 2772 C CA . ARG B 1 89 ? -13.391 -10.023 2.352 1 98.81 89 ARG B CA 1
ATOM 2773 C C . ARG B 1 89 ? -14.484 -10.039 3.416 1 98.81 89 ARG B C 1
ATOM 2775 O O . ARG B 1 89 ? -15.672 -10.094 3.094 1 98.81 89 ARG B O 1
ATOM 2782 N N . PRO B 1 90 ? -14.008 -10 4.68 1 98.56 90 PRO B N 1
ATOM 2783 C CA . PRO B 1 90 ? -15.023 -9.977 5.734 1 98.56 90 PRO B CA 1
ATOM 2784 C C . PRO B 1 90 ? -16.062 -8.867 5.535 1 98.56 90 PRO B C 1
ATOM 2786 O O . PRO B 1 90 ? -15.703 -7.758 5.121 1 98.56 90 PRO B O 1
ATOM 2789 N N . ARG B 1 91 ? -17.328 -9.125 5.879 1 97 91 ARG B N 1
ATOM 2790 C CA . ARG B 1 91 ? -18.406 -8.18 5.648 1 97 91 ARG B CA 1
ATOM 2791 C C . ARG B 1 91 ? -18.516 -7.176 6.793 1 97 91 ARG B C 1
ATOM 2793 O O . ARG B 1 91 ? -19.031 -6.07 6.613 1 97 91 ARG B O 1
ATOM 2800 N N . ASP B 1 92 ? -18.125 -7.617 7.957 1 97.94 92 ASP B N 1
ATOM 2801 C CA . ASP B 1 92 ? -18.109 -6.672 9.062 1 97.94 92 ASP B CA 1
ATOM 2802 C C . ASP B 1 92 ? -16.922 -5.723 8.961 1 97.94 92 ASP B C 1
ATOM 2804 O O . ASP B 1 92 ? -15.836 -6.121 8.523 1 97.94 92 ASP B O 1
ATOM 2808 N N . PRO B 1 93 ? -17.094 -4.473 9.367 1 98.44 93 PRO B N 1
ATOM 2809 C CA . PRO B 1 93 ? -16.062 -3.453 9.203 1 98.44 93 PRO B CA 1
ATOM 2810 C C . PRO B 1 93 ? -14.75 -3.83 9.891 1 98.44 93 PRO B C 1
ATOM 2812 O O . PRO B 1 93 ? -13.672 -3.6 9.336 1 98.44 93 PRO B O 1
ATOM 2815 N N . VAL B 1 94 ? -14.828 -4.398 11.039 1 98.56 94 VAL B N 1
ATOM 2816 C CA . VAL B 1 94 ? -13.625 -4.688 11.82 1 98.56 94 VAL B CA 1
ATOM 2817 C C . VAL B 1 94 ? -12.82 -5.785 11.141 1 98.56 94 VAL B C 1
ATOM 2819 O O . VAL B 1 94 ? -11.594 -5.68 11.023 1 98.56 94 VAL B O 1
ATOM 2822 N N . GLY B 1 95 ? -13.508 -6.883 10.727 1 98.5 95 GLY B N 1
ATOM 2823 C CA . GLY B 1 95 ? -12.836 -7.945 9.992 1 98.5 95 GLY B CA 1
ATOM 2824 C C . GLY B 1 95 ? -12.203 -7.465 8.703 1 98.5 95 GLY B C 1
ATOM 2825 O O . GLY B 1 95 ? -11.078 -7.852 8.375 1 98.5 95 GLY B O 1
ATOM 2826 N N . ALA B 1 96 ? -12.922 -6.598 8.008 1 98.69 96 ALA B N 1
ATOM 2827 C CA . ALA B 1 96 ? -12.383 -6.031 6.77 1 98.69 96 ALA B CA 1
ATOM 2828 C C . ALA B 1 96 ? -11.148 -5.184 7.047 1 98.69 96 ALA B C 1
ATOM 2830 O O . ALA B 1 96 ? -10.18 -5.215 6.285 1 98.69 96 ALA B O 1
ATOM 2831 N N . ALA B 1 97 ? -11.156 -4.449 8.109 1 98.75 97 ALA B N 1
ATOM 2832 C CA . ALA B 1 97 ? -10.023 -3.615 8.484 1 98.75 97 ALA B CA 1
ATOM 2833 C C . ALA B 1 97 ? -8.797 -4.469 8.805 1 98.75 97 ALA B C 1
ATOM 2835 O O . ALA B 1 97 ? -7.68 -4.141 8.414 1 98.75 97 ALA B O 1
ATOM 2836 N N . ARG B 1 98 ? -9 -5.547 9.523 1 98.56 98 ARG B N 1
ATOM 2837 C CA . ARG B 1 98 ? -7.895 -6.441 9.844 1 98.56 98 ARG B CA 1
ATOM 2838 C C . ARG B 1 98 ? -7.277 -7.023 8.578 1 98.56 98 ARG B C 1
ATOM 2840 O O . ARG B 1 98 ? -6.055 -7.109 8.461 1 98.56 98 ARG B O 1
ATOM 2847 N N . MET B 1 99 ? -8.133 -7.426 7.68 1 98.81 99 MET B N 1
ATOM 2848 C CA . MET B 1 99 ? -7.66 -7.945 6.398 1 98.81 99 MET B CA 1
ATOM 2849 C C . MET B 1 99 ? -6.82 -6.906 5.668 1 98.81 99 MET B C 1
ATOM 2851 O O . MET B 1 99 ? -5.73 -7.215 5.18 1 98.81 99 MET B O 1
ATOM 2855 N N . ARG B 1 100 ? -7.312 -5.672 5.617 1 98.81 100 ARG B N 1
ATOM 2856 C CA . ARG B 1 100 ? -6.633 -4.605 4.887 1 98.81 100 ARG B CA 1
ATOM 2857 C C . ARG B 1 100 ? -5.316 -4.23 5.566 1 98.81 100 ARG B C 1
ATOM 2859 O O . ARG B 1 100 ? -4.344 -3.889 4.895 1 98.81 100 ARG B O 1
ATOM 2866 N N . TYR B 1 101 ? -5.309 -4.344 6.887 1 98.44 101 TYR B N 1
ATOM 2867 C CA . TYR B 1 101 ? -4.066 -4.137 7.625 1 98.44 101 TYR B CA 1
ATOM 2868 C C . TYR B 1 101 ? -2.984 -5.102 7.148 1 98.44 101 TYR B C 1
ATOM 2870 O O . TYR B 1 101 ? -1.874 -4.68 6.816 1 98.44 101 TYR B O 1
ATOM 2878 N N . TRP B 1 102 ? -3.279 -6.316 7.07 1 98.62 102 TRP B N 1
ATOM 2879 C CA . TRP B 1 102 ? -2.303 -7.324 6.672 1 98.62 102 TRP B CA 1
ATOM 2880 C C . TRP B 1 102 ? -1.939 -7.18 5.199 1 98.62 102 TRP B C 1
ATOM 2882 O O . TRP B 1 102 ? -0.777 -7.34 4.82 1 98.62 102 TRP B O 1
ATOM 2892 N N . ASN B 1 103 ? -2.982 -6.906 4.355 1 98.5 103 ASN B N 1
ATOM 2893 C CA . ASN B 1 103 ? -2.684 -6.664 2.949 1 98.5 103 ASN B CA 1
ATOM 2894 C C . ASN B 1 103 ? -1.686 -5.527 2.775 1 98.5 103 ASN B C 1
ATOM 2896 O O . ASN B 1 103 ? -0.756 -5.625 1.973 1 98.5 103 ASN B O 1
ATOM 2900 N N . LYS B 1 104 ? -1.903 -4.504 3.52 1 97.5 104 LYS B N 1
ATOM 2901 C CA . LYS B 1 104 ? -1.014 -3.35 3.445 1 97.5 104 LYS B CA 1
ATOM 2902 C C . LYS B 1 104 ? 0.395 -3.711 3.908 1 97.5 104 LYS B C 1
ATOM 2904 O O . LYS B 1 104 ? 1.38 -3.33 3.271 1 97.5 104 LYS B O 1
ATOM 2909 N N . PHE B 1 105 ? 0.482 -4.434 5.066 1 96.88 105 PHE B N 1
ATOM 2910 C CA . PHE B 1 105 ? 1.772 -4.887 5.574 1 96.88 105 PHE B CA 1
ATOM 2911 C C . PHE B 1 105 ? 2.521 -5.684 4.512 1 96.88 105 PHE B C 1
ATOM 2913 O O . PHE B 1 105 ? 3.703 -5.438 4.262 1 96.88 105 PHE B O 1
ATOM 2920 N N . ILE B 1 106 ? 1.856 -6.555 3.824 1 96.88 106 ILE B N 1
ATOM 2921 C CA . ILE B 1 106 ? 2.475 -7.441 2.844 1 96.88 106 ILE B CA 1
ATOM 2922 C C . ILE B 1 106 ? 2.893 -6.637 1.614 1 96.88 106 ILE B C 1
ATOM 2924 O O . ILE B 1 106 ? 4.023 -6.758 1.142 1 96.88 106 ILE B O 1
ATOM 2928 N N . ASP B 1 107 ? 2.008 -5.805 1.127 1 95.94 107 ASP B N 1
ATOM 2929 C CA . ASP B 1 107 ? 2.256 -5.031 -0.087 1 95.94 107 ASP B CA 1
ATOM 2930 C C . ASP B 1 107 ? 3.412 -4.055 0.112 1 95.94 107 ASP B C 1
ATOM 2932 O O . ASP B 1 107 ? 4.207 -3.83 -0.804 1 95.94 107 ASP B O 1
ATOM 2936 N N . GLU B 1 108 ? 3.529 -3.539 1.272 1 93 108 GLU B N 1
ATOM 2937 C CA . GLU B 1 108 ? 4.461 -2.43 1.466 1 93 108 GLU B CA 1
ATOM 2938 C C . GLU B 1 108 ? 5.754 -2.902 2.123 1 93 108 GLU B C 1
ATOM 2940 O O . GLU B 1 108 ? 6.805 -2.279 1.957 1 93 108 GLU B O 1
ATOM 2945 N N . HIS B 1 109 ? 5.668 -4.051 2.838 1 92 109 HIS B N 1
ATOM 2946 C CA . HIS B 1 109 ? 6.824 -4.367 3.674 1 92 109 HIS B CA 1
ATOM 2947 C C . HIS B 1 109 ? 7.383 -5.742 3.338 1 92 109 HIS B C 1
ATOM 2949 O O . HIS B 1 109 ? 8.43 -6.137 3.861 1 92 109 HIS B O 1
ATOM 2955 N N . VAL B 1 110 ? 6.723 -6.492 2.535 1 94 110 VAL B N 1
ATOM 2956 C CA . VAL B 1 110 ? 7.184 -7.859 2.332 1 94 110 VAL B CA 1
ATOM 2957 C C . VAL B 1 110 ? 7.508 -8.086 0.856 1 94 110 VAL B C 1
ATOM 2959 O O . VAL B 1 110 ? 8.641 -8.414 0.507 1 94 110 VAL B O 1
ATOM 2962 N N . MET B 1 111 ? 6.578 -7.797 0.013 1 92.06 111 MET B N 1
ATOM 2963 C CA . MET B 1 111 ? 6.598 -8.219 -1.385 1 92.06 111 MET B CA 1
ATOM 2964 C C . MET B 1 111 ? 7.844 -7.699 -2.092 1 92.06 111 MET B C 1
ATOM 2966 O O . MET B 1 111 ? 8.531 -8.461 -2.777 1 92.06 111 MET B O 1
ATOM 2970 N N . ASN B 1 112 ? 8.188 -6.434 -1.877 1 90.25 112 ASN B N 1
ATOM 2971 C CA . ASN B 1 112 ? 9.289 -5.824 -2.621 1 90.25 112 ASN B CA 1
ATOM 2972 C C . ASN B 1 112 ? 10.633 -6.402 -2.205 1 90.25 112 ASN B C 1
ATOM 2974 O O . ASN B 1 112 ? 11.562 -6.457 -3.012 1 90.25 112 ASN B O 1
ATOM 2978 N N . TYR B 1 113 ? 10.734 -6.828 -1.005 1 92.62 113 TYR B N 1
ATOM 2979 C CA . TYR B 1 113 ? 11.992 -7.352 -0.5 1 92.62 113 TYR B CA 1
ATOM 2980 C C . TYR B 1 113 ? 12.211 -8.789 -0.961 1 92.62 113 TYR B C 1
ATOM 2982 O O . TYR B 1 113 ? 13.336 -9.188 -1.271 1 92.62 113 TYR B O 1
ATOM 2990 N N . VAL B 1 114 ? 11.133 -9.523 -0.997 1 91.56 114 VAL B N 1
ATOM 2991 C CA . VAL B 1 114 ? 11.211 -10.859 -1.584 1 91.56 114 VAL B CA 1
ATOM 2992 C C . VAL B 1 114 ? 11.539 -10.75 -3.072 1 91.56 114 VAL B C 1
ATOM 2994 O O . VAL B 1 114 ? 12.398 -11.477 -3.578 1 91.56 114 VAL B O 1
ATOM 2997 N N . SER B 1 115 ? 10.875 -9.836 -3.697 1 89.81 115 SER B N 1
ATOM 2998 C CA . SER B 1 115 ? 11.086 -9.602 -5.121 1 89.81 115 SER B CA 1
ATOM 2999 C C . SER B 1 115 ? 12.531 -9.219 -5.41 1 89.81 115 SER B C 1
ATOM 3001 O O . SER B 1 115 ? 13.086 -9.594 -6.441 1 89.81 115 SER B O 1
ATOM 3003 N N . MET B 1 116 ? 13.141 -8.422 -4.562 1 91.31 116 MET B N 1
ATOM 3004 C CA . MET B 1 116 ? 14.523 -7.992 -4.758 1 91.31 116 MET B CA 1
ATOM 3005 C C . MET B 1 116 ? 15.453 -9.195 -4.852 1 91.31 116 MET B C 1
ATOM 3007 O O . MET B 1 116 ? 16.328 -9.234 -5.715 1 91.31 116 MET B O 1
ATOM 3011 N N . HIS B 1 117 ? 15.289 -10.117 -3.99 1 90.5 117 HIS B N 1
ATOM 3012 C CA . HIS B 1 117 ? 16.125 -11.312 -4.031 1 90.5 117 HIS B CA 1
ATOM 3013 C C . HIS B 1 117 ? 15.867 -12.125 -5.293 1 90.5 117 HIS B C 1
ATOM 3015 O O . HIS B 1 117 ? 16.797 -12.688 -5.875 1 90.5 117 HIS B O 1
ATOM 3021 N N . GLY B 1 118 ? 14.562 -12.172 -5.645 1 86.44 118 GLY B N 1
ATOM 3022 C CA . GLY B 1 118 ? 14.25 -12.82 -6.906 1 86.44 118 GLY B CA 1
ATOM 3023 C C . GLY B 1 118 ? 14.906 -12.148 -8.102 1 86.44 118 GLY B C 1
ATOM 3024 O O . GLY B 1 118 ? 15.461 -12.828 -8.969 1 86.44 118 GLY B O 1
ATOM 3025 N N . TRP B 1 119 ? 14.867 -10.867 -8.141 1 88.62 119 TRP B N 1
ATOM 3026 C CA . TRP B 1 119 ? 15.484 -10.109 -9.219 1 88.62 119 TRP B CA 1
ATOM 3027 C C . TRP B 1 119 ? 17 -10.289 -9.227 1 88.62 119 TRP B C 1
ATOM 3029 O O . TRP B 1 119 ? 17.609 -10.422 -10.289 1 88.62 119 TRP B O 1
ATOM 3039 N N . HIS B 1 120 ? 17.578 -10.234 -8.07 1 88.19 120 HIS B N 1
ATOM 3040 C CA . HIS B 1 120 ? 19.016 -10.414 -7.945 1 88.19 120 HIS B CA 1
ATOM 3041 C C . HIS B 1 120 ? 19.453 -11.773 -8.492 1 88.19 120 HIS B C 1
ATOM 3043 O O . HIS B 1 120 ? 20.438 -11.859 -9.227 1 88.19 120 HIS B O 1
ATOM 3049 N N . ARG B 1 121 ? 18.75 -12.719 -8.203 1 81.62 121 ARG B N 1
ATOM 3050 C CA . ARG B 1 121 ? 19.156 -14.086 -8.516 1 81.62 121 ARG B CA 1
ATOM 3051 C C . ARG B 1 121 ? 18.75 -14.469 -9.93 1 81.62 121 ARG B C 1
ATOM 3053 O O . ARG B 1 121 ? 19.453 -15.234 -10.594 1 81.62 121 ARG B O 1
ATOM 3060 N N . MET B 1 122 ? 17.656 -13.891 -10.406 1 79.5 122 MET B N 1
ATOM 3061 C CA . MET B 1 122 ? 17.109 -14.344 -11.68 1 79.5 122 MET B CA 1
ATOM 3062 C C . MET B 1 122 ? 17.281 -13.273 -12.758 1 79.5 122 MET B C 1
ATOM 3064 O O . MET B 1 122 ? 17.969 -13.492 -13.75 1 79.5 122 MET B O 1
ATOM 3068 N N . VAL B 1 123 ? 16.703 -12.211 -12.492 1 80.38 123 VAL B N 1
ATOM 3069 C CA . VAL B 1 123 ? 16.656 -11.164 -13.5 1 80.38 123 VAL B CA 1
ATOM 3070 C C . VAL B 1 123 ? 18.062 -10.617 -13.742 1 80.38 123 VAL B C 1
ATOM 3072 O O . VAL B 1 123 ? 18.406 -10.242 -14.867 1 80.38 123 VAL B O 1
ATOM 3075 N N . GLY B 1 124 ? 18.766 -10.562 -12.648 1 81.25 124 GLY B N 1
ATOM 3076 C CA . GLY B 1 124 ? 20.141 -10.148 -12.812 1 81.25 124 GLY B CA 1
ATOM 3077 C C . GLY B 1 124 ? 20.922 -11.008 -13.797 1 81.25 124 GLY B C 1
ATOM 3078 O O . GLY B 1 124 ? 21.656 -10.484 -14.633 1 81.25 124 GLY B O 1
ATOM 3079 N N . VAL B 1 125 ? 20.703 -12.266 -13.695 1 77.62 125 VAL B N 1
ATOM 3080 C CA . VAL B 1 125 ? 21.391 -13.203 -14.57 1 77.62 125 VAL B CA 1
ATOM 3081 C C . VAL B 1 125 ? 20.922 -13.008 -16.016 1 77.62 125 VAL B C 1
ATOM 3083 O O . VAL B 1 125 ? 21.734 -12.938 -16.938 1 77.62 125 VAL B O 1
ATOM 3086 N N . ILE B 1 126 ? 19.656 -12.852 -16.172 1 78.12 126 ILE B N 1
ATOM 3087 C CA . ILE B 1 126 ? 19.078 -12.641 -17.5 1 78.12 126 ILE B CA 1
ATOM 3088 C C . ILE B 1 126 ? 19.594 -11.32 -18.078 1 78.12 126 ILE B C 1
ATOM 3090 O O . ILE B 1 126 ? 20.031 -11.281 -19.234 1 78.12 126 ILE B O 1
ATOM 3094 N N . ALA B 1 127 ? 19.578 -10.336 -17.328 1 85.19 127 ALA B N 1
ATOM 3095 C CA . ALA B 1 127 ? 19.953 -8.992 -17.766 1 85.19 127 ALA B CA 1
ATOM 3096 C C . ALA B 1 127 ? 21.422 -8.938 -18.172 1 85.19 127 ALA B C 1
ATOM 3098 O O . ALA B 1 127 ? 21.781 -8.266 -19.141 1 85.19 127 ALA B O 1
ATOM 3099 N N . ARG B 1 128 ? 22.234 -9.57 -17.453 1 85.94 128 ARG B N 1
ATOM 3100 C CA . ARG B 1 128 ? 23.672 -9.555 -17.734 1 85.94 128 ARG B CA 1
ATOM 3101 C C . ARG B 1 128 ? 24 -10.305 -19.016 1 85.94 128 ARG B C 1
ATOM 3103 O O . ARG B 1 128 ? 25.031 -10.055 -19.641 1 85.94 128 ARG B O 1
ATOM 3110 N N . ASN B 1 129 ? 23.109 -11.203 -19.359 1 84.19 129 ASN B N 1
ATOM 3111 C CA . ASN B 1 129 ? 23.359 -12.008 -20.547 1 84.19 129 ASN B CA 1
ATOM 3112 C C . ASN B 1 129 ? 22.844 -11.312 -21.797 1 84.19 129 ASN B C 1
ATOM 3114 O O . ASN B 1 129 ? 23.062 -11.805 -22.922 1 84.19 129 ASN B O 1
ATOM 3118 N N . ILE B 1 130 ? 22.25 -10.219 -21.625 1 85.19 130 ILE B N 1
ATOM 3119 C CA . ILE B 1 130 ? 21.797 -9.414 -22.766 1 85.19 130 ILE B CA 1
ATOM 3120 C C . ILE B 1 130 ? 22.906 -8.461 -23.203 1 85.19 130 ILE B C 1
ATOM 3122 O O . ILE B 1 130 ? 23.516 -7.785 -22.359 1 85.19 130 ILE B O 1
ATOM 3126 N N . ALA B 1 131 ? 23.156 -8.477 -24.578 1 88.31 131 ALA B N 1
ATOM 3127 C CA . ALA B 1 131 ? 24.172 -7.559 -25.094 1 88.31 131 ALA B CA 1
ATOM 3128 C C . ALA B 1 131 ? 23.828 -6.113 -24.75 1 88.31 131 ALA B C 1
ATOM 3130 O O . ALA B 1 131 ? 22.656 -5.73 -24.734 1 88.31 131 ALA B O 1
ATOM 3131 N N . SER B 1 132 ? 24.844 -5.316 -24.406 1 82.44 132 SER B N 1
ATOM 3132 C CA . SER B 1 132 ? 24.656 -3.955 -23.906 1 82.44 132 SER B CA 1
ATOM 3133 C C . SER B 1 132 ? 23.719 -3.158 -24.797 1 82.44 132 SER B C 1
ATOM 3135 O O . SER B 1 132 ? 22.766 -2.537 -24.328 1 82.44 132 SER B O 1
ATOM 3137 N N . GLY B 1 133 ? 23.906 -3.121 -26.062 1 86.56 133 GLY B N 1
ATOM 3138 C CA . GLY B 1 133 ? 23.047 -2.414 -27 1 86.56 133 GLY B CA 1
ATOM 3139 C C . GLY B 1 133 ? 21.594 -2.879 -26.938 1 86.56 133 GLY B C 1
ATOM 3140 O O . GLY B 1 133 ? 20.672 -2.061 -26.969 1 86.56 133 GLY B O 1
ATOM 3141 N N . ASP B 1 134 ? 21.453 -4.105 -26.828 1 88.69 134 ASP B N 1
ATOM 3142 C CA . ASP B 1 134 ? 20.125 -4.695 -26.766 1 88.69 134 ASP B CA 1
ATOM 3143 C C . ASP B 1 134 ? 19.453 -4.391 -25.422 1 88.69 134 ASP B C 1
ATOM 3145 O O . ASP B 1 134 ? 18.234 -4.168 -25.375 1 88.69 134 ASP B O 1
ATOM 3149 N N . PHE B 1 135 ? 20.25 -4.348 -24.438 1 89.62 135 PHE B N 1
ATOM 3150 C CA . PHE B 1 135 ? 19.719 -4.047 -23.109 1 89.62 135 PHE B CA 1
ATOM 3151 C C . PHE B 1 135 ? 19.188 -2.617 -23.047 1 89.62 135 PHE B C 1
ATOM 3153 O O . PHE B 1 135 ? 18.141 -2.363 -22.469 1 89.62 135 PHE B O 1
ATOM 3160 N N . GLU B 1 136 ? 19.922 -1.726 -23.578 1 90.19 136 GLU B N 1
ATOM 3161 C CA . GLU B 1 136 ? 19.484 -0.331 -23.609 1 90.19 136 GLU B CA 1
ATOM 3162 C C . GLU B 1 136 ? 18.172 -0.18 -24.375 1 90.19 136 GLU B C 1
ATOM 3164 O O . GLU B 1 136 ? 17.297 0.582 -23.953 1 90.19 136 GLU B O 1
ATOM 3169 N N . LYS B 1 137 ? 18.078 -0.857 -25.453 1 89.5 137 LYS B N 1
ATOM 3170 C CA . LYS B 1 137 ? 16.828 -0.834 -26.219 1 89.5 137 LYS B CA 1
ATOM 3171 C C . LYS B 1 137 ? 15.672 -1.415 -25.422 1 89.5 137 LYS B C 1
ATOM 3173 O O . LYS B 1 137 ? 14.555 -0.905 -25.484 1 89.5 137 LYS B O 1
ATOM 3178 N N . LEU B 1 138 ? 16.016 -2.467 -24.766 1 87.31 138 LEU B N 1
ATOM 3179 C CA . LEU B 1 138 ? 15.008 -3.074 -23.891 1 87.31 138 LEU B CA 1
ATOM 3180 C C . LEU B 1 138 ? 14.547 -2.086 -22.828 1 87.31 138 LEU B C 1
ATOM 3182 O O . LEU B 1 138 ? 13.344 -1.938 -22.594 1 87.31 138 LEU B O 1
ATOM 3186 N N . LEU B 1 139 ? 15.445 -1.418 -22.203 1 90.19 139 LEU B N 1
ATOM 3187 C CA . LEU B 1 139 ? 15.125 -0.446 -21.172 1 90.19 139 LEU B CA 1
ATOM 3188 C C . LEU B 1 139 ? 14.211 0.646 -21.703 1 90.19 139 LEU B C 1
ATOM 3190 O O . LEU B 1 139 ? 13.289 1.087 -21.016 1 90.19 139 LEU B O 1
ATOM 3194 N N . GLU B 1 140 ? 14.422 1.002 -22.875 1 89.88 140 GLU B N 1
ATOM 3195 C CA . GLU B 1 140 ? 13.648 2.066 -23.5 1 89.88 140 GLU B CA 1
ATOM 3196 C C . GLU B 1 140 ? 12.203 1.643 -23.719 1 89.88 140 GLU B C 1
ATOM 3198 O O . GLU B 1 140 ? 11.305 2.486 -23.797 1 89.88 140 GLU B O 1
ATOM 3203 N N . SER B 1 141 ? 12.039 0.402 -23.812 1 89.31 141 SER B N 1
ATOM 3204 C CA . SER B 1 141 ? 10.703 -0.112 -24.094 1 89.31 141 SER B CA 1
ATOM 3205 C C . SER B 1 141 ? 9.883 -0.245 -22.812 1 89.31 141 SER B C 1
ATOM 3207 O O . SER B 1 141 ? 8.672 -0.47 -22.859 1 89.31 141 SER B O 1
ATOM 3209 N N . ILE B 1 142 ? 10.523 -0.119 -21.688 1 91.69 142 ILE B N 1
ATOM 3210 C CA . ILE B 1 142 ? 9.844 -0.236 -20.406 1 91.69 142 ILE B CA 1
ATOM 3211 C C . ILE B 1 142 ? 9.141 1.078 -20.078 1 91.69 142 ILE B C 1
ATOM 3213 O O . ILE B 1 142 ? 9.789 2.113 -19.906 1 91.69 142 ILE B O 1
ATOM 3217 N N . PRO B 1 143 ? 7.879 1.021 -19.891 1 90.19 143 PRO B N 1
ATOM 3218 C CA . PRO B 1 143 ? 7.133 2.27 -19.734 1 90.19 143 PRO B CA 1
ATOM 3219 C C . PRO B 1 143 ? 7.438 2.984 -18.422 1 90.19 143 PRO B C 1
ATOM 3221 O O . PRO B 1 143 ? 7.547 4.211 -18.391 1 90.19 143 PRO B O 1
ATOM 3224 N N . LEU B 1 144 ? 7.59 2.26 -17.359 1 91.12 144 LEU B N 1
ATOM 3225 C CA . LEU B 1 144 ? 7.715 2.848 -16.031 1 91.12 144 LEU B CA 1
ATOM 3226 C C . LEU B 1 144 ? 9.172 3.148 -15.695 1 91.12 144 LEU B C 1
ATOM 3228 O O . LEU B 1 144 ? 10.016 2.246 -15.695 1 91.12 144 LEU B O 1
ATOM 3232 N N . PRO B 1 145 ? 9.438 4.395 -15.359 1 90.12 145 PRO B N 1
ATOM 3233 C CA . PRO B 1 145 ? 10.82 4.738 -15.023 1 90.12 145 PRO B CA 1
ATOM 3234 C C . PRO B 1 145 ? 11.383 3.883 -13.891 1 90.12 145 PRO B C 1
ATOM 3236 O O . PRO B 1 145 ? 12.547 3.48 -13.938 1 90.12 145 PRO B O 1
ATOM 3239 N N . ASP B 1 146 ? 10.594 3.568 -12.914 1 89.25 146 ASP B N 1
ATOM 3240 C CA . ASP B 1 146 ? 11.055 2.768 -11.781 1 89.25 146 ASP B CA 1
ATOM 3241 C C . ASP B 1 146 ? 11.43 1.354 -12.227 1 89.25 146 ASP B C 1
ATOM 3243 O O . ASP B 1 146 ? 12.359 0.755 -11.688 1 89.25 146 ASP B O 1
ATOM 3247 N N . GLN B 1 147 ? 10.641 0.876 -13.117 1 90.06 147 GLN B N 1
ATOM 3248 C CA . GLN B 1 147 ? 10.945 -0.455 -13.633 1 90.06 147 GLN B CA 1
ATOM 3249 C C . GLN B 1 147 ? 12.242 -0.446 -14.445 1 90.06 147 GLN B C 1
ATOM 3251 O O . GLN B 1 147 ? 13.016 -1.401 -14.398 1 90.06 147 GLN B O 1
ATOM 3256 N N . ARG B 1 148 ? 12.43 0.655 -15.219 1 92.25 148 ARG B N 1
ATOM 3257 C CA . ARG B 1 148 ? 13.688 0.808 -15.938 1 92.25 148 ARG B CA 1
ATOM 3258 C C . ARG B 1 148 ? 14.875 0.799 -14.984 1 92.25 148 ARG B C 1
ATOM 3260 O O . ARG B 1 148 ? 15.867 0.101 -15.211 1 92.25 148 ARG B O 1
ATOM 3267 N N . LYS B 1 149 ? 14.727 1.517 -13.984 1 91.06 149 LYS B N 1
ATOM 3268 C CA . LYS B 1 149 ? 15.789 1.592 -12.984 1 91.06 149 LYS B CA 1
ATOM 3269 C C . LYS B 1 149 ? 16.016 0.235 -12.328 1 91.06 149 LYS B C 1
ATOM 3271 O O . LYS B 1 149 ? 17.156 -0.135 -12.047 1 91.06 149 LYS B O 1
ATOM 3276 N N . LYS B 1 150 ? 15.031 -0.461 -12.055 1 90.62 150 LYS B N 1
ATOM 3277 C CA . LYS B 1 150 ? 15.141 -1.78 -11.438 1 90.62 150 LYS B CA 1
ATOM 3278 C C . LYS B 1 150 ? 15.891 -2.75 -12.344 1 90.62 150 LYS B C 1
ATOM 3280 O O . LYS B 1 150 ? 16.719 -3.533 -11.867 1 90.62 150 LYS B O 1
ATOM 3285 N N . TRP B 1 151 ? 15.555 -2.707 -13.586 1 90.56 151 TRP B N 1
ATOM 3286 C CA . TRP B 1 151 ? 16.266 -3.543 -14.555 1 90.56 151 TRP B CA 1
ATOM 3287 C C . TRP B 1 151 ? 17.75 -3.172 -14.609 1 90.56 151 TRP B C 1
ATOM 3289 O O . TRP B 1 151 ? 18.609 -4.051 -14.641 1 90.56 151 TRP B O 1
ATOM 3299 N N . ALA B 1 152 ? 17.984 -1.903 -14.625 1 92 152 ALA B N 1
ATOM 3300 C CA . ALA B 1 152 ? 19.375 -1.44 -14.641 1 92 152 ALA B CA 1
ATOM 3301 C C . ALA B 1 152 ? 20.109 -1.908 -13.391 1 92 152 ALA B C 1
ATOM 3303 O O . ALA B 1 152 ? 21.266 -2.342 -13.477 1 92 152 ALA B O 1
ATOM 3304 N N . THR B 1 153 ? 19.453 -1.816 -12.281 1 91 153 THR B N 1
ATOM 3305 C CA . THR B 1 153 ? 20.047 -2.25 -11.023 1 91 153 THR B CA 1
ATOM 3306 C C . THR B 1 153 ? 20.281 -3.76 -11.023 1 91 153 THR B C 1
ATOM 3308 O O . THR B 1 153 ? 21.312 -4.238 -10.531 1 91 153 THR B O 1
ATOM 3311 N N . ALA B 1 154 ? 19.312 -4.438 -11.539 1 89.62 154 ALA B N 1
ATOM 3312 C CA . ALA B 1 154 ? 19.453 -5.891 -11.625 1 89.62 154 ALA B CA 1
ATOM 3313 C C . ALA B 1 154 ? 20.688 -6.266 -12.445 1 89.62 154 ALA B C 1
ATOM 3315 O O . ALA B 1 154 ? 21.406 -7.203 -12.094 1 89.62 154 ALA B O 1
ATOM 3316 N N . ARG B 1 155 ? 20.922 -5.598 -13.5 1 90.38 155 ARG B N 1
ATOM 3317 C CA . ARG B 1 155 ? 22.078 -5.875 -14.359 1 90.38 155 ARG B CA 1
ATOM 3318 C C . ARG B 1 155 ? 23.391 -5.535 -13.656 1 90.38 155 ARG B C 1
ATOM 3320 O O . ARG B 1 155 ? 24.344 -6.309 -13.711 1 90.38 155 ARG B O 1
ATOM 3327 N N . SER B 1 156 ? 23.391 -4.348 -13.008 1 91.5 156 SER B N 1
ATOM 3328 C CA . SER B 1 156 ? 24.609 -3.895 -12.344 1 91.5 156 SER B CA 1
ATOM 3329 C C . SER B 1 156 ? 24.844 -4.645 -11.031 1 91.5 156 SER B C 1
ATOM 3331 O O . SER B 1 156 ? 25.984 -4.766 -10.57 1 91.5 156 SER B O 1
ATOM 3333 N N . GLY B 1 157 ? 23.734 -5.121 -10.508 1 90.31 157 GLY B N 1
ATOM 3334 C CA . GLY B 1 157 ? 23.812 -5.852 -9.25 1 90.31 157 GLY B CA 1
ATOM 3335 C C . GLY B 1 157 ? 23.312 -5.051 -8.062 1 90.31 157 GLY B C 1
ATOM 3336 O O . GLY B 1 157 ? 23.594 -3.857 -7.949 1 90.31 157 GLY B O 1
ATOM 3337 N N . PHE B 1 158 ? 22.547 -5.691 -7.227 1 91.5 158 PHE B N 1
ATOM 3338 C CA . PHE B 1 158 ? 22.125 -5.094 -5.961 1 91.5 158 PHE B CA 1
ATOM 3339 C C . PHE B 1 158 ? 23.281 -5.078 -4.965 1 91.5 158 PHE B C 1
ATOM 3341 O O . PHE B 1 158 ? 24.109 -5.992 -4.953 1 91.5 158 PHE B O 1
ATOM 3348 N N . SER B 1 159 ? 23.375 -4.043 -4.16 1 91.94 159 SER B N 1
ATOM 3349 C CA . SER B 1 159 ? 24.438 -3.984 -3.162 1 91.94 159 SER B CA 1
ATOM 3350 C C . SER B 1 159 ? 24.219 -5.02 -2.064 1 91.94 159 SER B C 1
ATOM 3352 O O . SER B 1 159 ? 23.078 -5.406 -1.783 1 91.94 159 SER B O 1
ATOM 3354 N N . GLU B 1 160 ? 25.297 -5.422 -1.492 1 93.62 160 GLU B N 1
ATOM 3355 C CA . GLU B 1 160 ? 25.203 -6.348 -0.366 1 93.62 160 GLU B CA 1
ATOM 3356 C C . GLU B 1 160 ? 24.359 -5.762 0.762 1 93.62 160 GLU B C 1
ATOM 3358 O O . GLU B 1 160 ? 23.625 -6.484 1.439 1 93.62 160 GLU B O 1
ATOM 3363 N N . ALA B 1 161 ? 24.469 -4.496 0.958 1 92.25 161 ALA B N 1
ATOM 3364 C CA . ALA B 1 161 ? 23.703 -3.814 1.998 1 92.25 161 ALA B CA 1
ATOM 3365 C C . ALA B 1 161 ? 22.219 -3.873 1.705 1 92.25 161 ALA B C 1
ATOM 3367 O O . ALA B 1 161 ? 21.406 -4.082 2.613 1 92.25 161 ALA B O 1
ATOM 3368 N N . ASP B 1 162 ? 21.875 -3.701 0.448 1 92.62 162 ASP B N 1
ATOM 3369 C CA . ASP B 1 162 ? 20.484 -3.762 0.045 1 92.62 162 ASP B CA 1
ATOM 3370 C C . ASP B 1 162 ? 19.922 -5.168 0.229 1 92.62 162 ASP B C 1
ATOM 3372 O O . ASP B 1 162 ? 18.797 -5.332 0.721 1 92.62 162 ASP B O 1
ATOM 3376 N N . LEU B 1 163 ? 20.672 -6.129 -0.171 1 94.62 163 LEU B N 1
ATOM 3377 C CA . LEU B 1 163 ? 20.234 -7.516 -0.057 1 94.62 163 LEU B CA 1
ATOM 3378 C C . LEU B 1 163 ? 20.125 -7.934 1.406 1 94.62 163 LEU B C 1
ATOM 3380 O O . LEU B 1 163 ? 19.203 -8.641 1.785 1 94.62 163 LEU B O 1
ATOM 3384 N N . ALA B 1 164 ? 21.078 -7.469 2.191 1 95.25 164 ALA B N 1
ATOM 3385 C CA . ALA B 1 164 ? 21.031 -7.758 3.621 1 95.25 164 ALA B CA 1
ATOM 3386 C C . ALA B 1 164 ? 19.812 -7.121 4.27 1 95.25 164 ALA B C 1
ATOM 3388 O O . ALA B 1 164 ? 19.172 -7.73 5.125 1 95.25 164 ALA B O 1
ATOM 3389 N N . ASN B 1 165 ? 19.531 -5.934 3.906 1 94.38 165 ASN B N 1
ATOM 3390 C CA . ASN B 1 165 ? 18.328 -5.266 4.395 1 94.38 165 ASN B CA 1
ATOM 3391 C C . ASN B 1 165 ? 17.062 -6.016 3.99 1 94.38 165 ASN B C 1
ATOM 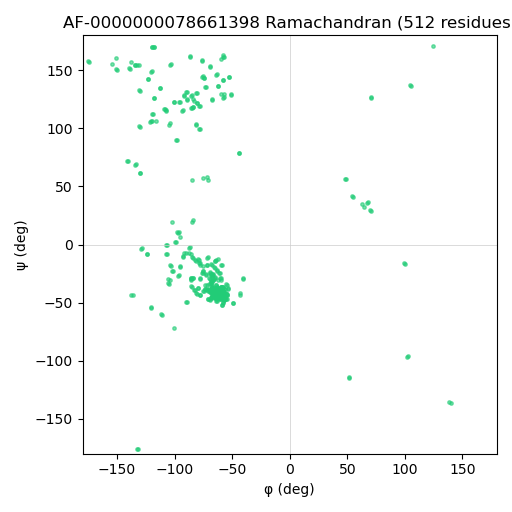3393 O O . ASN B 1 165 ? 16.141 -6.18 4.797 1 94.38 165 ASN B O 1
ATOM 3397 N N . ALA B 1 166 ? 17.016 -6.391 2.773 1 95.31 166 ALA B N 1
ATOM 3398 C CA . ALA B 1 166 ? 15.875 -7.152 2.279 1 95.31 166 ALA B CA 1
ATOM 3399 C C . ALA B 1 166 ? 15.688 -8.438 3.076 1 95.31 166 ALA B C 1
ATOM 3401 O O . ALA B 1 166 ? 14.57 -8.789 3.451 1 95.31 166 ALA B O 1
ATOM 3402 N N . THR B 1 167 ? 16.766 -9.133 3.311 1 95.44 167 THR B N 1
ATOM 3403 C CA . THR B 1 167 ? 16.719 -10.359 4.09 1 95.44 167 THR B CA 1
ATOM 3404 C C . THR B 1 167 ? 16.172 -10.102 5.488 1 95.44 167 THR B C 1
ATOM 3406 O O . THR B 1 167 ? 15.305 -10.836 5.973 1 95.44 167 THR B O 1
ATOM 3409 N N . ALA B 1 168 ? 16.641 -9.055 6.086 1 95.5 168 ALA B N 1
ATOM 3410 C CA . ALA B 1 168 ? 16.188 -8.703 7.426 1 95.5 168 ALA B CA 1
ATOM 3411 C C . ALA B 1 168 ? 14.688 -8.422 7.438 1 95.5 168 ALA B C 1
ATOM 3413 O O . ALA B 1 168 ? 13.984 -8.773 8.391 1 95.5 168 ALA B O 1
ATOM 3414 N N . LYS B 1 169 ? 14.219 -7.797 6.418 1 96.25 169 LYS B N 1
ATOM 3415 C CA . LYS B 1 169 ? 12.797 -7.488 6.309 1 96.25 169 LYS B CA 1
ATOM 3416 C C . LYS B 1 169 ? 11.969 -8.758 6.145 1 96.25 169 LYS B C 1
ATOM 3418 O O . LYS B 1 169 ? 10.859 -8.859 6.676 1 96.25 169 LYS B O 1
ATOM 3423 N N . ILE B 1 170 ? 12.453 -9.641 5.363 1 95.94 170 ILE B N 1
ATOM 3424 C CA . ILE B 1 170 ? 11.758 -10.906 5.164 1 95.94 170 ILE B CA 1
ATOM 3425 C C . ILE B 1 170 ? 11.695 -11.672 6.488 1 95.94 170 ILE B C 1
ATOM 3427 O O . ILE B 1 170 ? 10.641 -12.203 6.855 1 95.94 170 ILE B O 1
ATOM 3431 N N . GLU B 1 171 ? 12.82 -11.688 7.219 1 96.25 171 GLU B N 1
ATOM 3432 C CA . GLU B 1 171 ? 12.852 -12.352 8.516 1 96.25 171 GLU B CA 1
ATOM 3433 C C . GLU B 1 171 ? 11.852 -11.727 9.484 1 96.25 171 GLU B C 1
ATOM 3435 O O . GLU B 1 171 ? 11.141 -12.43 10.195 1 96.25 171 GLU B O 1
ATOM 3440 N N . TYR B 1 172 ? 11.812 -10.43 9.477 1 95.88 172 TYR B N 1
ATOM 3441 C CA . TYR B 1 172 ? 10.844 -9.719 10.312 1 95.88 172 TYR B CA 1
ATOM 3442 C C . TYR B 1 172 ? 9.422 -10.125 9.953 1 95.88 172 TYR B C 1
ATOM 3444 O O . TYR B 1 172 ? 8.594 -10.352 10.844 1 95.88 172 TYR B O 1
ATOM 3452 N N . ALA B 1 173 ? 9.164 -10.18 8.703 1 96.75 173 ALA B N 1
ATOM 3453 C CA . ALA B 1 173 ? 7.824 -10.547 8.234 1 96.75 173 ALA B CA 1
ATOM 3454 C C . ALA B 1 173 ? 7.457 -11.953 8.68 1 96.75 173 ALA B C 1
AT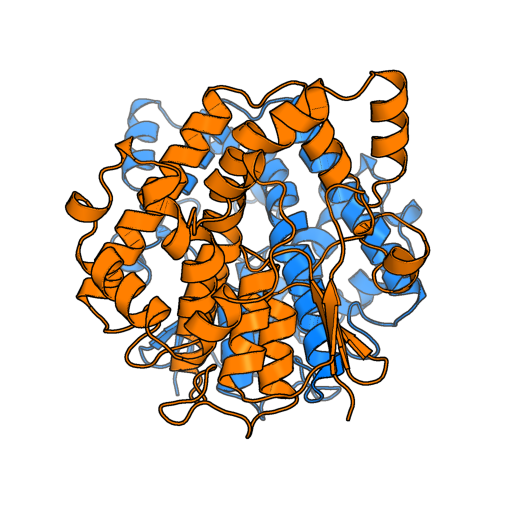OM 3456 O O . ALA B 1 173 ? 6.332 -12.203 9.117 1 96.75 173 ALA B O 1
ATOM 3457 N N . LEU B 1 174 ? 8.391 -12.898 8.547 1 96.94 174 LEU B N 1
ATOM 3458 C CA . LEU B 1 174 ? 8.156 -14.273 8.969 1 96.94 174 LEU B CA 1
ATOM 3459 C C . LEU B 1 174 ? 7.824 -14.336 10.461 1 96.94 174 LEU B C 1
ATOM 3461 O O . LEU B 1 174 ? 6.879 -15.016 10.867 1 96.94 174 LEU B O 1
ATOM 3465 N N . ASP B 1 175 ? 8.586 -13.609 11.211 1 97.31 175 ASP B N 1
ATOM 3466 C CA . ASP B 1 175 ? 8.383 -13.609 12.656 1 97.31 175 ASP B CA 1
ATOM 3467 C C . ASP B 1 175 ? 7.039 -12.984 13.031 1 97.31 175 ASP B C 1
ATOM 3469 O O . ASP B 1 175 ? 6.34 -13.477 13.914 1 97.31 175 ASP B O 1
ATOM 3473 N N . LYS B 1 176 ? 6.719 -11.906 12.422 1 97.25 176 LYS B N 1
ATOM 3474 C CA . LYS B 1 176 ? 5.449 -11.227 12.68 1 97.25 176 LYS B CA 1
ATOM 3475 C C . LYS B 1 176 ? 4.27 -12.133 12.344 1 97.25 176 LYS B C 1
ATOM 3477 O O . LYS B 1 176 ? 3.311 -12.219 13.117 1 97.25 176 LYS B O 1
ATOM 3482 N N . VAL B 1 177 ? 4.289 -12.789 11.188 1 98 177 VAL B N 1
ATOM 3483 C CA . VAL B 1 177 ? 3.215 -13.68 10.758 1 98 177 VAL B CA 1
ATOM 3484 C C . VAL B 1 177 ? 3.139 -14.883 11.695 1 98 177 VAL B C 1
ATOM 3486 O O . VAL B 1 177 ? 2.047 -15.312 12.086 1 98 177 VAL B O 1
ATOM 3489 N N . GLU B 1 178 ? 4.316 -15.422 12.023 1 98.38 178 GLU B N 1
ATOM 3490 C CA . GLU B 1 178 ? 4.367 -16.531 12.969 1 98.38 178 GLU B CA 1
ATOM 3491 C C . GLU B 1 178 ? 3.674 -16.188 14.281 1 98.38 178 GLU B C 1
ATOM 3493 O O . GLU B 1 178 ? 2.918 -16.984 14.828 1 98.38 178 GLU B O 1
ATOM 3498 N N . LYS B 1 179 ? 3.984 -15.031 14.773 1 98.19 179 LYS B N 1
ATOM 3499 C CA . LYS B 1 179 ? 3.361 -14.57 16.016 1 98.19 179 LYS B CA 1
ATOM 3500 C C . LYS B 1 179 ? 1.849 -14.453 15.859 1 98.19 179 LYS B C 1
ATOM 3502 O O . LYS B 1 179 ? 1.094 -14.898 16.719 1 98.19 179 LYS B O 1
ATOM 3507 N N . GLN B 1 180 ? 1.392 -13.875 14.789 1 98.44 180 GLN B N 1
ATOM 3508 C CA . GLN B 1 180 ? -0.035 -13.711 14.531 1 98.44 180 GLN B CA 1
ATOM 3509 C C . GLN B 1 180 ? -0.742 -15.055 14.445 1 98.44 180 GLN B C 1
ATOM 3511 O O . GLN B 1 180 ? -1.842 -15.227 14.984 1 98.44 180 GLN B O 1
ATOM 3516 N N . LEU B 1 181 ? -0.16 -15.992 13.797 1 98.5 181 LEU B N 1
ATOM 3517 C CA . LEU B 1 181 ? -0.764 -17.297 13.57 1 98.5 181 LEU B CA 1
ATOM 3518 C C . LEU B 1 181 ? -0.802 -18.109 14.859 1 98.5 181 LEU B C 1
ATOM 3520 O O . LEU B 1 181 ? -1.451 -19.156 14.922 1 98.5 181 LEU B O 1
ATOM 3524 N N . GLY B 1 182 ? -0.122 -17.641 15.844 1 98.38 182 GLY B N 1
ATOM 3525 C CA . GLY B 1 182 ? -0.292 -18.172 17.188 1 98.38 182 GLY B CA 1
ATOM 3526 C C . GLY B 1 182 ? -1.564 -17.703 17.859 1 98.38 182 GLY B C 1
ATOM 3527 O O . GLY B 1 182 ? -2.018 -18.312 18.844 1 98.38 182 GLY B O 1
ATOM 3528 N N . GLU B 1 183 ? -2.143 -16.656 17.375 1 97.94 183 GLU B N 1
ATOM 3529 C CA . GLU B 1 183 ? -3.314 -16.031 17.984 1 97.94 183 GLU B CA 1
ATOM 3530 C C . GLU B 1 183 ? -4.578 -16.344 17.172 1 97.94 183 GLU B C 1
ATOM 3532 O O . GLU B 1 183 ? -5.672 -16.422 17.734 1 97.94 183 GLU B O 1
ATOM 3537 N N . THR B 1 184 ? -4.512 -16.469 15.922 1 98.19 184 THR B N 1
ATOM 3538 C CA . THR B 1 184 ? -5.652 -16.656 15.039 1 98.19 184 THR B CA 1
ATOM 3539 C C . THR B 1 184 ? -5.367 -17.766 14.023 1 98.19 184 THR B C 1
ATOM 3541 O O . THR B 1 184 ? -4.215 -17.984 13.648 1 98.19 184 THR B O 1
ATOM 3544 N N . LYS B 1 185 ? -6.406 -18.391 13.531 1 97.94 185 LYS B N 1
ATOM 3545 C CA . LYS B 1 185 ? -6.285 -19.484 12.562 1 97.94 185 LYS B CA 1
ATOM 3546 C C . LYS B 1 185 ? -5.746 -18.969 11.227 1 97.94 185 LYS B C 1
ATOM 3548 O O . LYS B 1 185 ? -4.977 -19.672 10.562 1 97.94 185 LYS B O 1
ATOM 3553 N N . TRP B 1 186 ? -6.211 -17.828 10.844 1 98.69 186 TRP B N 1
ATOM 3554 C CA . TRP B 1 186 ? -5.762 -17.156 9.625 1 98.69 186 TRP B CA 1
ATOM 3555 C C . TRP B 1 186 ? -5.16 -15.789 9.953 1 98.69 186 TRP B C 1
ATOM 3557 O O . TRP B 1 186 ? -5.23 -15.336 11.102 1 98.69 186 TRP B O 1
ATOM 3567 N N . LEU B 1 187 ? -4.531 -15.125 9.023 1 98.31 187 LEU B N 1
ATOM 3568 C CA . LEU B 1 187 ? -3.787 -13.891 9.281 1 98.31 187 LEU B CA 1
ATOM 3569 C C . LEU B 1 187 ? -4.695 -12.82 9.875 1 98.31 187 LEU B C 1
ATOM 3571 O O . LEU B 1 187 ? -4.332 -12.172 10.859 1 98.31 187 LEU B O 1
ATOM 3575 N N . ALA B 1 188 ? -5.887 -12.672 9.273 1 98.06 188 ALA B N 1
ATOM 3576 C CA . ALA B 1 188 ? -6.75 -11.57 9.688 1 98.06 188 ALA B CA 1
ATOM 3577 C C . ALA B 1 188 ? -7.801 -12.039 10.688 1 98.06 188 ALA B C 1
ATOM 3579 O O . ALA B 1 188 ? -8.773 -11.328 10.961 1 98.06 188 ALA B O 1
ATOM 3580 N N . GLY B 1 189 ? -7.691 -13.227 11.203 1 97.88 189 GLY B N 1
ATOM 3581 C CA . GLY B 1 189 ? -8.664 -13.711 12.172 1 97.88 189 GLY B CA 1
ATOM 3582 C C . GLY B 1 189 ? -9.055 -15.156 11.953 1 97.88 189 GLY B C 1
ATOM 3583 O O . GLY B 1 189 ? -8.195 -16 11.672 1 97.88 189 GLY B O 1
ATOM 3584 N N . ASP B 1 190 ? -10.352 -15.391 12.047 1 97.44 190 ASP B N 1
ATOM 3585 C CA . ASP B 1 190 ? -10.828 -16.766 12.086 1 97.44 190 ASP B CA 1
ATOM 3586 C C . ASP B 1 190 ? -11.172 -17.266 10.688 1 97.44 190 ASP B C 1
ATOM 3588 O O . ASP B 1 190 ? -11.359 -18.469 10.477 1 97.44 190 ASP B O 1
ATOM 3592 N N . THR B 1 191 ? -11.195 -16.375 9.789 1 97.75 191 THR B N 1
ATOM 3593 C CA . THR B 1 191 ? -11.594 -16.781 8.445 1 97.75 191 THR B CA 1
ATOM 3594 C C . THR B 1 191 ? -10.477 -16.516 7.445 1 97.75 191 THR B C 1
ATOM 3596 O O . THR B 1 191 ? -9.656 -15.609 7.652 1 97.75 191 THR B O 1
ATOM 3599 N N . TYR B 1 192 ? -10.438 -17.359 6.41 1 98.62 192 TYR B N 1
ATOM 3600 C CA . TYR B 1 192 ? -9.555 -17.203 5.262 1 98.62 192 TYR B CA 1
ATOM 3601 C C . TYR B 1 192 ? -9.945 -15.984 4.434 1 98.62 192 TYR B C 1
ATOM 3603 O O . TYR B 1 192 ? -11.109 -15.82 4.07 1 98.62 192 TYR B O 1
ATOM 3611 N N . THR B 1 193 ? -8.977 -15.086 4.227 1 98.81 193 THR B N 1
ATOM 3612 C CA . THR B 1 193 ? -9.312 -13.852 3.527 1 98.81 193 THR B CA 1
ATOM 3613 C C . THR B 1 193 ? -8.297 -13.57 2.422 1 98.81 193 THR B C 1
ATOM 3615 O O . THR B 1 193 ? -7.363 -14.344 2.211 1 98.81 193 THR B O 1
ATOM 3618 N N . LEU B 1 194 ? -8.43 -12.422 1.758 1 98.88 194 LEU B N 1
ATOM 3619 C CA . LEU B 1 194 ? -7.504 -11.93 0.749 1 98.88 194 LEU B CA 1
ATOM 3620 C C . LEU B 1 194 ? -6.113 -11.719 1.346 1 98.88 194 LEU B C 1
ATOM 3622 O O . LEU B 1 194 ? -5.113 -11.773 0.63 1 98.88 194 LEU B O 1
ATOM 3626 N N . ALA B 1 195 ? -6.023 -11.508 2.654 1 98.81 195 ALA B N 1
ATOM 3627 C CA . ALA B 1 195 ? -4.723 -11.32 3.299 1 98.81 195 ALA B CA 1
ATOM 3628 C C . ALA B 1 195 ? -3.908 -12.609 3.262 1 98.81 195 ALA B C 1
ATOM 3630 O O . ALA B 1 195 ? -2.693 -12.578 3.061 1 98.81 195 ALA B O 1
ATOM 3631 N N . ASP B 1 196 ? -4.535 -13.719 3.465 1 98.81 196 ASP B N 1
ATOM 3632 C CA . ASP B 1 196 ? -3.85 -15.008 3.406 1 98.81 196 ASP B CA 1
ATOM 3633 C C . ASP B 1 196 ? -3.338 -15.289 1.997 1 98.81 196 ASP B C 1
ATOM 3635 O O . ASP B 1 196 ? -2.195 -15.719 1.821 1 98.81 196 ASP B O 1
ATOM 3639 N N . ILE B 1 197 ? -4.188 -15.039 1.053 1 98.44 197 ILE B N 1
ATOM 3640 C CA . ILE B 1 197 ? -3.83 -15.242 -0.347 1 98.44 197 ILE B CA 1
ATOM 3641 C C . ILE B 1 197 ? -2.639 -14.359 -0.708 1 98.44 197 ILE B C 1
ATOM 3643 O O . ILE B 1 197 ? -1.704 -14.812 -1.377 1 98.44 197 ILE B O 1
ATOM 3647 N N . ASN B 1 198 ? -2.676 -13.133 -0.275 1 98.38 198 ASN B N 1
ATOM 3648 C CA . ASN B 1 198 ? -1.615 -12.164 -0.532 1 98.38 198 ASN B CA 1
ATOM 3649 C C . ASN B 1 198 ? -0.273 -12.641 0.012 1 98.38 198 ASN B C 1
ATOM 3651 O O . ASN B 1 198 ? 0.703 -12.742 -0.733 1 98.38 198 ASN B O 1
ATOM 3655 N N . PHE B 1 199 ? -0.264 -13.008 1.278 1 98 199 PHE B N 1
ATOM 3656 C CA . PHE B 1 199 ? 0.994 -13.422 1.891 1 98 199 PHE B CA 1
ATOM 3657 C C . PHE B 1 199 ? 1.488 -14.727 1.282 1 98 199 PHE B C 1
ATOM 3659 O O . PHE B 1 199 ? 2.689 -14.906 1.069 1 98 199 PHE B O 1
ATOM 3666 N N . TYR B 1 200 ? 0.616 -15.648 1.062 1 97.06 200 TYR B N 1
ATOM 3667 C CA . TYR B 1 200 ? 0.992 -16.922 0.453 1 97.06 200 TYR B CA 1
ATOM 3668 C C . TYR B 1 200 ? 1.666 -16.703 -0.896 1 97.06 200 TYR B C 1
ATOM 3670 O O . TYR B 1 200 ? 2.723 -17.281 -1.17 1 97.06 200 TYR B O 1
ATOM 3678 N N . SER B 1 201 ? 1.08 -15.867 -1.73 1 94.75 201 SER B N 1
ATOM 3679 C CA . SER B 1 201 ? 1.538 -15.656 -3.1 1 94.75 201 SER B CA 1
ATOM 3680 C C . SER B 1 201 ? 2.916 -15 -3.127 1 94.75 201 SER B C 1
ATOM 3682 O O . SER B 1 201 ? 3.689 -15.211 -4.062 1 94.75 201 SER B O 1
ATOM 3684 N N . HIS B 1 202 ? 3.256 -14.203 -2.156 1 92.81 202 HIS B N 1
ATOM 3685 C CA . HIS B 1 202 ? 4.465 -13.391 -2.24 1 92.81 202 HIS B CA 1
ATOM 3686 C C . HIS B 1 202 ? 5.578 -13.969 -1.375 1 92.81 202 HIS B C 1
ATOM 3688 O O . HIS B 1 202 ? 6.762 -13.781 -1.666 1 92.81 202 HIS B O 1
ATOM 3694 N N . CYS B 1 203 ? 5.203 -14.617 -0.278 1 89.44 203 CYS B N 1
ATOM 3695 C CA . CYS B 1 203 ? 6.242 -15.055 0.644 1 89.44 203 CYS B CA 1
ATOM 3696 C C . CYS B 1 203 ? 5.984 -16.484 1.12 1 89.44 203 CYS B C 1
ATOM 3698 O O . CYS B 1 203 ? 6.879 -17.328 1.081 1 89.44 203 CYS B O 1
ATOM 3700 N N . GLY B 1 204 ? 4.867 -16.797 1.432 1 85.81 204 GLY B N 1
ATOM 3701 C CA . GLY B 1 204 ? 4.523 -18.047 2.07 1 85.81 204 GLY B CA 1
ATOM 3702 C C . GLY B 1 204 ? 4.867 -19.266 1.224 1 85.81 204 GLY B C 1
ATOM 3703 O O . GLY B 1 204 ? 5.371 -20.266 1.738 1 85.81 204 GLY B O 1
ATOM 3704 N N . ALA B 1 205 ? 4.617 -19.141 -0.016 1 78.94 205 ALA B N 1
ATOM 3705 C CA . ALA B 1 205 ? 4.785 -20.281 -0.915 1 78.94 205 ALA B CA 1
ATOM 3706 C C . ALA B 1 205 ? 6.262 -20.531 -1.196 1 78.94 205 ALA B C 1
ATOM 3708 O O . ALA B 1 205 ? 6.652 -21.672 -1.478 1 78.94 205 ALA B O 1
ATOM 3709 N N . MET B 1 206 ? 7.113 -19.516 -1.031 1 82.69 206 MET B N 1
ATOM 3710 C CA . MET B 1 206 ? 8.414 -19.688 -1.669 1 82.69 206 MET B CA 1
ATOM 3711 C C . MET B 1 206 ? 9.547 -19.422 -0.681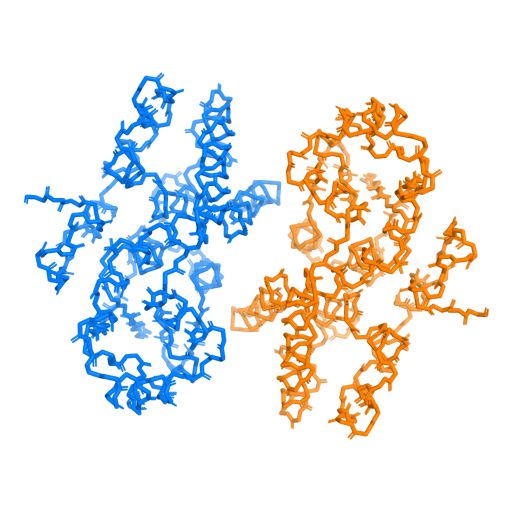 1 82.69 206 MET B C 1
ATOM 3713 O O . MET B 1 206 ? 10.711 -19.688 -0.975 1 82.69 206 MET B O 1
ATOM 3717 N N . VAL B 1 207 ? 9.242 -19.031 0.492 1 84.5 207 VAL B N 1
ATOM 3718 C CA . VAL B 1 207 ? 10.273 -18.516 1.38 1 84.5 207 VAL B CA 1
ATOM 3719 C C . VAL B 1 207 ? 11.25 -19.625 1.753 1 84.5 207 VAL B C 1
ATOM 3721 O O . VAL B 1 207 ? 12.461 -19.406 1.819 1 84.5 207 VAL B O 1
ATOM 3724 N N . GLU B 1 208 ? 10.773 -20.781 1.973 1 84.81 208 GLU B N 1
ATOM 3725 C CA . GLU B 1 208 ? 11.641 -21.891 2.35 1 84.81 208 GLU B CA 1
ATOM 3726 C C . GLU B 1 208 ? 12.594 -22.25 1.215 1 84.81 208 GLU B C 1
ATOM 3728 O O . GLU B 1 208 ? 13.766 -22.547 1.454 1 84.81 208 GLU B O 1
ATOM 3733 N N . ARG B 1 209 ? 12.125 -22.234 0.065 1 81.75 209 ARG B N 1
ATOM 3734 C CA . ARG B 1 209 ? 12.922 -22.578 -1.106 1 81.75 209 ARG B CA 1
ATOM 3735 C C . ARG B 1 209 ? 13.914 -21.469 -1.444 1 81.75 209 ARG B C 1
ATOM 3737 O O . ARG B 1 209 ? 15.055 -21.734 -1.813 1 81.75 209 ARG B O 1
ATOM 3744 N N . MET B 1 210 ? 13.484 -20.297 -1.283 1 84.31 210 MET B N 1
ATOM 3745 C CA . MET B 1 210 ? 14.305 -19.156 -1.653 1 84.31 210 MET B CA 1
ATOM 3746 C C . MET B 1 210 ? 15.367 -18.891 -0.594 1 84.31 210 MET B C 1
ATOM 3748 O O . MET B 1 210 ? 16.453 -18.406 -0.91 1 84.31 210 MET B O 1
ATOM 3752 N N . PHE B 1 211 ? 14.984 -19.25 0.583 1 89.62 211 PHE B N 1
ATOM 3753 C CA . PHE B 1 211 ? 15.891 -18.953 1.683 1 89.62 211 PHE B CA 1
ATOM 3754 C C . PHE B 1 211 ? 16.062 -20.156 2.596 1 89.62 211 PHE B C 1
ATOM 3756 O O . PHE B 1 211 ? 15.703 -20.109 3.771 1 89.62 211 PHE B O 1
ATOM 3763 N N . PRO B 1 212 ? 16.719 -21.172 2.082 1 89.5 212 PRO B N 1
ATOM 3764 C CA . PRO B 1 212 ? 16.891 -22.391 2.893 1 89.5 212 PRO B CA 1
ATOM 3765 C C . PRO B 1 212 ? 17.656 -22.109 4.188 1 89.5 212 PRO B C 1
ATOM 3767 O O . PRO B 1 212 ? 17.422 -22.781 5.195 1 89.5 212 PRO B O 1
ATOM 3770 N N . GLU B 1 213 ? 18.469 -21.141 4.125 1 91.56 213 GLU B N 1
ATOM 3771 C CA . GLU B 1 213 ? 19.297 -20.828 5.285 1 91.56 213 GLU B CA 1
ATOM 3772 C C . GLU B 1 213 ? 18.453 -20.281 6.438 1 91.56 213 GLU B C 1
ATOM 3774 O O . GLU B 1 213 ? 18.906 -20.25 7.582 1 91.56 213 GLU B O 1
ATOM 3779 N N . MET B 1 214 ? 17.312 -19.875 6.18 1 93.5 214 MET B N 1
ATOM 3780 C CA . MET B 1 214 ? 16.438 -19.328 7.219 1 93.5 214 MET B CA 1
ATOM 3781 C C . MET B 1 214 ? 15.805 -20.438 8.047 1 93.5 214 MET B C 1
ATOM 3783 O O . MET B 1 214 ? 15.242 -20.188 9.109 1 93.5 214 MET B O 1
ATOM 3787 N N . GLU B 1 215 ? 15.875 -21.656 7.602 1 95.38 215 GLU B N 1
ATOM 3788 C CA . GLU B 1 215 ? 15.305 -22.797 8.305 1 95.38 215 GLU B CA 1
ATOM 3789 C C . GLU B 1 215 ? 13.875 -22.516 8.75 1 95.38 215 GLU B C 1
ATOM 3791 O O . GLU B 1 215 ? 13.547 -22.641 9.93 1 95.38 215 GLU B O 1
ATOM 3796 N N . VAL B 1 216 ? 13.055 -22.172 7.816 1 95.56 216 VAL B N 1
ATOM 3797 C CA . VAL B 1 216 ? 11.719 -21.641 8.062 1 95.56 216 VAL B CA 1
ATOM 3798 C C . VAL B 1 216 ? 10.906 -22.656 8.867 1 95.56 216 VAL B C 1
ATOM 3800 O O . VAL B 1 216 ? 10.148 -22.266 9.766 1 95.56 216 VAL B O 1
ATOM 3803 N N . ALA B 1 217 ? 11.031 -23.938 8.586 1 94.94 217 ALA B N 1
ATOM 3804 C CA . ALA B 1 217 ? 10.281 -24.969 9.305 1 94.94 217 ALA B CA 1
ATOM 3805 C C . ALA B 1 217 ? 10.578 -24.922 10.797 1 94.94 217 ALA B C 1
ATOM 3807 O O . ALA B 1 217 ? 9.695 -25.156 11.625 1 94.94 217 ALA B O 1
ATOM 3808 N N . ARG B 1 218 ? 11.766 -24.656 11.164 1 96.31 218 ARG B N 1
ATOM 3809 C CA . ARG B 1 218 ? 12.164 -24.547 12.562 1 96.31 218 ARG B CA 1
ATOM 3810 C C . ARG B 1 218 ? 11.805 -23.172 13.133 1 96.31 218 ARG B C 1
ATOM 3812 O O . ARG B 1 218 ? 11.297 -23.078 14.25 1 96.31 218 ARG B O 1
ATOM 3819 N N . ARG B 1 219 ? 12.016 -22.141 12.391 1 96 219 ARG B N 1
ATOM 3820 C CA . ARG B 1 219 ? 11.844 -20.75 12.82 1 96 219 ARG B CA 1
ATOM 3821 C C . ARG B 1 219 ? 10.367 -20.422 12.984 1 96 219 ARG B C 1
ATOM 3823 O O . ARG B 1 219 ? 9.992 -19.688 13.906 1 96 219 ARG B O 1
ATOM 3830 N N . ALA B 1 220 ? 9.594 -20.922 12.094 1 97.38 220 ALA B N 1
ATOM 3831 C CA . ALA B 1 220 ? 8.195 -20.516 12 1 97.38 220 ALA B CA 1
ATOM 3832 C C . ALA B 1 220 ? 7.293 -21.703 11.68 1 97.38 220 ALA B C 1
ATOM 3834 O O . ALA B 1 220 ? 6.656 -21.734 10.625 1 97.38 220 ALA B O 1
ATOM 3835 N N . PRO B 1 221 ? 7.086 -22.609 12.633 1 97.69 221 PRO B N 1
ATOM 3836 C CA . PRO B 1 221 ? 6.305 -23.812 12.391 1 97.69 221 PRO B CA 1
ATOM 3837 C C . PRO B 1 221 ? 4.828 -23.516 12.133 1 97.69 221 PRO B C 1
ATOM 3839 O O . PRO B 1 221 ? 4.184 -24.219 11.344 1 97.69 221 PRO B O 1
ATOM 3842 N N . ARG B 1 222 ? 4.242 -22.562 12.82 1 98.12 222 ARG B N 1
ATOM 3843 C CA . ARG B 1 222 ? 2.84 -22.234 12.594 1 98.12 222 ARG B CA 1
ATOM 3844 C C . ARG B 1 222 ? 2.625 -21.703 11.18 1 98.12 222 ARG B C 1
ATOM 3846 O O . ARG B 1 222 ? 1.59 -21.969 10.562 1 98.12 222 ARG B O 1
ATOM 3853 N N . LEU B 1 223 ? 3.582 -20.938 10.75 1 97.69 223 LEU B N 1
ATOM 3854 C CA . LEU B 1 223 ? 3.543 -20.469 9.375 1 97.69 223 LEU B CA 1
ATOM 3855 C C . LEU B 1 223 ? 3.539 -21.625 8.391 1 97.69 223 LEU B C 1
ATOM 3857 O O . LEU B 1 223 ? 2.811 -21.609 7.398 1 97.69 223 LEU B O 1
ATOM 3861 N N . CYS B 1 224 ? 4.371 -22.609 8.609 1 96.81 224 CYS B N 1
ATOM 3862 C CA . CYS B 1 224 ? 4.43 -23.766 7.727 1 96.81 224 CYS B CA 1
ATOM 3863 C C . CYS B 1 224 ? 3.096 -24.5 7.707 1 96.81 224 CYS B C 1
ATOM 3865 O O . CYS B 1 224 ? 2.629 -24.922 6.645 1 96.81 224 CYS B O 1
ATOM 3867 N N . GLU B 1 225 ? 2.506 -24.641 8.852 1 97.56 225 GLU B N 1
ATOM 3868 C CA . GLU B 1 225 ? 1.185 -25.266 8.914 1 97.56 225 GLU B CA 1
ATOM 3869 C C . GLU B 1 225 ? 0.154 -24.438 8.141 1 97.56 225 GLU B C 1
ATOM 3871 O O . GLU B 1 225 ? -0.676 -25 7.422 1 97.56 225 GLU B O 1
ATOM 3876 N N . TRP B 1 226 ? 0.179 -23.125 8.359 1 98.25 226 TRP B N 1
ATOM 3877 C CA . TRP B 1 226 ? -0.695 -22.188 7.648 1 98.25 226 TRP B CA 1
ATOM 3878 C C . TRP B 1 226 ? -0.511 -22.312 6.141 1 98.25 226 TRP B C 1
ATOM 3880 O O . TRP B 1 226 ? -1.489 -22.375 5.395 1 98.25 226 TRP B O 1
ATOM 3890 N N . ARG B 1 227 ? 0.736 -22.359 5.719 1 97.06 227 ARG B N 1
ATOM 3891 C CA . ARG B 1 227 ? 1.063 -22.5 4.305 1 97.06 227 ARG B CA 1
ATOM 3892 C C . ARG B 1 227 ? 0.451 -23.766 3.723 1 97.06 227 ARG B C 1
ATOM 3894 O O . ARG B 1 227 ? -0.116 -23.75 2.629 1 97.06 227 ARG B O 1
ATOM 3901 N N . ASP B 1 228 ? 0.579 -24.828 4.434 1 96.44 228 ASP B N 1
ATOM 3902 C CA . ASP B 1 228 ? 0.024 -26.094 3.982 1 96.44 228 ASP B CA 1
ATOM 3903 C C . ASP B 1 228 ? -1.499 -26.031 3.893 1 96.44 228 ASP B C 1
ATOM 3905 O O . ASP B 1 228 ? -2.098 -26.594 2.977 1 96.44 228 ASP B O 1
ATOM 3909 N N . ARG B 1 229 ? -2.123 -25.375 4.855 1 97.44 229 ARG B N 1
ATOM 3910 C CA . ARG B 1 229 ? -3.57 -25.203 4.824 1 97.44 229 ARG B CA 1
ATOM 3911 C C . ARG B 1 229 ? -3.998 -24.391 3.604 1 97.44 229 ARG B C 1
ATOM 3913 O O . ARG B 1 229 ? -4.984 -24.719 2.945 1 97.44 229 ARG B O 1
ATOM 3920 N N . VAL B 1 230 ? -3.275 -23.344 3.334 1 97.81 230 VAL B N 1
ATOM 3921 C CA . VAL B 1 230 ? -3.59 -22.531 2.174 1 97.81 230 VAL B CA 1
ATOM 3922 C C . VAL B 1 230 ? -3.396 -23.328 0.894 1 97.81 230 VAL B C 1
ATOM 3924 O O . VAL B 1 230 ? -4.258 -23.328 0.012 1 97.81 230 VAL B O 1
ATOM 3927 N N . ALA B 1 231 ? -2.299 -24.078 0.799 1 95.5 231 ALA B N 1
ATOM 3928 C CA . ALA B 1 231 ? -1.947 -24.844 -0.394 1 95.5 231 ALA B CA 1
ATOM 3929 C C . ALA B 1 231 ? -2.965 -25.953 -0.656 1 95.5 231 ALA B C 1
ATOM 3931 O O . ALA B 1 231 ? -3.176 -26.344 -1.804 1 95.5 231 ALA B O 1
ATOM 3932 N N . ALA B 1 232 ? -3.557 -26.406 0.352 1 96.06 232 ALA B N 1
ATOM 3933 C CA . ALA B 1 232 ? -4.477 -27.531 0.258 1 96.06 232 ALA B CA 1
ATOM 3934 C C . ALA B 1 232 ? -5.84 -27.094 -0.262 1 96.06 232 ALA B C 1
ATOM 3936 O O . ALA B 1 232 ? -6.664 -27.922 -0.651 1 96.06 232 ALA B O 1
ATOM 3937 N N . ARG B 1 233 ? -6.102 -25.812 -0.246 1 97.69 233 ARG B N 1
ATOM 3938 C CA . ARG B 1 233 ? -7.375 -25.328 -0.776 1 97.69 233 ARG B CA 1
ATOM 3939 C C . ARG B 1 233 ? -7.5 -25.656 -2.262 1 97.69 233 ARG B C 1
ATOM 3941 O O . ARG B 1 233 ? -6.566 -25.422 -3.033 1 97.69 233 ARG B O 1
ATOM 3948 N N . PRO B 1 234 ? -8.656 -26.125 -2.668 1 97.44 234 PRO B N 1
ATOM 3949 C CA . PRO B 1 234 ? -8.828 -26.547 -4.062 1 97.44 234 PRO B CA 1
ATOM 3950 C C . PRO B 1 234 ? -8.516 -25.422 -5.055 1 97.44 234 PRO B C 1
ATOM 3952 O O . PRO B 1 234 ? -7.852 -25.672 -6.07 1 97.44 234 PRO B O 1
ATOM 3955 N N . ALA B 1 235 ? -8.953 -24.25 -4.793 1 97.25 235 ALA B N 1
ATOM 3956 C CA . ALA B 1 235 ? -8.711 -23.125 -5.688 1 97.25 235 ALA B CA 1
ATOM 3957 C C . ALA B 1 235 ? -7.223 -22.828 -5.816 1 97.25 235 ALA B C 1
ATOM 3959 O O . ALA B 1 235 ? -6.738 -22.5 -6.902 1 97.25 235 ALA B O 1
ATOM 3960 N N . VAL B 1 236 ? -6.484 -22.906 -4.695 1 96.62 236 VAL B N 1
ATOM 3961 C CA . VAL B 1 236 ? -5.047 -22.656 -4.695 1 96.62 236 VAL B CA 1
ATOM 3962 C C . VAL B 1 236 ? -4.328 -23.766 -5.473 1 96.62 236 VAL B C 1
ATOM 3964 O O . VAL B 1 236 ? -3.477 -23.484 -6.316 1 96.62 236 VAL B O 1
ATOM 3967 N N . ALA B 1 237 ? -4.719 -24.984 -5.207 1 94.62 237 ALA B N 1
ATOM 3968 C CA . ALA B 1 237 ? -4.129 -26.109 -5.914 1 94.62 237 ALA B CA 1
ATOM 3969 C C . ALA B 1 237 ? -4.344 -26 -7.418 1 94.62 237 ALA B C 1
ATOM 3971 O O . ALA B 1 237 ? -3.434 -26.266 -8.203 1 94.62 237 ALA B O 1
ATOM 3972 N N . GLU B 1 238 ? -5.559 -25.641 -7.758 1 94.25 238 GLU B N 1
ATOM 3973 C CA . GLU B 1 238 ? -5.871 -25.469 -9.172 1 94.25 238 GLU B CA 1
ATOM 3974 C C . GLU B 1 238 ? -5.039 -24.344 -9.789 1 94.25 238 GLU B C 1
ATOM 3976 O O . GLU B 1 238 ? -4.555 -24.469 -10.914 1 94.25 238 GLU B O 1
ATOM 3981 N N . ALA B 1 239 ? -4.91 -23.219 -9.094 1 93.94 239 ALA B N 1
ATOM 3982 C CA . ALA B 1 239 ? -4.117 -22.094 -9.594 1 93.94 239 ALA B CA 1
ATOM 3983 C C . ALA B 1 239 ? -2.664 -22.5 -9.812 1 93.94 239 ALA B C 1
ATOM 3985 O O . ALA B 1 239 ? -2.055 -22.125 -10.82 1 93.94 239 ALA B O 1
ATOM 3986 N N . LEU B 1 240 ? -2.145 -23.281 -8.906 1 90.06 240 LEU B N 1
ATOM 3987 C CA . LEU B 1 240 ? -0.741 -23.672 -8.953 1 90.06 240 LEU B CA 1
ATOM 3988 C C . LEU B 1 240 ? -0.49 -24.656 -10.094 1 90.06 240 LEU B C 1
ATOM 3990 O O . LEU B 1 240 ? 0.655 -24.859 -10.508 1 90.06 240 LEU B O 1
ATOM 3994 N N . LYS B 1 241 ? -1.534 -25.266 -10.609 1 87.5 241 LYS B N 1
ATOM 3995 C CA . LYS B 1 241 ? -1.415 -26.219 -11.711 1 87.5 241 LYS B CA 1
ATOM 3996 C C . LYS B 1 241 ? -1.54 -25.516 -13.062 1 87.5 241 LYS B C 1
ATOM 3998 O O . LYS B 1 241 ? -1.39 -26.156 -14.109 1 87.5 241 LYS B O 1
ATOM 4003 N N . SER B 1 242 ? -1.874 -24.25 -12.953 1 82.75 242 SER B N 1
ATOM 4004 C CA . SER B 1 242 ? -2 -23.5 -14.195 1 82.75 242 SER B CA 1
ATOM 4005 C C . SER B 1 242 ? -0.695 -23.531 -14.984 1 82.75 242 SER B C 1
ATOM 4007 O O . SER B 1 242 ? 0.362 -23.844 -14.438 1 82.75 242 SER B O 1
ATOM 4009 N N . GLU B 1 243 ? -0.843 -23.188 -16.219 1 74.62 243 GLU B N 1
ATOM 4010 C CA . GLU B 1 243 ? 0.303 -23.219 -17.125 1 74.62 243 GLU B CA 1
ATOM 4011 C C . GLU B 1 243 ? 1.431 -22.328 -16.625 1 74.62 243 GLU B C 1
ATOM 4013 O O . GLU B 1 243 ? 1.183 -21.219 -16.141 1 74.62 243 GLU B O 1
ATOM 4018 N N . ASP B 1 244 ? 2.521 -22.859 -16.516 1 74.62 244 ASP B N 1
ATOM 4019 C CA . ASP B 1 244 ? 3.756 -22.172 -16.156 1 74.62 244 ASP B CA 1
ATOM 4020 C C . ASP B 1 244 ? 4.797 -22.297 -17.266 1 74.62 244 ASP B C 1
ATOM 4022 O O . ASP B 1 244 ? 5.328 -23.375 -17.5 1 74.62 244 ASP B O 1
ATOM 4026 N N . ARG B 1 245 ? 4.98 -21.219 -17.953 1 74.62 245 ARG B N 1
ATOM 4027 C CA . ARG B 1 245 ? 5.898 -21.219 -19.094 1 74.62 245 ARG B CA 1
ATOM 4028 C C . ARG B 1 245 ? 7.273 -20.703 -18.688 1 74.62 245 ARG B C 1
ATOM 4030 O O . ARG B 1 245 ? 8.062 -20.281 -19.531 1 74.62 245 ARG B O 1
ATOM 4037 N N . THR B 1 246 ? 7.449 -20.578 -17.422 1 69.19 246 THR B N 1
ATOM 4038 C CA . THR B 1 246 ? 8.75 -20.125 -16.938 1 69.19 246 THR B CA 1
ATOM 4039 C C . THR B 1 246 ? 9.852 -21.078 -17.375 1 69.19 246 THR B C 1
ATOM 4041 O O . THR B 1 246 ? 9.672 -22.297 -17.328 1 69.19 246 THR B O 1
ATOM 4044 N N . ALA B 1 247 ? 10.867 -20.438 -17.953 1 67.19 247 ALA B N 1
ATOM 4045 C CA . ALA B 1 247 ? 12 -21.266 -18.328 1 67.19 247 ALA B CA 1
ATOM 4046 C C . ALA B 1 247 ? 12.461 -22.125 -17.156 1 67.19 247 ALA B C 1
ATOM 4048 O O . ALA B 1 247 ? 12.516 -21.656 -16.016 1 67.19 247 ALA B O 1
ATOM 4049 N N . PRO B 1 248 ? 12.586 -23.375 -17.438 1 62.97 248 PRO B N 1
ATOM 4050 C CA . PRO B 1 248 ? 12.945 -24.312 -16.359 1 62.97 248 PRO B CA 1
ATOM 4051 C C . PRO B 1 248 ? 14.047 -23.766 -15.453 1 62.97 248 PRO B C 1
ATOM 4053 O O . PRO B 1 248 ? 13.992 -23.953 -14.234 1 62.97 248 PRO B O 1
ATOM 4056 N N . GLY B 1 249 ? 15.062 -23.188 -16 1 59.59 249 GLY B N 1
ATOM 4057 C CA . GLY B 1 249 ? 16.156 -22.672 -15.195 1 59.59 249 GLY B CA 1
ATOM 4058 C C . GLY B 1 249 ? 15.719 -21.562 -14.25 1 59.59 249 GLY B C 1
ATOM 4059 O O . GLY B 1 249 ? 16.422 -21.266 -13.273 1 59.59 249 GLY B O 1
ATOM 4060 N N . LEU B 1 250 ? 14.531 -21.078 -14.492 1 61 250 LEU B N 1
ATOM 4061 C CA . LEU B 1 250 ? 14.055 -19.953 -13.688 1 61 250 LEU B CA 1
ATOM 4062 C C . LEU B 1 250 ? 12.969 -20.406 -12.711 1 61 250 LEU B C 1
ATOM 4064 O O . LEU B 1 250 ? 12.57 -19.641 -11.836 1 61 250 LEU B O 1
ATOM 4068 N N . ARG B 1 251 ? 12.602 -21.609 -12.914 1 58.72 251 ARG B N 1
ATOM 4069 C CA . ARG B 1 251 ? 11.5 -22.125 -12.117 1 58.72 251 ARG B CA 1
ATOM 4070 C C . ARG B 1 251 ? 11.914 -22.312 -10.656 1 58.72 251 ARG B C 1
ATOM 4072 O O . ARG B 1 251 ? 11.062 -22.312 -9.766 1 58.72 251 ARG B O 1
ATOM 4079 N N . VAL B 1 252 ? 13.133 -22.672 -10.484 1 48.88 252 VAL B N 1
ATOM 4080 C CA . VAL B 1 252 ? 13.602 -22.859 -9.117 1 48.88 252 VAL B CA 1
ATOM 4081 C C . VAL B 1 252 ? 13.055 -21.766 -8.219 1 48.88 252 VAL B C 1
ATOM 4083 O O . VAL B 1 252 ? 12.867 -21.969 -7.02 1 48.88 252 VAL B O 1
ATOM 4086 N N . TRP B 1 253 ? 12.828 -20.672 -8.781 1 50.53 253 TRP B N 1
ATOM 4087 C CA . TRP B 1 253 ? 12.5 -19.531 -7.934 1 50.53 253 TRP B CA 1
ATOM 4088 C C . TRP B 1 253 ? 10.992 -19.344 -7.852 1 50.53 253 TRP B C 1
ATOM 4090 O O . TRP B 1 253 ? 10.5 -18.594 -6.996 1 50.53 253 TRP B O 1
ATOM 4100 N N . SER B 1 254 ? 10.32 -19.766 -8.852 1 50.81 254 SER B N 1
ATOM 4101 C CA . SER B 1 254 ? 8.875 -19.578 -8.852 1 50.81 254 SER B CA 1
ATOM 4102 C C . SER B 1 254 ? 8.18 -20.688 -8.078 1 50.81 254 SER B C 1
ATOM 4104 O O . SER B 1 254 ? 6.973 -20.625 -7.832 1 50.81 254 SER B O 1
ATOM 4106 N N . GLY B 1 255 ? 8.805 -21.422 -7.176 1 44.09 255 GLY B N 1
ATOM 4107 C CA . GLY B 1 255 ? 8.203 -22.375 -6.258 1 44.09 255 GLY B CA 1
ATOM 4108 C C . GLY B 1 255 ? 8.367 -23.828 -6.695 1 44.09 255 GLY B C 1
ATOM 4109 O O . GLY B 1 255 ? 9.383 -24.453 -6.391 1 44.09 255 GLY B O 1
ATOM 4110 N N . GLU B 1 256 ? 7.223 -24.484 -7.449 1 42.47 256 GLU B N 1
ATOM 4111 C CA . GLU B 1 256 ? 7.094 -25.938 -7.52 1 42.47 256 GLU B CA 1
ATOM 4112 C C . GLU B 1 256 ? 8.172 -26.547 -8.414 1 42.47 256 GLU B C 1
ATOM 4114 O O . GLU B 1 256 ? 8.156 -26.344 -9.633 1 42.47 256 GLU B O 1
ATOM 4119 N N . VAL B 1 257 ? 9.336 -26.25 -8.078 1 38.78 257 VAL B N 1
ATOM 4120 C CA . VAL B 1 257 ? 10.172 -27.203 -8.789 1 38.78 257 VAL B CA 1
ATOM 4121 C C . VAL B 1 257 ? 9.562 -28.609 -8.672 1 38.78 257 VAL B C 1
ATOM 4123 O O . VAL B 1 257 ? 9.438 -29.141 -7.574 1 38.78 257 VAL B O 1
ATOM 4126 N N . ARG B 1 258 ? 8.531 -28.891 -9.477 1 34.91 258 ARG B N 1
ATOM 4127 C CA . ARG B 1 258 ? 8.281 -30.312 -9.656 1 34.91 258 ARG B CA 1
ATOM 4128 C C . ARG B 1 258 ? 9.516 -31.016 -10.203 1 34.91 258 ARG B C 1
ATOM 4130 O O . ARG B 1 258 ? 10.266 -30.453 -10.992 1 34.91 258 ARG B O 1
#

pLDDT: mean 91.56, std 10.86, range [34.91, 98.88]